Protein AF-A0AAD6J940-F1 (afdb_monomer)

InterPro domains:
  IPR010721 Probable O-methyltransferase UstE-like [PF06966] (68-307)
  IPR010721 Probable O-methyltransferase UstE-like [PTHR32251] (18-321)

Radius of gyration: 28.94 Å; Cα contacts (8 Å, |Δi|>4): 333; chains: 1; bounding box: 67×68×103 Å

Solvent-accessible surface area (backbone atoms only — not comparable to full-atom values): 23285 Å² total; per-residue (Å²): 130,67,65,70,56,31,52,51,44,46,50,50,69,64,53,61,54,41,66,52,51,52,49,49,53,50,50,52,50,50,53,52,50,32,62,74,70,69,50,83,69,53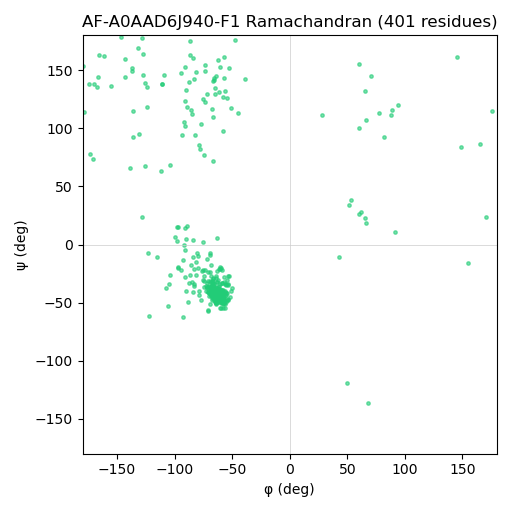,74,69,56,43,50,54,64,77,31,60,72,58,45,54,50,51,42,45,41,49,38,49,41,45,50,47,42,55,51,19,64,76,66,74,45,66,28,64,57,70,60,42,67,36,45,50,63,55,55,48,41,50,51,30,62,70,34,93,81,44,35,47,34,66,66,62,48,52,52,52,52,53,53,48,47,56,48,25,53,50,48,46,50,53,51,32,63,73,48,72,74,48,52,68,80,64,58,64,63,68,59,56,53,48,38,65,74,46,50,93,51,28,76,66,48,42,43,49,71,61,29,52,47,46,50,59,48,56,55,45,55,46,43,32,42,46,45,50,20,60,45,69,56,82,90,52,73,58,51,54,53,18,49,51,38,23,51,53,8,47,52,43,21,53,55,33,50,49,56,49,49,55,51,51,54,50,33,54,54,27,52,76,70,73,40,86,60,76,65,71,80,62,57,74,59,37,35,19,3,73,34,31,34,59,38,10,54,47,31,33,51,49,15,43,30,45,41,18,34,75,74,72,41,61,71,46,50,57,23,45,48,54,50,50,53,52,50,53,53,50,48,52,54,52,54,53,56,51,52,71,36,76,91,23,23,66,64,48,52,54,46,62,73,25,29,34,62,37,70,72,36,82,62,52,83,75,78,68,95,81,74,90,76,82,91,78,93,76,88,72,68,74,59,58,64,51,50,69,60,53,78,67,62,75,74,67,74,46,50,77,56,45,58,54,54,59,56,68,70,65,62,79,93,74,88,87,77,96,81,81,81,88,82,86,85,87,83,92,83,88,84,86,83,88,82,89,84,87,87,81,90,87,89,79,91,84,90,87,83,89,132

Nearest PDB structures (foldseek):
  7c83-assembly1_A  TM=5.369E-01  e=2.295E-01  Pseudomonadota bacterium

pLDDT: mean 79.87, std 26.03, range [22.17, 98.56]

Foldseek 3Di:
DAPVVQVVLVVLLVPLLVVLVVVLVVLLVVVVVCVVVVHDDDPVSVCCQVCLLVSLLVSLCCRQLPRLLVVCVVVVANQSLQLCLLPVLLVLLVSLQSRPQWDADPVLSVLLNVLSVLLSVLSNVLVCLVVVNGHRPDGPVVLVVVCVVCPPCSSVVCSVPPGVVVSVQVSLLSVLSNLNRHFYDDDDPLSVVLSVLQVQLSVQLNVQSVLVSVLVVVQVVCVVVVHQRDQDDCDDQVVFAVCSNVLSVLSNSVSSCSSSVVSVNNVSVVSSVVVVLVVVVVLVVVLVVSCVDPSRNVVSVVSVQFHHHYPGHHTDDDDPPPPPDDDDDDCPPPVVVVVVVCVPDDPCSCCVVVVVVVVVVPDDPPDDDPPDDDDDDDDDDDDDDDDDDDDDDDDDDDDDDDD

Secondary structure (DSSP, 8-state):
-HHHHHHHHHHHHHHTTHHHHHHHHHHHHHHHHHHHHTPPPPHHHHHHHH-HHHHHHHHHIIIIIIIIHHHHHHHT--THHHHHTTTHHHHHHHHHHT-TT----HHHHHHHHHHHHHHHHHHHHHHHHHTTT-SS-S--HHHHHHHHHHGGGHHHHHIIIIIIHHHHHHHHHTHHHHHHTT------HHHHHHHHHHHHHHHHHHHHHHHHHHHHHHHHHHHHTTPPPP----SGGGGTBSSHHHHHHHHHHHHHHHHHHHTT-GGGHHHHHHHHHHHHHHHHHHHHHHHT-HHHHHHHHHHHHHSBSSS-----PPPPTT-----------THHHHHHHHTT-SSSTTHHHHHHHHHHTTS---SS-----------------------------------

Sequence (403 aa):
MGTASNLKRAAVSLLVPLPSILFYLYFINHYKTSTVDGTTLSPFWSWCVDHPLLLVNALFFFNVNVLFWIISQIQKSHWMIDLYWTVIPMMFVYYYATYPLARYNLWRSRIVIASAWVWSLRLTHNYFRREKWQWGVREDWRFTDMRGQYGKHWWWISFFSVYASQQMFLVGICLPFYIVHSVDKPLDVWDFVAVAVCLCGIVIAYFADTQLHEFVTRNEKLKELGKPMVPNLDRGLWGYSRHPNYFGEQLWWWGLVIIAWNLGHGWAFAGAFVNSMCLAYVTVLVEQRMLKQEYRAEAYRLYQKTTSVWIPWFRICFPPEGCAGADHHVTVTSELSKYVNNVSSVYCLNLCWMFFQRHCEALPLGVLGSFAKSRNTLPVRGAACSSTYPNDATSSIPATRNT

Structure (mmCIF, N/CA/C/O backbone):
data_AF-A0AAD6J940-F1
#
_entry.id   AF-A0AAD6J940-F1
#
loop_
_atom_site.group_PDB
_atom_site.id
_atom_site.type_symbol
_atom_site.label_atom_id
_atom_site.label_alt_id
_atom_site.label_comp_id
_atom_site.label_asym_id
_atom_site.label_entity_id
_atom_site.label_seq_id
_atom_site.pdbx_PDB_ins_code
_atom_site.Cartn_x
_atom_site.Cartn_y
_atom_site.Cartn_z
_atom_site.occupancy
_atom_site.B_iso_or_equiv
_atom_site.auth_seq_id
_atom_site.auth_comp_id
_atom_site.auth_asym_id
_atom_site.auth_atom_id
_atom_site.pdbx_PDB_model_num
ATOM 1 N N . MET A 1 1 ? -17.943 24.628 12.708 1.00 48.53 1 MET A N 1
ATOM 2 C CA . MET A 1 1 ? -16.474 24.413 12.777 1.00 48.53 1 MET A CA 1
ATOM 3 C C . MET A 1 1 ? -15.932 23.274 11.881 1.00 48.53 1 MET A C 1
ATOM 5 O O . MET A 1 1 ? -14.718 23.161 11.776 1.00 48.53 1 MET A O 1
ATOM 9 N N . GLY A 1 2 ? -16.756 22.455 11.199 1.00 61.19 2 GLY A N 1
ATOM 10 C CA . GLY A 1 2 ? -16.294 21.201 10.559 1.00 61.19 2 GLY A CA 1
ATOM 11 C C . GLY A 1 2 ? -15.750 21.261 9.117 1.00 61.19 2 GLY A C 1
ATOM 12 O O . GLY A 1 2 ? -14.828 20.520 8.793 1.00 61.19 2 GLY A O 1
ATOM 13 N N . THR A 1 3 ? -16.254 22.135 8.241 1.00 65.56 3 THR A N 1
ATOM 14 C CA . THR A 1 3 ? -15.921 22.104 6.796 1.00 65.56 3 THR A CA 1
ATOM 15 C C . THR A 1 3 ? -14.555 22.710 6.466 1.00 65.56 3 THR A C 1
ATOM 17 O O . THR A 1 3 ? -13.782 22.109 5.724 1.00 65.56 3 THR A O 1
ATOM 20 N N . ALA A 1 4 ? -14.209 23.852 7.069 1.00 68.56 4 ALA A N 1
ATOM 21 C CA . ALA A 1 4 ? -12.919 24.515 6.851 1.00 68.56 4 ALA A CA 1
ATOM 22 C C . ALA A 1 4 ? -11.724 23.674 7.349 1.00 68.56 4 ALA A C 1
ATOM 24 O O . ALA A 1 4 ? -10.684 23.612 6.695 1.00 68.56 4 ALA A O 1
ATOM 25 N N . SER A 1 5 ? -11.886 22.973 8.479 1.00 80.56 5 SER A N 1
ATOM 26 C CA . SER A 1 5 ? -10.869 22.054 9.013 1.00 80.56 5 SER A CA 1
ATOM 27 C C . SER A 1 5 ? -10.671 20.836 8.101 1.00 80.56 5 SER A C 1
ATOM 29 O O . SER A 1 5 ? -9.537 20.447 7.821 1.00 80.56 5 SER A O 1
ATOM 31 N N . ASN A 1 6 ? -11.768 20.285 7.568 1.00 86.25 6 ASN A N 1
ATOM 32 C CA . ASN A 1 6 ? -11.737 19.175 6.618 1.00 86.25 6 ASN A CA 1
ATOM 33 C C . ASN A 1 6 ? -11.023 19.555 5.310 1.00 86.25 6 ASN A C 1
ATOM 35 O O . ASN A 1 6 ? -10.127 18.841 4.865 1.00 86.25 6 ASN A O 1
ATOM 39 N N . LEU A 1 7 ? -11.358 20.720 4.741 1.00 87.94 7 LEU A N 1
ATOM 40 C CA . LEU A 1 7 ? -10.728 21.226 3.520 1.00 87.94 7 LEU A CA 1
ATOM 41 C C . LEU A 1 7 ? -9.227 21.473 3.714 1.00 87.94 7 LEU A C 1
ATOM 43 O O . LEU A 1 7 ? -8.431 21.100 2.858 1.00 87.94 7 LEU A O 1
ATOM 47 N N . LYS A 1 8 ? -8.822 22.036 4.861 1.00 88.38 8 LYS A N 1
ATOM 48 C CA . LYS A 1 8 ? -7.404 22.225 5.194 1.00 88.38 8 LYS A CA 1
ATOM 49 C C . LYS A 1 8 ? -6.652 20.892 5.236 1.00 88.38 8 LYS A C 1
ATOM 51 O O . LYS A 1 8 ? -5.556 20.799 4.694 1.00 88.38 8 LYS A O 1
ATOM 56 N N . ARG A 1 9 ? -7.225 19.860 5.863 1.00 88.81 9 ARG A N 1
ATOM 57 C CA . ARG A 1 9 ? -6.611 18.521 5.934 1.00 88.81 9 ARG A CA 1
ATOM 58 C C . ARG A 1 9 ? -6.518 17.862 4.563 1.00 88.81 9 ARG A C 1
ATOM 60 O O . ARG A 1 9 ? -5.468 17.313 4.247 1.00 88.81 9 ARG A O 1
ATOM 67 N N . ALA A 1 10 ? -7.563 17.981 3.745 1.00 88.50 10 ALA A N 1
ATOM 68 C CA . ALA A 1 10 ? -7.550 17.519 2.362 1.00 88.50 10 ALA A CA 1
ATOM 69 C C . ALA A 1 10 ? -6.450 18.228 1.552 1.00 88.50 10 ALA A C 1
ATOM 71 O O . ALA A 1 10 ? -5.614 17.564 0.944 1.00 88.50 10 ALA A O 1
ATOM 72 N N . ALA A 1 11 ? -6.370 19.560 1.626 1.00 91.38 11 ALA A N 1
ATOM 73 C CA . ALA A 1 11 ? -5.338 20.342 0.948 1.00 91.38 11 ALA A CA 1
ATOM 74 C C . ALA A 1 11 ? -3.927 19.916 1.375 1.00 91.38 11 ALA A C 1
ATOM 76 O O . ALA A 1 11 ? -3.095 19.628 0.521 1.00 91.38 11 ALA A O 1
ATOM 77 N N . VAL A 1 12 ? -3.669 19.783 2.682 1.00 90.38 12 VAL A N 1
ATOM 78 C CA . VAL A 1 12 ? -2.385 19.262 3.178 1.00 90.38 12 VAL A CA 1
ATOM 79 C C . VAL A 1 12 ? -2.118 17.878 2.592 1.00 90.38 12 VAL A C 1
ATOM 81 O O . VAL A 1 12 ? -1.064 17.659 2.008 1.00 90.38 12 VAL A O 1
ATOM 84 N N . SER A 1 13 ? -3.078 16.957 2.656 1.00 88.12 13 SER A N 1
ATOM 85 C CA . SER A 1 13 ? -2.870 15.620 2.104 1.00 88.12 13 SER A CA 1
ATOM 86 C C . SER A 1 13 ? -2.635 15.601 0.599 1.00 88.12 13 SER A C 1
ATOM 88 O O . SER A 1 13 ? -2.018 14.661 0.143 1.00 88.12 13 SER A O 1
ATOM 90 N N . LEU A 1 14 ? -3.058 16.596 -0.179 1.00 91.00 14 LEU A N 1
ATOM 91 C CA . LEU A 1 14 ? -2.810 16.639 -1.626 1.00 91.00 14 LEU A CA 1
ATOM 92 C C . LEU A 1 14 ? -1.515 17.371 -1.994 1.00 91.00 14 LEU A C 1
ATOM 94 O O . LEU A 1 14 ? -0.918 17.065 -3.021 1.00 91.00 14 LEU A O 1
ATOM 98 N N . LEU A 1 15 ? -1.078 18.327 -1.170 1.00 92.06 15 LEU A N 1
ATOM 99 C CA . LEU A 1 15 ? 0.097 19.161 -1.439 1.00 92.06 15 LEU A CA 1
ATOM 100 C C . LEU A 1 15 ? 1.413 18.493 -1.038 1.00 92.06 15 LEU A C 1
ATOM 102 O O . LEU A 1 15 ? 2.430 18.668 -1.702 1.00 92.06 15 LEU A O 1
ATOM 106 N N . VAL A 1 16 ? 1.407 17.704 0.033 1.00 90.25 16 VAL A N 1
ATOM 107 C CA . VAL A 1 16 ? 2.630 17.113 0.595 1.00 90.25 16 VAL A CA 1
ATOM 108 C C . VAL A 1 16 ? 3.377 16.138 -0.327 1.00 90.25 16 VAL A C 1
ATOM 110 O O . VAL A 1 16 ? 4.603 16.120 -0.251 1.00 90.25 16 VAL A O 1
ATOM 113 N N . PRO A 1 17 ? 2.742 15.349 -1.218 1.00 91.12 17 PRO A N 1
ATOM 114 C CA . PRO A 1 17 ? 3.476 14.461 -2.107 1.00 91.12 17 PRO A CA 1
ATOM 115 C C . PRO A 1 17 ? 4.034 15.200 -3.335 1.00 91.12 17 PRO A C 1
ATOM 117 O O . PRO A 1 17 ? 4.909 14.652 -4.014 1.00 91.12 17 PRO A O 1
ATOM 120 N N . LEU A 1 18 ? 3.556 16.425 -3.620 1.00 93.25 18 LEU A N 1
ATOM 121 C CA . LEU A 1 18 ? 3.889 17.180 -4.830 1.00 93.25 18 LEU A CA 1
ATOM 122 C C . LEU A 1 18 ? 5.390 17.371 -5.051 1.00 93.25 18 LEU A C 1
ATOM 124 O O . LEU A 1 18 ? 5.795 17.193 -6.194 1.00 93.25 18 LEU A O 1
ATOM 128 N N . PRO A 1 19 ? 6.235 17.668 -4.044 1.00 94.38 19 PRO A N 1
ATOM 129 C CA . PRO A 1 19 ? 7.667 17.835 -4.274 1.00 94.38 19 PRO A CA 1
ATOM 130 C C . PRO A 1 19 ? 8.309 16.642 -4.995 1.00 94.38 19 PRO A C 1
ATOM 132 O O . PRO A 1 19 ? 8.980 16.836 -6.005 1.00 94.38 19 PRO A O 1
ATOM 135 N N . SER A 1 20 ? 8.043 15.405 -4.556 1.00 94.12 20 SER A N 1
ATOM 136 C CA . SER A 1 20 ? 8.596 14.226 -5.246 1.00 94.12 20 SER A CA 1
ATOM 137 C C . SER A 1 20 ? 7.905 13.922 -6.573 1.00 94.12 20 SER A C 1
ATOM 139 O O . SER A 1 20 ? 8.558 13.424 -7.485 1.00 94.12 20 SER A O 1
ATOM 141 N N . ILE A 1 21 ? 6.607 14.223 -6.711 1.00 94.19 21 ILE A N 1
ATOM 142 C CA . ILE A 1 21 ? 5.894 14.062 -7.991 1.00 94.19 21 ILE A CA 1
ATOM 143 C C . ILE A 1 21 ? 6.486 15.014 -9.035 1.00 94.19 21 ILE A C 1
ATOM 145 O O . ILE A 1 21 ? 6.849 14.585 -10.124 1.00 94.19 21 ILE A O 1
ATOM 149 N N . LEU A 1 22 ? 6.628 16.294 -8.691 1.00 96.38 22 LEU A N 1
ATOM 150 C CA . LEU A 1 22 ? 7.201 17.321 -9.557 1.00 96.38 22 LEU A CA 1
ATOM 151 C C . LEU A 1 22 ? 8.662 17.015 -9.884 1.00 96.38 22 LEU A C 1
ATOM 153 O O . LEU A 1 22 ? 9.043 17.106 -11.048 1.00 96.38 22 LEU A O 1
ATOM 157 N N . PHE A 1 23 ? 9.452 16.587 -8.894 1.00 97.06 23 PHE A N 1
ATOM 158 C CA . PHE A 1 23 ? 10.820 16.126 -9.125 1.00 97.06 23 PHE A CA 1
ATOM 159 C C . PHE A 1 23 ? 10.857 14.978 -10.140 1.00 97.06 23 PHE A C 1
ATOM 161 O O . PHE A 1 23 ? 11.632 15.026 -11.090 1.00 97.06 23 PHE A O 1
ATOM 168 N N . TYR A 1 24 ? 10.005 13.963 -9.978 1.00 96.88 24 TYR A N 1
ATOM 169 C CA . TYR A 1 24 ? 9.983 12.806 -10.871 1.00 96.88 24 TYR A CA 1
ATOM 170 C C . TYR A 1 24 ? 9.517 13.158 -12.293 1.00 96.88 24 TYR A C 1
ATOM 172 O O . TYR A 1 24 ? 10.094 12.684 -13.271 1.00 96.88 24 TYR A O 1
ATOM 180 N N . LEU A 1 25 ? 8.513 14.028 -12.429 1.00 96.69 25 LEU A N 1
ATOM 181 C CA . LEU A 1 25 ? 8.061 14.522 -13.733 1.00 96.69 25 LEU A CA 1
ATOM 182 C C . LEU A 1 25 ? 9.154 15.332 -14.435 1.00 96.69 25 LEU A C 1
ATOM 184 O O . LEU A 1 25 ? 9.400 15.130 -15.625 1.00 96.69 25 LEU A O 1
ATOM 188 N N . TYR A 1 26 ? 9.838 16.208 -13.693 1.00 96.94 26 TYR A N 1
ATOM 189 C CA . TYR A 1 26 ? 10.986 16.948 -14.203 1.00 96.94 26 TYR A CA 1
ATOM 190 C C . TYR A 1 26 ? 12.108 15.998 -14.630 1.00 96.94 26 TYR A C 1
ATOM 192 O O . TYR A 1 26 ? 12.634 16.144 -15.728 1.00 96.94 26 TYR A O 1
ATOM 200 N N . PHE A 1 27 ? 12.419 14.989 -13.813 1.00 96.81 27 PHE A N 1
ATOM 201 C CA . PHE A 1 27 ? 13.411 13.959 -14.118 1.00 96.81 27 PHE A CA 1
ATOM 202 C C . PHE A 1 27 ? 13.110 13.237 -15.437 1.00 96.81 27 PHE A C 1
ATOM 204 O O . PHE A 1 27 ? 13.980 13.172 -16.304 1.00 96.81 27 PHE A O 1
ATOM 211 N N . ILE A 1 28 ? 11.880 12.744 -15.632 1.00 95.94 28 ILE A N 1
ATOM 212 C CA . ILE A 1 28 ? 11.495 12.076 -16.885 1.00 95.94 28 ILE A CA 1
ATOM 213 C C . ILE A 1 28 ? 11.620 13.033 -18.071 1.00 95.94 28 ILE A C 1
ATOM 215 O O . ILE A 1 28 ? 12.112 12.640 -19.129 1.00 95.94 28 ILE A O 1
ATOM 219 N N . ASN A 1 29 ? 11.144 14.271 -17.923 1.00 95.56 29 ASN A N 1
ATOM 220 C CA . ASN A 1 29 ? 11.199 15.248 -19.002 1.00 95.56 29 ASN A CA 1
ATOM 221 C C . ASN A 1 29 ? 12.648 15.576 -19.378 1.00 95.56 29 ASN A C 1
ATOM 223 O O . ASN A 1 29 ? 12.998 15.533 -20.552 1.00 95.56 29 ASN A O 1
ATOM 227 N N . HIS A 1 30 ? 13.495 15.818 -18.377 1.00 93.88 30 HIS A N 1
ATOM 228 C CA . HIS A 1 30 ? 14.915 16.081 -18.566 1.00 93.88 30 HIS A CA 1
ATOM 229 C C . HIS A 1 30 ? 15.617 14.909 -19.259 1.00 93.88 30 HIS A C 1
ATOM 231 O O . HIS A 1 30 ? 16.309 15.120 -20.248 1.00 93.88 30 HIS A O 1
ATOM 237 N N . TYR A 1 31 ? 15.361 13.670 -18.823 1.00 93.88 31 TYR A N 1
ATOM 238 C CA . TYR A 1 31 ? 15.902 12.473 -19.469 1.00 93.88 31 TYR A CA 1
ATOM 239 C C . TYR A 1 31 ? 15.503 12.376 -20.949 1.00 93.88 31 TYR A C 1
ATOM 241 O O . TYR A 1 31 ? 16.347 12.114 -21.808 1.00 93.88 31 TYR A O 1
ATOM 249 N N . LYS A 1 32 ? 14.223 12.618 -21.266 1.00 93.12 32 LYS A N 1
ATOM 250 C CA . LYS A 1 32 ? 13.720 12.589 -22.647 1.00 93.12 32 LYS A CA 1
ATOM 251 C C . LYS A 1 32 ? 14.385 13.656 -23.512 1.00 93.12 32 LYS A C 1
ATOM 253 O O . LYS A 1 32 ? 14.865 13.323 -24.589 1.00 93.12 32 LYS A O 1
ATOM 258 N N . THR A 1 33 ? 14.447 14.899 -23.037 1.00 92.75 33 THR A N 1
ATOM 259 C CA . THR A 1 33 ? 15.100 16.003 -23.756 1.00 92.75 33 THR A CA 1
ATOM 260 C C . THR A 1 33 ? 16.579 15.707 -23.989 1.00 92.75 33 THR A C 1
ATOM 262 O O . THR A 1 33 ? 17.031 15.760 -25.126 1.00 92.75 33 THR A O 1
ATOM 265 N N . SER A 1 34 ? 17.313 15.272 -22.961 1.00 91.38 34 SER A N 1
ATOM 266 C CA . SER A 1 34 ? 18.733 14.941 -23.109 1.00 91.38 34 SER A CA 1
ATOM 267 C C . SER A 1 34 ? 18.990 13.799 -24.091 1.00 91.38 34 SER A C 1
ATOM 269 O O . SER A 1 34 ? 19.968 13.845 -24.832 1.00 91.38 34 SER A O 1
ATOM 271 N N . THR A 1 35 ? 18.095 12.808 -24.143 1.00 89.75 35 THR A N 1
ATOM 272 C CA . THR A 1 35 ? 18.181 11.699 -25.106 1.00 89.75 35 THR A CA 1
ATOM 273 C C . THR A 1 35 ? 17.939 12.171 -26.542 1.00 89.75 35 THR A C 1
ATOM 275 O O . THR A 1 35 ? 18.634 11.724 -27.449 1.00 89.75 35 THR A O 1
ATOM 278 N N . VAL A 1 36 ? 16.975 13.074 -26.757 1.00 91.25 36 VAL A N 1
ATOM 279 C CA . VAL A 1 36 ? 16.673 13.646 -28.083 1.00 91.25 36 VAL A CA 1
ATOM 280 C C . VAL A 1 36 ? 17.811 14.541 -28.573 1.00 91.25 36 VAL A C 1
ATOM 282 O O . VAL A 1 36 ? 18.208 14.441 -29.730 1.00 91.25 36 VAL A O 1
ATOM 285 N N . ASP A 1 37 ? 18.369 15.362 -27.686 1.00 90.88 37 ASP A N 1
ATOM 286 C CA . ASP A 1 37 ? 19.438 16.308 -28.020 1.00 90.88 37 ASP A CA 1
ATOM 287 C C . ASP A 1 37 ? 20.829 15.647 -28.079 1.00 90.88 37 ASP A C 1
ATOM 289 O O . ASP A 1 37 ? 21.811 16.291 -28.445 1.00 90.88 37 ASP A O 1
ATOM 293 N N . GLY A 1 38 ? 20.943 14.372 -27.684 1.00 87.19 38 GLY A N 1
ATOM 294 C CA . GLY A 1 38 ? 22.218 13.652 -27.602 1.00 87.19 38 GLY A CA 1
ATOM 295 C C . GLY A 1 38 ? 23.181 14.216 -26.549 1.00 87.19 38 GLY A C 1
ATOM 296 O O . GLY A 1 38 ? 24.393 14.031 -26.660 1.00 87.19 38 GLY A O 1
ATOM 297 N N . THR A 1 39 ? 22.667 14.925 -25.539 1.00 89.25 39 THR A N 1
ATOM 298 C CA . THR A 1 39 ? 23.486 15.552 -24.490 1.00 89.25 39 THR A CA 1
ATOM 299 C C . THR A 1 39 ? 23.834 14.557 -23.388 1.00 89.25 39 THR A C 1
ATOM 301 O O . THR A 1 39 ? 23.024 13.716 -22.993 1.00 89.25 39 THR A O 1
ATOM 304 N N . THR A 1 40 ? 25.056 14.648 -22.859 1.00 88.69 40 THR A N 1
ATOM 305 C CA . THR A 1 40 ? 25.482 13.812 -21.735 1.00 88.69 40 THR A CA 1
ATOM 306 C C . THR A 1 40 ? 24.785 14.252 -20.450 1.00 88.69 40 THR A C 1
ATOM 308 O O . THR A 1 40 ? 24.775 15.430 -20.087 1.00 88.69 40 THR A O 1
ATOM 311 N N . LEU A 1 41 ? 24.194 13.291 -19.739 1.00 91.44 41 LEU A N 1
ATOM 312 C CA . LEU A 1 41 ? 23.582 13.541 -18.438 1.00 91.44 41 LEU A CA 1
ATOM 313 C C . LEU A 1 41 ? 24.661 13.905 -17.413 1.00 91.44 41 LEU A C 1
ATOM 315 O O . LEU A 1 41 ? 25.738 13.308 -17.380 1.00 91.44 41 LEU A O 1
ATOM 319 N N . SER A 1 42 ? 24.356 14.863 -16.535 1.00 93.62 42 SER A N 1
ATOM 320 C CA . SER A 1 42 ? 25.226 15.153 -15.393 1.00 93.62 42 SER A CA 1
ATOM 321 C C . SER A 1 42 ? 25.330 13.927 -14.466 1.00 93.62 42 SER A C 1
ATOM 323 O O . SER A 1 42 ? 24.421 13.087 -14.459 1.00 93.62 42 SER A O 1
ATOM 325 N N . PRO A 1 43 ? 26.380 13.823 -13.625 1.00 95.44 43 PRO A N 1
ATOM 326 C CA . PRO A 1 43 ? 26.555 12.677 -12.727 1.00 95.44 43 PRO A CA 1
ATOM 327 C C . PRO A 1 43 ? 25.337 12.395 -11.837 1.00 95.44 43 PRO A C 1
ATOM 329 O O . PRO A 1 43 ? 24.998 11.242 -11.585 1.00 95.44 43 PRO A O 1
ATOM 332 N N . PHE A 1 44 ? 24.638 13.449 -11.404 1.00 95.44 44 PHE A N 1
ATOM 333 C CA . PHE A 1 44 ? 23.419 13.329 -10.607 1.00 95.44 44 PHE A CA 1
ATOM 334 C C . PHE A 1 44 ? 22.275 12.659 -11.380 1.00 95.44 44 PHE A C 1
ATOM 336 O O . PHE A 1 44 ? 21.617 11.758 -10.859 1.00 95.44 44 PHE A O 1
ATOM 343 N N . TRP A 1 45 ? 22.042 13.073 -12.629 1.00 95.12 45 TRP A N 1
ATOM 344 C CA . TRP A 1 45 ? 20.973 12.506 -13.450 1.00 95.12 45 TRP A CA 1
ATOM 345 C C . TRP A 1 45 ? 21.297 11.094 -13.921 1.00 95.12 45 TRP A C 1
ATOM 347 O O . TRP A 1 45 ? 20.396 10.261 -13.931 1.00 95.12 45 TRP A O 1
ATOM 357 N N . SER A 1 46 ? 22.567 10.799 -14.222 1.00 93.94 46 SER A N 1
ATOM 358 C CA . SER A 1 46 ? 23.010 9.422 -14.479 1.00 93.94 46 SER A CA 1
ATOM 359 C C . SER A 1 46 ? 22.721 8.537 -13.272 1.00 93.94 46 SER A C 1
ATOM 361 O O . SER A 1 46 ? 22.028 7.536 -13.403 1.00 93.94 46 SER A O 1
ATOM 363 N N . TRP A 1 47 ? 23.115 8.964 -12.065 1.00 96.50 47 TRP A N 1
ATOM 364 C CA . TRP A 1 47 ? 22.816 8.215 -10.843 1.00 96.50 47 TRP A CA 1
ATOM 365 C C . TRP A 1 47 ? 21.312 7.957 -10.671 1.00 96.50 47 TRP A C 1
ATOM 367 O O . TRP A 1 47 ? 20.917 6.839 -10.331 1.00 96.50 47 TRP A O 1
ATOM 377 N N . CYS A 1 48 ? 20.476 8.963 -10.960 1.00 96.44 48 CYS A N 1
ATOM 378 C CA . CYS A 1 48 ? 19.019 8.845 -10.908 1.00 96.44 48 CYS A CA 1
ATOM 379 C C . CYS A 1 48 ? 18.445 7.849 -11.918 1.00 96.44 48 CYS A C 1
ATOM 381 O O . CYS A 1 48 ? 17.361 7.343 -11.648 1.00 96.44 48 CYS A O 1
ATOM 383 N N . VAL A 1 49 ? 19.111 7.604 -13.052 1.00 95.25 49 VAL A N 1
ATOM 384 C CA . VAL A 1 49 ? 18.736 6.612 -14.079 1.00 95.25 49 VAL A CA 1
ATOM 385 C C . VAL A 1 49 ? 19.248 5.220 -13.713 1.00 95.25 49 VAL A C 1
ATOM 387 O O . VAL A 1 49 ? 18.530 4.238 -13.878 1.00 95.25 49 VAL A O 1
ATOM 390 N N . ASP A 1 50 ? 20.467 5.135 -13.189 1.00 94.88 50 ASP A N 1
ATOM 391 C CA . ASP A 1 50 ? 21.139 3.864 -12.912 1.00 94.88 50 ASP A CA 1
ATOM 392 C C . ASP A 1 50 ? 20.579 3.162 -11.659 1.00 94.88 50 ASP A C 1
ATOM 394 O O . ASP A 1 50 ? 20.696 1.945 -11.516 1.00 94.88 50 ASP A O 1
ATOM 398 N N . HIS A 1 51 ? 19.930 3.907 -10.751 1.00 95.94 51 HIS A N 1
ATOM 399 C CA . HIS A 1 51 ? 19.486 3.392 -9.450 1.00 95.94 51 HIS A CA 1
ATOM 400 C C . HIS A 1 51 ? 17.983 3.611 -9.170 1.00 95.94 51 HIS A C 1
ATOM 402 O O . HIS A 1 51 ? 17.634 4.321 -8.218 1.00 95.94 51 HIS A O 1
ATOM 408 N N . PRO A 1 52 ? 17.059 2.950 -9.900 1.00 95.19 52 PRO A N 1
ATOM 409 C CA . PRO A 1 52 ? 15.610 3.100 -9.699 1.00 95.19 52 PRO A CA 1
ATOM 410 C C . PRO A 1 52 ? 15.164 2.813 -8.263 1.00 95.19 52 PRO A C 1
ATOM 412 O O . PRO A 1 52 ? 14.367 3.544 -7.677 1.00 95.19 52 PRO A O 1
ATOM 415 N N . LEU A 1 53 ? 15.698 1.748 -7.660 1.00 95.38 53 LEU A N 1
ATOM 416 C CA . LEU A 1 53 ? 15.328 1.355 -6.302 1.00 95.38 53 LEU A CA 1
ATOM 417 C C . LEU A 1 53 ? 15.847 2.344 -5.249 1.00 95.38 53 LEU A C 1
ATOM 419 O O . LEU A 1 53 ? 15.151 2.601 -4.269 1.00 95.38 53 LEU A O 1
ATOM 423 N N . LEU A 1 54 ? 17.033 2.930 -5.434 1.00 96.50 54 LEU A N 1
ATOM 424 C CA . LEU A 1 54 ? 17.542 3.938 -4.497 1.00 96.50 54 LEU A CA 1
ATOM 425 C C . LEU A 1 54 ? 16.784 5.254 -4.647 1.00 96.50 54 LEU A C 1
ATOM 427 O O . LEU A 1 54 ? 16.430 5.866 -3.641 1.00 96.50 54 LEU A O 1
ATOM 431 N N . LEU A 1 55 ? 16.473 5.656 -5.881 1.00 96.81 55 LEU A N 1
ATOM 432 C CA . LEU A 1 55 ? 15.733 6.881 -6.138 1.00 96.81 55 LEU A CA 1
ATOM 433 C C . LEU A 1 55 ? 14.325 6.827 -5.532 1.00 96.81 55 LEU A C 1
ATOM 435 O O . LEU A 1 55 ? 13.946 7.744 -4.807 1.00 96.81 55 LEU A O 1
ATOM 439 N N . VAL A 1 56 ? 13.558 5.751 -5.746 1.00 95.62 56 VAL A N 1
ATOM 440 C CA . VAL A 1 56 ? 12.220 5.633 -5.136 1.00 95.62 56 VAL A CA 1
ATOM 441 C C . VAL A 1 56 ? 12.280 5.619 -3.605 1.00 95.62 56 VAL A C 1
ATOM 443 O O . VAL A 1 56 ? 11.433 6.232 -2.956 1.00 95.62 56 VAL A O 1
ATOM 446 N N . ASN A 1 57 ? 13.311 4.998 -3.016 1.00 96.06 57 ASN A N 1
ATOM 447 C CA . ASN A 1 57 ? 13.540 5.037 -1.572 1.00 96.06 57 ASN A CA 1
ATOM 448 C C . ASN A 1 57 ? 13.865 6.450 -1.082 1.00 96.06 57 ASN A C 1
ATOM 450 O O . ASN A 1 57 ? 13.348 6.852 -0.046 1.00 96.06 57 ASN A O 1
ATOM 454 N N . ALA A 1 58 ? 14.677 7.215 -1.814 1.00 96.56 58 ALA A N 1
ATOM 455 C CA . ALA A 1 58 ? 14.999 8.597 -1.470 1.00 96.56 58 ALA A CA 1
ATOM 456 C C . ALA A 1 58 ? 13.759 9.504 -1.544 1.00 96.56 58 ALA A C 1
ATOM 458 O O . ALA A 1 58 ? 13.510 10.284 -0.625 1.00 96.56 58 ALA A O 1
ATOM 459 N N . LEU A 1 59 ? 12.936 9.353 -2.589 1.00 96.06 59 LEU A N 1
ATOM 460 C CA . LEU A 1 59 ? 11.680 10.093 -2.741 1.00 96.06 59 LEU A CA 1
ATOM 461 C C . LEU A 1 59 ? 10.675 9.735 -1.638 1.00 96.06 59 LEU A C 1
ATOM 463 O O . LEU A 1 59 ? 10.072 10.625 -1.036 1.00 96.06 59 LEU A O 1
ATOM 467 N N . PHE A 1 60 ? 10.523 8.445 -1.321 1.00 95.25 60 PHE A N 1
ATOM 468 C CA . PHE A 1 60 ? 9.688 8.001 -0.203 1.00 95.25 60 PHE A CA 1
ATOM 469 C C . PHE A 1 60 ? 10.225 8.532 1.130 1.00 95.25 60 PHE A C 1
ATOM 471 O O . PHE A 1 60 ? 9.453 9.019 1.956 1.00 95.25 60 PHE A O 1
ATOM 478 N N . PHE A 1 61 ? 11.538 8.466 1.352 1.00 95.94 61 PHE A N 1
ATOM 479 C CA . PHE A 1 61 ? 12.171 8.969 2.565 1.00 95.94 61 PHE A CA 1
ATOM 480 C C . PHE A 1 61 ? 11.874 10.455 2.757 1.00 95.94 61 PHE A C 1
ATOM 482 O O . PHE A 1 61 ? 11.341 10.855 3.789 1.00 95.94 61 PHE A O 1
ATOM 489 N N . PHE A 1 62 ? 12.116 11.264 1.731 1.00 95.56 62 PHE A N 1
ATOM 490 C CA . PHE A 1 62 ? 11.837 12.690 1.786 1.00 95.56 62 PHE A CA 1
ATOM 491 C C . PHE A 1 62 ? 10.346 12.979 2.027 1.00 95.56 62 PHE A C 1
ATOM 493 O O . PHE A 1 62 ? 9.992 13.639 3.003 1.00 95.56 62 PHE A O 1
ATOM 500 N N . ASN A 1 63 ? 9.447 12.441 1.201 1.00 93.38 63 ASN A N 1
ATOM 501 C CA . ASN A 1 63 ? 8.021 12.753 1.316 1.00 93.38 63 ASN A CA 1
ATOM 502 C C . ASN A 1 63 ? 7.375 12.171 2.579 1.00 93.38 63 ASN A C 1
ATOM 504 O O . ASN A 1 63 ? 6.683 12.874 3.309 1.00 93.38 63 ASN A O 1
ATOM 508 N N . VAL A 1 64 ? 7.549 10.876 2.829 1.00 92.19 64 VAL A N 1
ATOM 509 C CA . VAL A 1 64 ? 6.824 10.179 3.896 1.00 92.19 64 VAL A CA 1
ATOM 510 C C . VAL A 1 64 ? 7.587 10.287 5.208 1.00 92.19 64 VAL A C 1
ATOM 512 O O . VAL A 1 64 ? 7.014 10.694 6.211 1.00 92.19 64 VAL A O 1
ATOM 515 N N . ASN A 1 65 ? 8.883 9.984 5.229 1.00 93.50 65 ASN A N 1
ATOM 516 C CA . ASN A 1 65 ? 9.609 9.967 6.501 1.00 93.50 65 ASN A CA 1
ATOM 517 C C . ASN A 1 65 ? 9.897 11.361 7.024 1.00 93.50 65 ASN A C 1
ATOM 519 O O . ASN A 1 65 ? 9.818 11.565 8.227 1.00 93.50 65 ASN A O 1
ATOM 523 N N . VAL A 1 66 ? 10.197 12.324 6.153 1.00 95.00 66 VAL A N 1
ATOM 524 C CA . VAL A 1 66 ? 10.496 13.689 6.591 1.00 95.00 66 VAL A CA 1
ATOM 525 C C . VAL A 1 66 ? 9.236 14.550 6.578 1.00 95.00 66 VAL A C 1
ATOM 527 O O . VAL A 1 66 ? 8.808 15.003 7.641 1.00 95.00 66 VAL A O 1
ATOM 530 N N . LEU A 1 67 ? 8.598 14.765 5.420 1.00 94.94 67 LEU A N 1
ATOM 531 C CA . LEU A 1 67 ? 7.494 15.733 5.343 1.00 94.94 67 LEU A CA 1
ATOM 532 C C . LEU A 1 67 ? 6.261 15.286 6.138 1.00 94.94 67 LEU A C 1
ATOM 534 O O . LEU A 1 67 ? 5.734 16.080 6.921 1.00 94.94 67 LEU A O 1
ATOM 538 N N . PHE A 1 68 ? 5.801 14.035 6.001 1.00 93.44 68 PHE A N 1
ATOM 539 C CA . PHE A 1 68 ? 4.622 13.598 6.765 1.00 93.44 68 PHE A CA 1
ATOM 540 C C . PHE A 1 68 ? 4.916 13.546 8.258 1.00 93.44 68 PHE A C 1
ATOM 542 O O . PHE A 1 68 ? 4.033 13.863 9.053 1.00 93.44 68 PHE A O 1
ATOM 549 N N . TRP A 1 69 ? 6.131 13.162 8.653 1.00 95.06 69 TRP A N 1
ATOM 550 C CA . TRP A 1 69 ? 6.515 13.171 10.058 1.00 95.06 69 TRP A CA 1
ATOM 551 C C . TRP A 1 69 ? 6.487 14.588 10.627 1.00 95.06 69 TRP A C 1
ATOM 553 O O . TRP A 1 69 ? 5.805 14.802 11.627 1.00 95.06 69 TRP A O 1
ATOM 563 N N . ILE A 1 70 ? 7.106 15.573 9.967 1.00 94.94 70 ILE A N 1
ATOM 564 C CA . ILE A 1 70 ? 7.059 16.984 10.392 1.00 94.94 70 ILE A CA 1
ATOM 565 C C . ILE A 1 70 ? 5.607 17.449 10.541 1.00 94.94 70 ILE A C 1
ATOM 567 O O . ILE A 1 70 ? 5.224 18.010 11.569 1.00 94.94 70 ILE A O 1
ATOM 571 N N . ILE A 1 71 ? 4.766 17.159 9.548 1.00 93.38 71 ILE A N 1
ATOM 572 C CA . ILE A 1 71 ? 3.348 17.532 9.577 1.00 93.38 71 ILE A CA 1
ATOM 573 C C . ILE A 1 71 ? 2.615 16.833 10.716 1.00 93.38 71 ILE A C 1
ATOM 575 O O . ILE A 1 71 ? 1.800 17.464 11.386 1.00 93.38 71 ILE A O 1
ATOM 579 N N . SER A 1 72 ? 2.930 15.570 10.990 1.00 92.31 72 SER A N 1
ATOM 580 C CA . SER A 1 72 ? 2.338 14.840 12.108 1.00 92.31 72 SER A CA 1
ATOM 581 C C . SER A 1 72 ? 2.731 15.412 13.464 1.00 92.31 72 SER A C 1
ATOM 583 O O . SER A 1 72 ? 1.889 15.446 14.360 1.00 92.31 72 SER A O 1
ATOM 585 N N . GLN A 1 73 ? 3.956 15.936 13.610 1.00 93.81 73 GLN A N 1
ATOM 586 C CA . GLN A 1 73 ? 4.377 16.627 14.830 1.00 93.81 73 GLN A CA 1
ATOM 587 C C . GLN A 1 73 ? 3.596 17.934 15.007 1.00 93.81 73 GLN A C 1
ATOM 589 O O . GLN A 1 73 ? 3.108 18.220 16.100 1.00 93.81 73 GLN A O 1
ATOM 594 N N . ILE A 1 74 ? 3.395 18.692 13.921 1.00 92.31 74 ILE A N 1
ATOM 595 C CA . ILE A 1 74 ? 2.609 19.936 13.932 1.00 92.31 74 ILE A CA 1
ATOM 596 C C . ILE A 1 74 ? 1.134 19.651 14.257 1.00 92.31 74 ILE A C 1
ATOM 598 O O . ILE A 1 74 ? 0.513 20.364 15.044 1.00 92.31 74 ILE A O 1
ATOM 602 N N . GLN A 1 75 ? 0.562 18.605 13.660 1.00 90.31 75 GLN A N 1
ATOM 603 C CA . GLN A 1 75 ? -0.848 18.240 13.820 1.00 90.31 75 GLN A CA 1
ATOM 604 C C . GLN A 1 75 ? -1.126 17.396 15.071 1.00 90.31 75 GLN A C 1
ATOM 606 O O . GLN A 1 75 ? -2.291 17.187 15.408 1.00 90.31 75 GLN A O 1
ATOM 611 N N . LYS A 1 76 ? -0.080 16.904 15.749 1.00 89.56 76 LYS A N 1
ATOM 612 C CA . LYS A 1 76 ? -0.152 15.929 16.853 1.00 89.56 76 LYS A CA 1
ATOM 613 C C . LYS A 1 76 ? -0.977 14.685 16.491 1.00 89.56 76 LYS A C 1
ATOM 615 O O . LYS A 1 76 ? -1.679 14.122 17.333 1.00 89.56 76 LYS A O 1
ATOM 620 N N . SER A 1 77 ? -0.920 14.284 15.222 1.00 90.06 77 SER A N 1
ATOM 621 C CA . SER A 1 77 ? -1.685 13.164 14.681 1.00 90.06 77 SER A CA 1
ATOM 622 C C . SER A 1 77 ? -1.000 12.562 13.455 1.00 90.06 77 SER A C 1
ATOM 624 O O . SER A 1 77 ? -0.569 13.286 12.561 1.00 90.06 77 SER A O 1
ATOM 626 N N . HIS A 1 78 ? -0.949 11.233 13.392 1.00 90.50 78 HIS A N 1
ATOM 627 C CA . HIS A 1 78 ? -0.335 10.449 12.320 1.00 90.50 78 HIS A CA 1
ATOM 628 C C . HIS A 1 78 ? -1.348 9.938 11.283 1.00 90.50 78 HIS A C 1
ATOM 630 O O . HIS A 1 78 ? -1.014 9.074 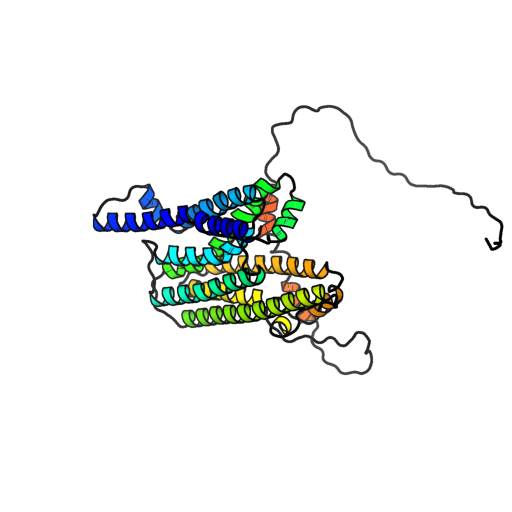10.482 1.00 90.50 78 HIS A O 1
ATOM 636 N N . TRP A 1 79 ? -2.575 10.472 11.251 1.00 90.12 79 TRP A N 1
ATOM 637 C CA . TRP A 1 79 ? -3.676 9.995 10.393 1.00 90.12 79 TRP A CA 1
ATOM 638 C C . TRP A 1 79 ? -3.340 9.874 8.894 1.00 90.12 79 TRP A C 1
ATOM 640 O O . TRP A 1 79 ? -3.959 9.077 8.190 1.00 90.12 79 TRP A O 1
ATOM 650 N N . MET A 1 80 ? -2.383 10.665 8.390 1.00 90.25 80 MET A N 1
ATOM 651 C CA . MET A 1 80 ? -2.004 10.671 6.973 1.00 90.25 80 MET A CA 1
ATOM 652 C C . MET A 1 80 ? -1.456 9.320 6.507 1.00 90.25 80 MET A C 1
ATOM 654 O O . MET A 1 80 ? -1.639 8.974 5.343 1.00 90.25 80 MET A O 1
ATOM 658 N N . ILE A 1 81 ? -0.804 8.556 7.391 1.00 89.50 81 ILE A N 1
ATOM 659 C CA . ILE A 1 81 ? -0.177 7.288 7.006 1.00 89.50 81 ILE A CA 1
ATOM 660 C C . ILE A 1 81 ? -1.215 6.278 6.502 1.00 89.50 81 ILE A C 1
ATOM 662 O O . ILE A 1 81 ? -1.013 5.672 5.453 1.00 89.50 81 ILE A O 1
ATOM 666 N N . ASP A 1 82 ? -2.364 6.182 7.176 1.00 86.38 82 ASP A N 1
ATOM 667 C CA . ASP A 1 82 ? -3.438 5.244 6.833 1.00 86.38 82 ASP A CA 1
ATOM 668 C C . ASP A 1 82 ? -4.043 5.541 5.459 1.00 86.38 82 ASP A C 1
ATOM 670 O O . ASP A 1 82 ? -4.340 4.632 4.687 1.00 86.38 82 ASP A O 1
ATOM 674 N N . LEU A 1 83 ? -4.218 6.826 5.140 1.00 88.94 83 LEU A N 1
ATOM 675 C CA . LEU A 1 83 ? -4.736 7.250 3.843 1.00 88.94 83 LEU A CA 1
ATOM 676 C C . LEU A 1 83 ? -3.736 6.919 2.728 1.00 88.94 83 LEU A C 1
ATOM 678 O O . LEU A 1 83 ? -4.103 6.384 1.681 1.00 88.94 83 LEU A O 1
ATOM 682 N N . TYR A 1 84 ? -2.462 7.231 2.954 1.00 90.44 84 TYR A N 1
ATOM 683 C CA . TYR A 1 84 ? -1.424 7.097 1.938 1.00 90.44 84 TYR A CA 1
ATOM 684 C C . TYR A 1 84 ? -1.014 5.666 1.643 1.00 90.44 84 TYR A C 1
ATOM 686 O O . TYR A 1 84 ? -0.575 5.381 0.531 1.00 90.44 84 TYR A O 1
ATOM 694 N N . TRP A 1 85 ? -1.253 4.752 2.573 1.00 88.00 85 TRP A N 1
ATOM 695 C CA . TRP A 1 85 ? -1.179 3.320 2.316 1.00 88.00 85 TRP A CA 1
ATOM 696 C C . TRP A 1 85 ? -2.033 2.862 1.128 1.00 88.00 85 TRP A C 1
ATOM 698 O O . TRP A 1 85 ? -1.689 1.888 0.463 1.00 88.00 85 TRP A O 1
ATOM 708 N N . THR A 1 86 ? -3.109 3.591 0.818 1.00 89.69 86 THR A N 1
ATOM 709 C CA . THR A 1 86 ? -3.973 3.304 -0.337 1.00 89.69 86 THR A CA 1
ATOM 710 C C . THR A 1 86 ? -3.438 3.879 -1.653 1.00 89.69 86 THR A C 1
ATOM 712 O O . THR A 1 86 ? -3.784 3.380 -2.721 1.00 89.69 86 THR A O 1
ATOM 715 N N . VAL A 1 87 ? -2.563 4.891 -1.595 1.00 92.31 87 VAL A N 1
ATOM 716 C CA . VAL A 1 87 ? -2.113 5.688 -2.753 1.00 92.31 87 VAL A CA 1
ATOM 717 C C . VAL A 1 87 ? -0.674 5.366 -3.161 1.00 92.31 87 VAL A C 1
ATOM 719 O O . VAL A 1 87 ? -0.364 5.312 -4.349 1.00 92.31 87 VAL A O 1
ATOM 722 N N . ILE A 1 88 ? 0.221 5.121 -2.203 1.00 94.12 88 ILE A N 1
ATOM 723 C CA . ILE A 1 88 ? 1.649 4.888 -2.465 1.00 94.12 88 ILE A CA 1
ATOM 724 C C . ILE A 1 88 ? 1.893 3.697 -3.405 1.00 94.12 88 ILE A C 1
ATOM 726 O O . ILE A 1 88 ? 2.682 3.864 -4.335 1.00 94.12 88 ILE A O 1
ATOM 730 N N . PRO A 1 89 ? 1.225 2.533 -3.256 1.00 95.19 89 PRO A N 1
ATOM 731 C CA . PRO A 1 89 ? 1.389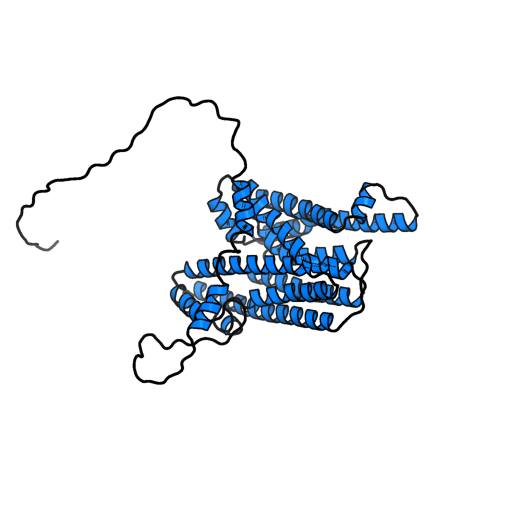 1.432 -4.207 1.00 95.19 89 PRO A CA 1
ATOM 732 C C . PRO A 1 89 ? 1.071 1.839 -5.653 1.00 95.19 89 PRO A C 1
ATOM 734 O O . PRO A 1 89 ? 1.760 1.410 -6.578 1.00 95.19 89 PRO A O 1
ATOM 737 N N . MET A 1 90 ? 0.097 2.739 -5.852 1.00 96.31 90 MET A N 1
ATOM 738 C CA . MET A 1 90 ? -0.192 3.310 -7.170 1.00 96.31 90 MET A CA 1
ATOM 739 C C . MET A 1 90 ? 0.934 4.224 -7.651 1.00 96.31 90 MET A C 1
ATOM 741 O O . MET A 1 90 ? 1.354 4.141 -8.801 1.00 96.31 90 MET A O 1
ATOM 745 N N . MET A 1 91 ? 1.481 5.067 -6.776 1.00 95.62 91 MET A N 1
ATOM 746 C CA . MET A 1 91 ? 2.638 5.890 -7.135 1.00 95.62 91 MET A CA 1
ATOM 747 C C . MET A 1 91 ? 3.836 5.025 -7.544 1.00 95.62 91 MET A C 1
ATOM 749 O O . MET A 1 91 ? 4.506 5.344 -8.521 1.00 95.62 91 MET A O 1
ATOM 753 N N . PHE A 1 92 ? 4.074 3.912 -6.849 1.00 96.88 92 PHE A N 1
ATOM 754 C CA . PHE A 1 92 ? 5.150 2.976 -7.169 1.00 96.88 92 PHE A CA 1
ATOM 755 C C . PHE A 1 92 ? 4.928 2.249 -8.492 1.00 96.88 92 PHE A C 1
ATOM 757 O O . PHE A 1 92 ? 5.851 2.200 -9.302 1.00 96.88 92 PHE A O 1
ATOM 764 N N . VAL A 1 93 ? 3.727 1.722 -8.758 1.00 97.38 93 VAL A N 1
ATOM 765 C CA . VAL A 1 93 ? 3.479 1.022 -10.028 1.00 97.38 93 VAL A CA 1
ATOM 766 C C . VAL A 1 93 ? 3.658 1.960 -11.225 1.00 97.38 93 VAL A C 1
ATOM 768 O O . VAL A 1 93 ? 4.295 1.570 -12.199 1.00 97.38 93 VAL A O 1
ATOM 771 N N . TYR A 1 94 ? 3.198 3.215 -11.130 1.00 97.25 94 TYR A N 1
ATOM 772 C CA . TYR A 1 94 ? 3.427 4.215 -12.176 1.00 97.25 94 TYR A CA 1
ATOM 773 C C . TYR A 1 94 ? 4.895 4.614 -12.282 1.00 97.25 94 TYR A C 1
ATOM 775 O O . TYR A 1 94 ? 5.425 4.642 -13.388 1.00 97.25 94 TYR A O 1
ATOM 783 N N . TYR A 1 95 ? 5.563 4.855 -11.150 1.00 97.62 95 TYR A N 1
ATOM 784 C CA . TYR A 1 95 ? 6.992 5.157 -11.117 1.00 97.62 95 TYR A CA 1
ATOM 785 C C . TYR A 1 95 ? 7.810 4.088 -11.849 1.00 97.62 95 TYR A C 1
ATOM 787 O O . TYR A 1 95 ? 8.648 4.432 -12.677 1.00 97.62 95 TYR A O 1
ATOM 795 N N . TYR A 1 96 ? 7.558 2.802 -11.590 1.00 97.75 96 TYR A N 1
ATOM 796 C CA . TYR A 1 96 ? 8.277 1.720 -12.260 1.00 97.75 96 TYR A CA 1
ATOM 797 C C . TYR A 1 96 ? 7.869 1.569 -13.731 1.00 97.75 96 TYR A C 1
ATOM 799 O O . TYR A 1 96 ? 8.730 1.318 -14.567 1.00 97.75 96 TYR A O 1
ATOM 807 N N . ALA A 1 97 ? 6.593 1.777 -14.071 1.00 97.38 97 ALA A N 1
ATOM 808 C CA . ALA A 1 97 ? 6.105 1.672 -15.446 1.00 97.38 97 ALA A CA 1
ATOM 809 C C . ALA A 1 97 ? 6.643 2.762 -16.382 1.00 97.38 97 ALA A C 1
ATOM 811 O O . ALA A 1 97 ? 6.866 2.496 -17.564 1.00 97.38 97 ALA A O 1
ATOM 812 N N . THR A 1 98 ? 6.828 3.985 -15.876 1.00 96.94 98 THR A N 1
ATOM 813 C CA . THR A 1 98 ? 7.311 5.135 -16.660 1.00 96.94 98 THR A CA 1
ATOM 814 C C . THR A 1 98 ? 8.804 5.396 -16.500 1.00 96.94 98 THR A C 1
ATOM 816 O O . THR A 1 98 ? 9.312 6.382 -17.038 1.00 96.94 98 THR A O 1
ATOM 819 N N . TYR A 1 99 ? 9.511 4.548 -15.751 1.00 97.38 99 TYR A N 1
ATOM 820 C CA . TYR A 1 99 ? 10.934 4.720 -15.507 1.00 97.38 99 TYR A CA 1
ATOM 821 C C . TYR A 1 99 ? 11.752 4.564 -16.804 1.00 97.38 99 TYR A C 1
ATOM 823 O O . TYR A 1 99 ? 11.450 3.668 -17.592 1.00 97.38 99 TYR A O 1
ATOM 831 N N . PRO A 1 100 ? 12.812 5.367 -17.029 1.00 94.75 100 PRO A N 1
ATOM 832 C CA . PRO A 1 100 ? 13.601 5.336 -18.265 1.00 94.75 100 PRO A CA 1
ATOM 833 C C . PRO A 1 100 ? 14.113 3.960 -18.708 1.00 94.75 100 PRO A C 1
ATOM 835 O O . PRO A 1 100 ? 14.088 3.641 -19.893 1.00 94.75 100 PRO A O 1
ATOM 838 N N . LEU A 1 101 ? 14.565 3.139 -17.757 1.00 93.69 101 LEU A N 1
ATOM 839 C CA . LEU A 1 101 ? 15.123 1.810 -18.029 1.00 93.69 101 LEU A CA 1
ATOM 840 C C . LEU A 1 101 ? 14.076 0.686 -18.017 1.00 93.69 101 LEU A C 1
ATOM 842 O O . LEU A 1 101 ? 14.444 -0.484 -18.118 1.00 93.69 101 LEU A O 1
ATOM 846 N N . ALA A 1 102 ? 12.789 1.008 -17.862 1.00 96.31 102 ALA A N 1
ATOM 847 C CA . ALA A 1 102 ? 11.740 0.005 -17.766 1.00 96.31 102 ALA A CA 1
ATOM 848 C C . ALA A 1 102 ? 11.613 -0.786 -19.078 1.00 96.31 102 ALA A C 1
ATOM 850 O O . ALA A 1 102 ? 11.507 -0.218 -20.167 1.00 96.31 102 ALA A O 1
ATOM 851 N N . ARG A 1 103 ? 11.609 -2.116 -18.970 1.00 95.75 103 ARG A N 1
ATOM 852 C CA . ARG A 1 103 ? 11.458 -3.048 -20.095 1.00 95.75 103 ARG A CA 1
ATOM 853 C C . ARG A 1 103 ? 10.488 -4.137 -19.692 1.00 95.75 103 ARG A C 1
ATOM 855 O O . ARG A 1 103 ? 10.759 -4.884 -18.757 1.00 95.75 103 ARG A O 1
ATOM 862 N N . TYR A 1 104 ? 9.343 -4.198 -20.358 1.00 97.31 104 TYR A N 1
ATOM 863 C CA . TYR A 1 104 ? 8.258 -5.071 -19.938 1.00 97.31 104 TYR A CA 1
ATOM 864 C C . TYR A 1 104 ? 7.245 -5.333 -21.041 1.00 97.31 104 TYR A C 1
ATOM 866 O O . TYR A 1 104 ? 7.088 -4.560 -21.986 1.00 97.31 104 TYR A O 1
ATOM 874 N N . ASN A 1 105 ? 6.460 -6.385 -20.831 1.00 97.44 105 ASN A N 1
ATOM 875 C CA . ASN A 1 105 ? 5.305 -6.670 -21.660 1.00 97.44 105 ASN A CA 1
ATOM 876 C C . ASN A 1 105 ? 4.154 -5.693 -21.364 1.00 97.44 105 ASN A C 1
ATOM 878 O O . ASN A 1 105 ? 3.649 -5.619 -20.238 1.00 97.44 105 ASN A O 1
ATOM 882 N N . LEU A 1 106 ? 3.698 -4.982 -22.397 1.00 96.75 106 LEU A N 1
ATOM 883 C CA . LEU A 1 106 ? 2.669 -3.945 -22.280 1.00 96.75 106 LEU A CA 1
ATOM 884 C C . LEU A 1 106 ? 1.344 -4.461 -21.693 1.00 96.75 106 LEU A C 1
ATOM 886 O O . LEU A 1 106 ? 0.709 -3.764 -20.901 1.00 96.75 106 LEU A O 1
ATOM 890 N N . TRP A 1 107 ? 0.917 -5.671 -22.062 1.00 97.06 107 TRP A N 1
ATOM 891 C CA . TRP A 1 107 ? -0.340 -6.242 -21.574 1.00 97.06 107 TRP A CA 1
ATOM 892 C C . TRP A 1 107 ? -0.254 -6.616 -20.098 1.00 97.06 107 TRP A C 1
ATOM 894 O O . TRP A 1 107 ? -1.150 -6.248 -19.339 1.00 97.06 107 TRP A O 1
ATOM 904 N N . ARG A 1 108 ? 0.847 -7.252 -19.669 1.00 97.38 108 ARG A N 1
ATOM 905 C CA . ARG A 1 108 ? 1.095 -7.548 -18.248 1.00 97.38 108 ARG A CA 1
ATOM 906 C C . ARG A 1 108 ? 1.043 -6.272 -17.407 1.00 97.38 108 ARG A C 1
ATOM 908 O O . ARG A 1 108 ? 0.320 -6.226 -16.416 1.00 97.38 108 ARG A O 1
ATOM 915 N N . SER A 1 109 ? 1.754 -5.225 -17.833 1.00 97.62 109 SER A N 1
ATOM 916 C CA . SER A 1 109 ? 1.765 -3.931 -17.139 1.00 97.62 109 SER A CA 1
ATOM 917 C C . SER A 1 109 ? 0.358 -3.334 -17.017 1.00 97.62 109 SER A C 1
ATOM 919 O O . SER A 1 109 ? -0.076 -3.004 -15.914 1.00 97.62 109 SER A O 1
ATOM 921 N N . ARG A 1 110 ? -0.412 -3.280 -18.115 1.00 97.62 110 ARG A N 1
ATOM 922 C CA . ARG A 1 110 ? -1.791 -2.761 -18.104 1.00 97.62 110 ARG A CA 1
ATOM 923 C C . ARG A 1 110 ? -2.709 -3.539 -17.166 1.00 97.62 110 ARG A C 1
ATOM 925 O O . ARG A 1 110 ? -3.473 -2.921 -16.430 1.00 97.62 110 ARG A O 1
ATOM 932 N N . ILE A 1 111 ? -2.628 -4.870 -17.174 1.00 97.38 111 ILE A N 1
ATOM 933 C CA . ILE A 1 111 ? -3.440 -5.729 -16.302 1.00 97.38 111 ILE A CA 1
ATOM 934 C C . ILE A 1 111 ? -3.090 -5.488 -14.830 1.00 97.38 111 ILE A C 1
ATOM 936 O O . ILE A 1 111 ? -3.992 -5.329 -14.004 1.00 97.38 111 ILE A O 1
ATOM 940 N N . VAL A 1 112 ? -1.799 -5.413 -14.496 1.00 97.56 112 VAL A N 1
ATOM 941 C CA . VAL A 1 112 ? -1.336 -5.157 -13.125 1.00 97.56 112 VAL A CA 1
ATOM 942 C C . VAL A 1 112 ? -1.748 -3.761 -12.657 1.00 97.56 112 VAL A C 1
ATOM 944 O O . VAL A 1 112 ? -2.295 -3.636 -11.566 1.00 97.56 112 VAL A O 1
ATOM 947 N N . ILE A 1 113 ? -1.570 -2.726 -13.484 1.00 98.19 113 ILE A N 1
ATOM 948 C CA . ILE A 1 113 ? -1.988 -1.350 -13.168 1.00 98.19 113 ILE A CA 1
ATOM 949 C C . ILE A 1 113 ? -3.507 -1.271 -12.979 1.00 98.19 113 ILE A C 1
ATOM 951 O O . ILE A 1 113 ? -3.970 -0.672 -12.010 1.00 98.19 113 ILE A O 1
ATOM 955 N N . ALA A 1 114 ? -4.295 -1.891 -13.862 1.00 97.88 114 ALA A N 1
ATOM 956 C CA . ALA A 1 114 ? -5.751 -1.915 -13.739 1.00 97.88 114 ALA A CA 1
ATOM 957 C C . ALA A 1 114 ? -6.196 -2.633 -12.456 1.00 97.88 114 ALA A C 1
ATOM 959 O O . ALA A 1 114 ? -7.020 -2.111 -11.707 1.00 97.88 114 ALA A O 1
ATOM 960 N N . SER A 1 115 ? -5.606 -3.792 -12.156 1.00 97.12 115 SER A N 1
ATOM 961 C CA . SER A 1 115 ? -5.902 -4.543 -10.931 1.00 97.12 115 SER A CA 1
ATOM 962 C C . SER A 1 115 ? -5.508 -3.750 -9.678 1.00 97.12 115 SER A C 1
ATOM 964 O O . SER A 1 115 ? -6.257 -3.729 -8.701 1.00 97.12 115 SER A O 1
ATOM 966 N N . ALA A 1 116 ? -4.378 -3.036 -9.725 1.00 97.44 116 ALA A N 1
ATOM 967 C CA . ALA A 1 116 ? -3.911 -2.175 -8.640 1.00 97.44 116 ALA A CA 1
ATOM 968 C C . ALA A 1 116 ? -4.848 -0.985 -8.413 1.00 97.44 116 ALA A C 1
ATOM 970 O O . ALA A 1 116 ? -5.137 -0.661 -7.262 1.00 97.44 116 ALA A O 1
ATOM 971 N N . TRP A 1 117 ? -5.403 -0.393 -9.476 1.00 97.44 117 TRP A N 1
ATOM 972 C CA . TRP A 1 117 ? -6.446 0.627 -9.357 1.00 97.44 117 TRP A CA 1
ATOM 973 C C . TRP A 1 117 ? -7.691 0.094 -8.661 1.00 97.44 117 TRP A C 1
ATOM 975 O O . TRP A 1 117 ? -8.192 0.743 -7.748 1.00 97.44 117 TRP A O 1
ATOM 985 N N . VAL A 1 118 ? -8.180 -1.087 -9.045 1.00 97.50 118 VAL A N 1
ATOM 986 C CA . VAL A 1 118 ? -9.351 -1.692 -8.391 1.00 97.50 118 VAL A CA 1
ATOM 987 C C . VAL A 1 118 ? -9.068 -1.939 -6.904 1.00 97.50 118 VAL A C 1
ATOM 989 O O . VAL A 1 118 ? -9.893 -1.594 -6.055 1.00 97.50 118 VAL A O 1
ATOM 992 N N . TRP A 1 119 ? -7.889 -2.476 -6.570 1.00 97.75 119 TRP A N 1
ATOM 993 C CA . TRP A 1 119 ? -7.471 -2.685 -5.182 1.00 97.75 119 TRP A CA 1
ATOM 994 C C . TRP A 1 119 ? -7.370 -1.367 -4.393 1.00 97.75 119 TRP A C 1
ATOM 996 O O . TRP A 1 119 ? -7.924 -1.270 -3.295 1.00 97.75 119 TRP A O 1
ATOM 1006 N N . SER A 1 120 ? -6.719 -0.351 -4.965 1.00 96.62 120 SER A N 1
ATOM 1007 C CA . SER A 1 120 ? -6.507 0.966 -4.355 1.00 96.62 120 SER A CA 1
ATOM 1008 C C . SER A 1 120 ? -7.833 1.690 -4.132 1.00 96.62 120 SER A C 1
ATOM 1010 O O . SER A 1 120 ? -8.138 2.067 -3.002 1.00 96.62 120 SER A O 1
ATOM 1012 N N . LEU A 1 121 ? -8.685 1.780 -5.160 1.00 96.56 121 LEU A N 1
ATOM 1013 C CA . LEU A 1 121 ? -10.006 2.406 -5.073 1.00 96.56 121 LEU A CA 1
ATOM 1014 C C . LEU A 1 121 ? -10.884 1.735 -4.019 1.00 96.56 121 LEU A C 1
ATOM 1016 O O . LEU A 1 121 ? -11.549 2.429 -3.251 1.00 96.56 121 LEU A O 1
ATOM 1020 N N . ARG A 1 122 ? -10.866 0.397 -3.931 1.00 95.88 122 ARG A N 1
ATOM 1021 C CA . ARG A 1 122 ? -11.573 -0.338 -2.872 1.00 95.88 122 ARG A CA 1
ATOM 1022 C C . ARG A 1 122 ? -11.073 0.084 -1.489 1.00 95.88 122 ARG A C 1
ATOM 1024 O O . ARG A 1 122 ? -11.894 0.367 -0.616 1.00 95.88 122 ARG A O 1
ATOM 1031 N N . LEU A 1 123 ? -9.758 0.123 -1.278 1.00 94.06 123 LEU A N 1
ATOM 1032 C CA . LEU A 1 123 ? -9.176 0.448 0.023 1.00 94.06 123 LEU A CA 1
ATOM 1033 C C . LEU A 1 123 ? -9.444 1.913 0.409 1.00 94.06 123 LEU A C 1
ATOM 1035 O O . LEU A 1 123 ? -9.861 2.187 1.535 1.00 94.06 123 LEU A O 1
ATOM 1039 N N . THR A 1 124 ? -9.310 2.840 -0.542 1.00 94.44 124 THR A N 1
ATOM 1040 C CA . THR A 1 124 ? -9.660 4.258 -0.381 1.00 94.44 124 THR A CA 1
ATOM 1041 C C . THR A 1 124 ? -11.151 4.436 -0.071 1.00 94.44 124 THR A C 1
ATOM 1043 O O . THR A 1 124 ? -11.508 5.156 0.860 1.00 94.44 124 THR A O 1
ATOM 1046 N N . HIS A 1 125 ? -12.039 3.735 -0.782 1.00 94.81 125 HIS A N 1
ATOM 1047 C CA . HIS A 1 125 ? -13.482 3.741 -0.514 1.00 94.81 125 HIS A CA 1
ATOM 1048 C C . HIS A 1 125 ? -13.811 3.197 0.879 1.00 94.81 125 HIS A C 1
ATOM 1050 O O . HIS A 1 125 ? -14.633 3.764 1.599 1.00 94.81 125 HIS A O 1
ATOM 1056 N N . ASN A 1 126 ? -13.154 2.113 1.300 1.00 93.38 126 ASN A N 1
ATOM 1057 C CA . ASN A 1 126 ? -13.319 1.569 2.645 1.00 93.38 126 ASN A CA 1
ATOM 1058 C C . ASN A 1 126 ? -12.862 2.566 3.721 1.00 93.38 126 ASN A C 1
ATOM 1060 O O . ASN A 1 126 ? -13.585 2.794 4.691 1.00 93.38 126 ASN A O 1
ATOM 1064 N N . TYR A 1 127 ? -11.714 3.221 3.515 1.00 92.00 127 TYR A N 1
ATOM 1065 C CA . TYR A 1 127 ? -11.215 4.275 4.397 1.00 92.00 127 TYR A CA 1
ATOM 1066 C C . TYR A 1 127 ? -12.222 5.428 4.527 1.00 92.00 127 TYR A C 1
ATOM 1068 O O . TYR A 1 127 ? -12.649 5.746 5.635 1.00 92.00 127 TYR A O 1
ATOM 1076 N N . PHE A 1 128 ? -12.675 6.021 3.418 1.00 93.50 128 PHE A N 1
ATOM 1077 C CA . PHE A 1 128 ? -13.564 7.185 3.485 1.00 93.50 128 PHE A CA 1
ATOM 1078 C C . PHE A 1 128 ? -14.953 6.864 4.033 1.00 93.50 128 PHE A C 1
ATOM 1080 O O . PHE A 1 128 ? -15.473 7.646 4.829 1.00 93.50 128 PHE A O 1
ATOM 1087 N N . ARG A 1 129 ? -15.545 5.711 3.692 1.00 93.50 129 ARG A N 1
ATOM 1088 C CA . ARG A 1 129 ? -16.816 5.276 4.302 1.00 93.50 129 ARG A CA 1
ATOM 1089 C C . ARG A 1 129 ? -16.695 5.161 5.818 1.00 93.50 129 ARG A C 1
ATOM 1091 O O . ARG A 1 129 ? -17.568 5.618 6.553 1.00 93.50 129 ARG A O 1
ATOM 1098 N N . ARG A 1 130 ? -15.592 4.576 6.285 1.00 90.25 130 ARG A N 1
ATOM 1099 C CA . ARG A 1 130 ? -15.284 4.398 7.704 1.00 90.25 130 ARG A CA 1
ATOM 1100 C C . ARG A 1 130 ? -15.112 5.736 8.433 1.00 90.25 130 ARG A C 1
ATOM 1102 O O . ARG A 1 130 ? -15.537 5.853 9.577 1.00 90.25 130 ARG A O 1
ATOM 1109 N N . GLU A 1 131 ? -14.530 6.735 7.774 1.00 90.06 131 GLU A N 1
ATOM 1110 C CA . GLU A 1 131 ? -14.340 8.090 8.316 1.00 90.06 131 GLU A CA 1
ATOM 1111 C C . GLU A 1 131 ? -15.507 9.051 7.996 1.00 90.06 131 GLU A C 1
ATOM 1113 O O . GLU A 1 131 ? -15.371 10.265 8.141 1.00 90.06 131 GLU A O 1
ATOM 1118 N N . LYS A 1 132 ? -16.666 8.537 7.548 1.00 90.94 132 LYS A N 1
ATOM 1119 C CA . LYS A 1 132 ? -17.863 9.331 7.195 1.00 90.94 132 LYS A CA 1
ATOM 1120 C C . LYS A 1 132 ? -17.560 10.455 6.184 1.00 90.94 132 LYS A C 1
ATOM 1122 O O . LYS A 1 132 ? -18.108 11.551 6.283 1.00 90.94 132 LYS A O 1
ATOM 1127 N N . TRP A 1 133 ? -16.684 10.174 5.216 1.00 90.19 133 TRP A N 1
ATOM 1128 C CA . TRP A 1 133 ? -16.209 11.096 4.170 1.00 90.19 133 TRP A CA 1
ATOM 1129 C C . TRP A 1 133 ? -15.487 12.344 4.701 1.00 90.19 133 TRP A C 1
ATOM 1131 O O . TRP A 1 133 ? -15.434 13.384 4.041 1.00 90.19 133 TRP A O 1
ATOM 1141 N N . GLN A 1 134 ? -14.900 12.239 5.895 1.00 89.62 134 GLN A N 1
ATOM 1142 C CA . GLN A 1 134 ? -14.080 13.281 6.502 1.00 89.62 134 GLN A CA 1
ATOM 1143 C C . GLN A 1 134 ? -12.601 12.876 6.517 1.00 89.62 134 GLN A C 1
ATOM 1145 O O . GLN A 1 134 ? -12.245 11.711 6.673 1.00 89.62 134 GLN A O 1
ATOM 1150 N N . TRP A 1 135 ? -11.722 13.859 6.360 1.00 88.06 135 TRP A N 1
ATOM 1151 C CA . TRP A 1 135 ? -10.282 13.676 6.254 1.00 88.06 135 TRP A CA 1
ATOM 1152 C C . TRP A 1 135 ? -9.632 13.758 7.636 1.00 88.06 135 TRP A C 1
ATOM 1154 O O . TRP A 1 135 ? -9.761 14.758 8.355 1.00 88.06 135 TRP A O 1
ATOM 1164 N N . GLY A 1 136 ? -8.906 12.703 8.008 1.00 82.50 136 GLY A N 1
ATOM 1165 C CA . GLY A 1 136 ? -8.024 12.708 9.176 1.00 82.50 136 GLY A CA 1
ATOM 1166 C C . GLY A 1 136 ? -8.714 12.947 10.514 1.00 82.50 136 GLY A C 1
ATOM 1167 O O . GLY A 1 136 ? -8.127 13.551 11.409 1.00 82.50 136 GLY A O 1
ATOM 1168 N N . VAL A 1 137 ? -9.991 12.581 10.643 1.00 83.69 137 VAL A N 1
ATOM 1169 C CA . VAL A 1 137 ? -10.750 12.774 11.890 1.00 83.69 137 VAL A CA 1
ATOM 1170 C C . VAL A 1 137 ? -10.271 11.822 12.969 1.00 83.69 137 VAL A C 1
ATOM 1172 O O . VAL A 1 137 ? -10.114 12.233 14.117 1.00 83.69 137 VAL A O 1
ATOM 1175 N N . ARG A 1 138 ? -9.995 10.576 12.588 1.00 84.12 138 ARG A N 1
ATOM 1176 C CA . ARG A 1 138 ? -9.497 9.546 13.485 1.00 84.12 138 ARG A CA 1
ATOM 1177 C C . ARG A 1 138 ? -8.051 9.192 13.159 1.00 84.12 138 ARG A C 1
ATOM 1179 O O . ARG A 1 138 ? -7.675 9.059 11.998 1.00 84.12 138 ARG A O 1
ATOM 1186 N N . GLU A 1 139 ? -7.264 9.022 14.212 1.00 86.81 139 GLU A N 1
ATOM 1187 C CA . GLU A 1 139 ? -5.932 8.420 14.169 1.00 86.81 139 GLU A CA 1
ATOM 1188 C C . GLU A 1 139 ? -6.041 6.921 14.479 1.00 86.81 139 GLU A C 1
ATOM 1190 O O . GLU A 1 139 ? -6.904 6.509 15.264 1.00 86.81 139 GLU A O 1
ATOM 1195 N N . ASP A 1 140 ? -5.170 6.101 13.886 1.00 86.50 140 ASP A N 1
ATOM 1196 C CA . ASP A 1 140 ? -5.042 4.708 14.297 1.00 86.50 140 ASP A CA 1
ATOM 1197 C C . ASP A 1 140 ? -4.683 4.619 15.787 1.00 86.50 140 ASP A C 1
ATOM 1199 O O . ASP A 1 140 ? -3.708 5.196 16.274 1.00 86.50 140 ASP A O 1
ATOM 1203 N N . TRP A 1 141 ? -5.483 3.844 16.509 1.00 87.69 141 TRP A N 1
ATOM 1204 C CA . TRP A 1 141 ? -5.360 3.645 17.945 1.00 87.69 141 TRP A CA 1
ATOM 1205 C C . TRP A 1 141 ? -3.985 3.118 18.373 1.00 87.69 141 TRP A C 1
ATOM 1207 O O . TRP A 1 141 ? -3.552 3.417 19.480 1.00 87.69 141 TRP A O 1
ATOM 1217 N N . ARG A 1 142 ? -3.275 2.380 17.508 1.00 89.06 142 ARG A N 1
ATOM 1218 C CA . ARG A 1 142 ? -1.925 1.871 17.787 1.00 89.06 142 ARG A CA 1
ATOM 1219 C C . ARG A 1 142 ? -0.939 3.015 18.002 1.00 89.06 142 ARG A C 1
ATOM 1221 O O . ARG A 1 142 ? -0.085 2.928 18.879 1.00 89.06 142 ARG A O 1
ATOM 1228 N N . PHE A 1 143 ? -1.066 4.103 17.239 1.00 88.50 143 PHE A N 1
ATOM 1229 C CA . PHE A 1 143 ? -0.217 5.284 17.409 1.00 88.50 143 PHE A CA 1
ATOM 1230 C C . PHE A 1 143 ? -0.555 6.032 18.695 1.00 88.50 143 PHE A C 1
ATOM 1232 O O . PHE A 1 143 ? 0.350 6.500 19.383 1.00 88.50 143 PHE A O 1
ATOM 1239 N N . THR A 1 144 ? -1.836 6.094 19.061 1.00 88.38 144 THR A N 1
ATOM 1240 C CA . THR A 1 144 ? -2.266 6.676 20.336 1.00 88.38 144 THR A CA 1
ATOM 1241 C C . THR A 1 144 ? -1.742 5.866 21.530 1.00 88.38 144 THR A C 1
ATOM 1243 O O . THR A 1 144 ? -1.178 6.448 22.457 1.00 88.38 144 THR A O 1
ATOM 1246 N N . ASP A 1 145 ? -1.840 4.535 21.483 1.00 87.50 145 ASP A N 1
ATOM 1247 C CA . ASP A 1 145 ? -1.330 3.643 22.532 1.00 87.50 145 ASP A CA 1
ATOM 1248 C C . ASP A 1 145 ? 0.198 3.743 22.664 1.00 87.50 145 ASP A C 1
ATOM 1250 O O . ASP A 1 145 ? 0.719 3.855 23.775 1.00 87.50 145 ASP A O 1
ATOM 1254 N N . MET A 1 146 ? 0.934 3.760 21.545 1.00 87.62 146 MET A N 1
ATOM 1255 C CA . MET A 1 146 ? 2.392 3.936 21.565 1.00 87.62 146 MET A CA 1
ATOM 1256 C C . MET A 1 146 ? 2.802 5.324 22.072 1.00 87.62 146 MET A C 1
ATOM 1258 O O . MET A 1 146 ? 3.754 5.438 22.842 1.00 87.62 146 MET A O 1
ATOM 1262 N N . ARG A 1 147 ? 2.067 6.384 21.716 1.00 90.06 147 ARG A N 1
ATOM 1263 C CA . ARG A 1 147 ? 2.302 7.730 22.262 1.00 90.06 147 ARG A CA 1
ATOM 1264 C C . ARG A 1 147 ? 2.179 7.744 23.785 1.00 90.06 147 ARG A C 1
ATOM 1266 O O . ARG A 1 147 ? 2.999 8.378 24.446 1.00 90.06 147 ARG A O 1
ATOM 1273 N N . GLY A 1 148 ? 1.200 7.024 24.335 1.00 89.62 148 GLY A N 1
ATOM 1274 C CA . GLY A 1 148 ? 1.049 6.844 25.780 1.00 89.62 148 GLY A CA 1
ATOM 1275 C C . GLY A 1 148 ? 2.232 6.107 26.416 1.00 89.62 148 GLY A C 1
ATOM 1276 O O . GLY A 1 148 ? 2.722 6.532 27.458 1.00 89.62 148 GLY A O 1
ATOM 1277 N N . GLN A 1 149 ? 2.733 5.053 25.766 1.00 90.25 149 GLN A N 1
ATOM 1278 C CA . GLN A 1 149 ? 3.853 4.242 26.265 1.00 90.25 149 GLN A CA 1
ATOM 1279 C C . GLN A 1 149 ? 5.196 4.988 26.250 1.00 90.25 149 GLN A C 1
ATOM 1281 O O . GLN A 1 149 ? 5.962 4.907 27.206 1.00 90.25 149 GLN A O 1
ATOM 1286 N N . TYR A 1 150 ? 5.489 5.727 25.177 1.00 90.00 150 TYR A N 1
ATOM 1287 C CA . TYR A 1 150 ? 6.791 6.376 24.984 1.00 90.00 150 TYR A CA 1
ATOM 1288 C C . TYR A 1 150 ? 6.857 7.822 25.500 1.00 90.00 150 TYR A C 1
ATOM 1290 O O . TYR A 1 150 ? 7.953 8.381 25.639 1.00 90.00 150 TYR A O 1
ATOM 1298 N N . GLY A 1 151 ? 5.708 8.437 25.799 1.00 91.75 151 GLY A N 1
ATOM 1299 C CA . GLY A 1 151 ? 5.600 9.746 26.442 1.00 91.75 151 GLY A CA 1
ATOM 1300 C C . GLY A 1 151 ? 6.472 10.816 25.778 1.00 91.75 151 GLY A C 1
ATOM 1301 O O . GLY A 1 151 ? 6.330 11.113 24.592 1.00 91.75 151 GLY A O 1
ATOM 1302 N N . LYS A 1 152 ? 7.421 11.382 26.538 1.00 90.44 152 LYS A N 1
ATOM 1303 C CA . LYS A 1 152 ? 8.316 12.462 26.075 1.00 90.44 152 LYS A CA 1
ATOM 1304 C C . LYS A 1 152 ? 9.221 12.083 24.896 1.00 90.44 152 LYS A C 1
ATOM 1306 O O . LYS A 1 152 ? 9.692 12.968 24.191 1.00 90.44 152 LYS A O 1
ATOM 1311 N N . HIS A 1 153 ? 9.467 10.793 24.670 1.00 92.94 153 HIS A N 1
ATOM 1312 C CA . HIS A 1 153 ? 10.315 10.305 23.579 1.00 92.94 153 HIS A CA 1
ATOM 1313 C C . HIS A 1 153 ? 9.523 10.026 22.293 1.00 92.94 153 HIS A C 1
ATOM 1315 O O . HIS A 1 153 ? 10.118 9.723 21.262 1.00 92.94 153 HIS A O 1
ATOM 1321 N N . TRP A 1 154 ? 8.190 10.157 22.325 1.00 91.69 154 TRP A N 1
ATOM 1322 C CA . TRP A 1 154 ? 7.326 9.836 21.188 1.00 91.69 154 TRP A CA 1
ATOM 1323 C C . TRP A 1 154 ? 7.700 10.587 19.906 1.00 91.69 154 TRP A C 1
ATOM 1325 O O . TRP A 1 154 ? 7.593 10.024 18.822 1.00 91.69 154 TRP A O 1
ATOM 1335 N N . TRP A 1 155 ? 8.167 11.834 20.000 1.00 90.38 155 TRP A N 1
ATOM 1336 C CA . TRP A 1 155 ? 8.464 12.638 18.813 1.00 90.38 155 TRP A CA 1
ATOM 1337 C C . TRP A 1 155 ? 9.513 11.970 17.906 1.00 90.38 155 TRP A C 1
ATOM 1339 O O . TRP A 1 155 ? 9.245 11.790 16.720 1.00 90.38 155 TRP A O 1
ATOM 1349 N N . TRP A 1 156 ? 10.643 11.497 18.447 1.00 91.50 156 TRP A N 1
ATOM 1350 C CA . TRP A 1 156 ? 11.680 10.820 17.655 1.00 91.50 156 TRP A CA 1
ATOM 1351 C C . TRP A 1 156 ? 11.401 9.325 17.473 1.00 91.50 156 TRP A C 1
ATOM 1353 O O . TRP A 1 156 ? 11.686 8.783 16.410 1.00 91.50 156 TRP A O 1
ATOM 1363 N N . ILE A 1 157 ? 10.771 8.657 18.447 1.00 91.19 157 ILE A N 1
ATOM 1364 C CA . ILE A 1 157 ? 10.380 7.244 18.302 1.00 91.19 157 ILE A CA 1
ATOM 1365 C C . ILE A 1 157 ? 9.340 7.084 17.190 1.00 91.19 157 ILE A C 1
ATOM 1367 O O . ILE A 1 157 ? 9.427 6.147 16.402 1.00 91.19 157 ILE A O 1
ATOM 1371 N N . SER A 1 158 ? 8.406 8.030 17.051 1.00 90.31 158 SER A N 1
ATOM 1372 C CA . SER A 1 158 ? 7.416 8.007 15.971 1.00 90.31 158 SER A CA 1
ATOM 1373 C C . SER A 1 158 ? 8.067 8.024 14.588 1.00 90.31 158 SER A C 1
ATOM 1375 O O . SER A 1 158 ? 7.562 7.349 13.698 1.00 90.31 158 SER A O 1
ATOM 1377 N N . PHE A 1 159 ? 9.214 8.691 14.407 1.00 92.81 159 PHE A N 1
ATOM 1378 C CA . PHE A 1 159 ? 9.957 8.649 13.144 1.00 92.81 159 PHE A CA 1
ATOM 1379 C C . PHE A 1 159 ? 10.326 7.208 12.770 1.00 92.81 159 PHE A C 1
ATOM 1381 O O . PHE A 1 159 ? 10.010 6.746 11.677 1.00 92.81 159 PHE A O 1
ATOM 1388 N N . PHE A 1 160 ? 10.912 6.454 13.700 1.00 91.38 160 PHE A N 1
ATOM 1389 C CA . PHE A 1 160 ? 11.349 5.086 13.430 1.00 91.38 160 PHE A CA 1
ATOM 1390 C C . PHE A 1 160 ? 10.193 4.080 13.417 1.00 91.38 160 PHE A C 1
ATOM 1392 O O . PHE A 1 160 ? 10.064 3.281 12.490 1.00 91.38 160 PHE A O 1
ATOM 1399 N N . SER A 1 161 ? 9.324 4.132 14.426 1.00 86.25 161 SER A N 1
ATOM 1400 C CA . SER A 1 161 ? 8.248 3.158 14.609 1.00 86.25 161 SER A CA 1
ATOM 1401 C C . SER A 1 161 ? 7.081 3.358 13.644 1.00 86.25 161 SER A C 1
ATOM 1403 O O . SER A 1 161 ? 6.440 2.372 13.283 1.00 86.25 161 SER A O 1
ATOM 1405 N N . VAL A 1 162 ? 6.794 4.597 13.220 1.00 89.06 162 VAL A N 1
ATOM 1406 C CA . VAL A 1 162 ? 5.659 4.915 12.333 1.00 89.06 162 VAL A CA 1
ATOM 1407 C C . VAL A 1 162 ? 6.088 5.212 10.907 1.00 89.06 162 VAL A C 1
ATOM 1409 O O . VAL A 1 162 ? 5.326 4.885 10.015 1.00 89.06 162 VAL A O 1
ATOM 1412 N N . TYR A 1 163 ? 7.249 5.817 10.650 1.00 91.88 163 TYR A N 1
ATOM 1413 C CA . TYR A 1 163 ? 7.607 6.210 9.281 1.00 91.88 163 TYR A CA 1
ATOM 1414 C C . TYR A 1 163 ? 8.663 5.294 8.662 1.00 91.88 163 TYR A C 1
ATOM 1416 O O . TYR A 1 163 ? 8.407 4.706 7.609 1.00 91.88 163 TYR A O 1
ATOM 1424 N N . ALA A 1 164 ? 9.793 5.084 9.341 1.00 90.50 164 ALA A N 1
ATOM 1425 C CA . ALA A 1 164 ? 10.876 4.254 8.809 1.00 90.50 164 ALA A CA 1
ATOM 1426 C C . ALA A 1 164 ? 10.437 2.794 8.629 1.00 90.50 164 ALA A C 1
ATOM 1428 O O . ALA A 1 164 ? 10.719 2.174 7.602 1.00 90.50 164 ALA A O 1
ATOM 1429 N N . SER A 1 165 ? 9.668 2.266 9.586 1.00 89.56 165 SER A N 1
ATOM 1430 C CA . SER A 1 165 ? 9.058 0.936 9.484 1.00 89.56 165 SER A CA 1
ATOM 1431 C C . SER A 1 165 ? 8.153 0.803 8.251 1.00 89.56 165 SER A C 1
ATOM 1433 O O . SER A 1 165 ? 8.205 -0.207 7.547 1.00 89.56 165 SER A O 1
ATOM 1435 N N . GLN A 1 166 ? 7.368 1.839 7.940 1.00 89.50 166 GLN A N 1
ATOM 1436 C CA . GLN A 1 166 ? 6.448 1.847 6.802 1.00 89.50 166 GLN A CA 1
ATOM 1437 C C . GLN A 1 166 ? 7.192 1.937 5.479 1.00 89.50 166 GLN A C 1
ATOM 1439 O O . GLN A 1 166 ? 6.753 1.323 4.513 1.00 89.50 166 GLN A O 1
ATOM 1444 N N . GLN A 1 167 ? 8.333 2.630 5.430 1.00 91.38 167 GLN A N 1
ATOM 1445 C CA . GLN A 1 167 ? 9.201 2.604 4.256 1.00 91.38 167 GLN A CA 1
ATOM 1446 C C . GLN A 1 167 ? 9.683 1.190 3.956 1.00 91.38 167 GLN A C 1
ATOM 1448 O O . GLN A 1 167 ? 9.485 0.701 2.845 1.00 91.38 167 GLN A O 1
ATOM 1453 N N . MET A 1 168 ? 10.291 0.531 4.948 1.00 86.94 168 MET A N 1
ATOM 1454 C CA . MET A 1 168 ? 10.815 -0.826 4.777 1.00 86.94 168 MET A CA 1
ATOM 1455 C C . MET A 1 168 ? 9.716 -1.781 4.309 1.00 86.94 168 MET A C 1
ATOM 1457 O O . MET A 1 168 ? 9.927 -2.595 3.411 1.00 86.94 168 MET A O 1
ATOM 1461 N N . PHE A 1 169 ? 8.524 -1.635 4.885 1.00 88.38 169 PHE A N 1
ATOM 1462 C CA . PHE A 1 169 ? 7.385 -2.475 4.571 1.00 88.38 169 PHE A CA 1
ATOM 1463 C C . PHE A 1 169 ? 6.804 -2.221 3.175 1.00 88.38 169 PHE A C 1
ATOM 1465 O O . PHE A 1 169 ? 6.715 -3.146 2.368 1.00 88.38 169 PHE A O 1
ATOM 1472 N N . LEU A 1 170 ? 6.411 -0.977 2.877 1.00 91.25 170 LEU A N 1
ATOM 1473 C CA . LEU A 1 170 ? 5.734 -0.622 1.627 1.00 91.25 170 LEU A CA 1
ATOM 1474 C C . LEU A 1 170 ? 6.646 -0.782 0.417 1.00 91.25 170 LEU A C 1
ATOM 1476 O O . LEU A 1 170 ? 6.188 -1.237 -0.628 1.00 91.25 170 LEU A O 1
ATOM 1480 N N . VAL A 1 171 ? 7.929 -0.438 0.541 1.00 90.81 171 VAL A N 1
ATOM 1481 C CA . VAL A 1 171 ? 8.886 -0.667 -0.545 1.00 90.81 171 VAL A CA 1
ATOM 1482 C C . VAL A 1 171 ? 9.048 -2.165 -0.775 1.00 90.81 171 VAL A C 1
ATOM 1484 O O . VAL A 1 171 ? 8.902 -2.611 -1.909 1.00 90.81 171 VAL A O 1
ATOM 1487 N N . GLY A 1 172 ? 9.267 -2.950 0.287 1.00 91.19 172 GLY A N 1
ATOM 1488 C CA . GLY A 1 172 ? 9.475 -4.395 0.186 1.00 91.19 172 GLY A CA 1
ATOM 1489 C C . GLY A 1 172 ? 8.296 -5.139 -0.442 1.00 91.19 172 GLY A C 1
ATOM 1490 O O . GLY A 1 172 ? 8.483 -5.945 -1.353 1.00 91.19 172 GLY A O 1
ATOM 1491 N N . ILE A 1 173 ? 7.072 -4.842 -0.003 1.00 92.62 173 ILE A N 1
ATOM 1492 C CA . ILE A 1 173 ? 5.862 -5.501 -0.511 1.00 92.62 173 ILE A CA 1
ATOM 1493 C C . ILE A 1 173 ? 5.515 -5.092 -1.952 1.00 92.62 173 ILE A C 1
ATOM 1495 O O . ILE A 1 173 ? 4.873 -5.854 -2.670 1.00 92.62 173 ILE A O 1
ATOM 1499 N N . CYS A 1 174 ? 5.969 -3.915 -2.399 1.00 95.69 174 CYS A N 1
ATOM 1500 C CA . CYS A 1 174 ? 5.736 -3.403 -3.750 1.00 95.69 174 CYS A CA 1
ATOM 1501 C C . CYS A 1 174 ? 6.834 -3.776 -4.759 1.00 95.69 174 CYS A C 1
ATOM 1503 O O . CYS A 1 174 ? 6.710 -3.435 -5.936 1.00 95.69 174 CYS A O 1
ATOM 1505 N N . LEU A 1 175 ? 7.880 -4.505 -4.352 1.00 95.50 175 LEU A N 1
ATOM 1506 C CA . LEU A 1 175 ? 8.918 -5.001 -5.267 1.00 95.50 175 LEU A CA 1
ATOM 1507 C C . LEU A 1 175 ? 8.385 -5.827 -6.456 1.00 95.50 175 LEU A C 1
ATOM 1509 O O . LEU A 1 175 ? 8.973 -5.722 -7.535 1.00 95.50 175 LEU A O 1
ATOM 1513 N N . PRO A 1 176 ? 7.261 -6.569 -6.363 1.00 97.31 176 PRO A N 1
ATOM 1514 C CA . PRO A 1 176 ? 6.633 -7.156 -7.543 1.00 97.31 176 PRO A CA 1
ATOM 1515 C C . PRO A 1 176 ? 6.325 -6.147 -8.657 1.00 97.31 176 PRO A C 1
ATOM 1517 O O . PRO A 1 176 ? 6.480 -6.484 -9.828 1.00 97.31 176 PRO A O 1
ATOM 1520 N N . PHE A 1 177 ? 5.968 -4.896 -8.337 1.00 97.69 177 PHE A N 1
ATOM 1521 C CA . PHE A 1 177 ? 5.751 -3.867 -9.359 1.00 97.69 177 PHE A CA 1
ATOM 1522 C C . PHE A 1 177 ? 7.040 -3.483 -10.083 1.00 97.69 177 PHE A C 1
ATOM 1524 O O . PHE A 1 177 ? 6.999 -3.263 -11.290 1.00 97.69 177 PHE A O 1
ATOM 1531 N N . TYR A 1 178 ? 8.174 -3.437 -9.382 1.00 97.31 178 TYR A N 1
ATOM 1532 C CA . TYR A 1 178 ? 9.474 -3.234 -10.021 1.00 97.31 178 TYR A CA 1
ATOM 1533 C C . TYR A 1 178 ? 9.780 -4.375 -10.997 1.00 97.31 178 TYR A C 1
ATOM 1535 O O . TYR A 1 178 ? 10.115 -4.126 -12.153 1.00 97.31 178 TYR A O 1
ATOM 1543 N N . ILE A 1 179 ? 9.584 -5.622 -10.564 1.00 97.19 179 ILE A N 1
ATOM 1544 C CA . ILE A 1 179 ? 9.876 -6.820 -11.366 1.00 97.19 179 ILE A CA 1
ATOM 1545 C C . ILE A 1 179 ? 8.999 -6.872 -12.623 1.00 97.19 179 ILE A C 1
ATOM 1547 O O . ILE A 1 179 ? 9.514 -7.098 -13.718 1.00 97.19 179 ILE A O 1
ATOM 1551 N N . VAL A 1 180 ? 7.696 -6.594 -12.490 1.00 97.44 180 VAL A N 1
ATOM 1552 C CA . VAL A 1 180 ? 6.751 -6.528 -13.621 1.00 97.44 180 VAL A CA 1
ATOM 1553 C C . VAL A 1 180 ? 7.209 -5.542 -14.697 1.00 97.44 180 VAL A C 1
ATOM 1555 O O . VAL A 1 180 ? 6.986 -5.801 -15.876 1.00 97.44 180 VAL A O 1
ATOM 1558 N N . HIS A 1 181 ? 7.866 -4.446 -14.306 1.00 97.81 181 HIS A N 1
ATOM 1559 C CA . HIS A 1 181 ? 8.335 -3.401 -15.219 1.00 97.81 181 HIS A CA 1
ATOM 1560 C C . HIS A 1 181 ? 9.831 -3.504 -15.578 1.00 97.81 181 HIS A C 1
ATOM 1562 O O . HIS A 1 181 ? 10.360 -2.621 -16.251 1.00 97.81 181 HIS A O 1
ATOM 1568 N N . SER A 1 182 ? 10.510 -4.576 -15.157 1.00 96.56 182 SER A N 1
ATOM 1569 C CA . SER A 1 182 ? 11.942 -4.804 -15.422 1.00 96.56 182 SER A CA 1
ATOM 1570 C C . SER A 1 182 ? 12.220 -6.021 -16.307 1.00 96.56 182 SER A C 1
ATOM 1572 O O . SER A 1 182 ? 13.353 -6.211 -16.746 1.00 96.56 182 SER A O 1
ATOM 1574 N N . VAL A 1 183 ? 11.211 -6.863 -16.556 1.00 96.25 183 VAL A N 1
ATOM 1575 C CA . VAL A 1 183 ? 11.353 -8.096 -17.335 1.00 96.25 183 VAL A CA 1
ATOM 1576 C C . VAL A 1 183 ? 10.378 -8.114 -18.509 1.00 96.25 183 VAL A C 1
ATOM 1578 O O . VAL A 1 183 ? 9.158 -8.173 -18.332 1.00 96.25 183 VAL A O 1
ATOM 1581 N N . ASP A 1 184 ? 10.926 -8.162 -19.723 1.00 96.38 184 ASP A N 1
ATOM 1582 C CA . ASP A 1 184 ? 10.151 -8.349 -20.947 1.00 96.38 184 ASP A CA 1
ATOM 1583 C C . ASP A 1 184 ? 10.078 -9.834 -21.325 1.00 96.38 184 ASP A C 1
ATOM 1585 O O . ASP A 1 184 ? 10.977 -10.406 -21.938 1.00 96.38 184 ASP A O 1
ATOM 1589 N N . LYS A 1 185 ? 8.997 -10.478 -20.884 1.00 95.19 185 LYS A N 1
ATOM 1590 C CA . LYS A 1 185 ? 8.622 -11.849 -21.249 1.00 95.19 185 LYS A CA 1
ATOM 1591 C C . LYS A 1 185 ? 7.180 -11.857 -21.748 1.00 95.19 185 LYS A C 1
ATOM 1593 O O . LYS A 1 185 ? 6.373 -11.106 -21.186 1.00 95.19 185 LYS A O 1
ATOM 1598 N N . PRO A 1 186 ? 6.818 -12.711 -22.723 1.00 95.25 186 PRO A N 1
ATOM 1599 C CA . PRO A 1 186 ? 5.427 -12.871 -23.137 1.00 95.25 186 PRO A CA 1
ATOM 1600 C C . PRO A 1 186 ? 4.542 -13.284 -21.955 1.00 95.25 186 PRO A C 1
ATOM 1602 O O . PRO A 1 186 ? 5.037 -13.734 -20.918 1.00 95.25 186 PRO A O 1
ATOM 1605 N N . LEU A 1 187 ? 3.233 -13.082 -22.103 1.00 95.69 187 LEU A N 1
ATOM 1606 C CA . LEU A 1 187 ? 2.258 -13.570 -21.131 1.00 95.69 187 LEU A CA 1
ATOM 1607 C C . LEU A 1 187 ? 2.242 -15.098 -21.120 1.00 95.69 187 LEU A C 1
ATOM 1609 O O . LEU A 1 187 ? 2.341 -15.726 -22.173 1.00 95.69 187 LEU A O 1
ATOM 1613 N N . ASP A 1 188 ? 2.068 -15.665 -19.935 1.00 94.81 188 ASP A N 1
ATOM 1614 C CA . ASP A 1 188 ? 1.941 -17.102 -19.719 1.00 94.81 188 ASP A CA 1
ATOM 1615 C C . ASP A 1 188 ? 0.735 -17.413 -18.811 1.00 94.81 188 ASP A C 1
ATOM 1617 O O . ASP A 1 188 ? 0.142 -16.523 -18.200 1.00 94.81 188 ASP A O 1
ATOM 1621 N N . VAL A 1 189 ? 0.363 -18.689 -18.702 1.00 97.06 189 VAL A N 1
ATOM 1622 C CA . VAL A 1 189 ? -0.733 -19.202 -17.866 1.00 97.06 189 VAL A CA 1
ATOM 1623 C C . VAL A 1 189 ? -0.633 -18.693 -16.425 1.00 97.06 189 VAL A C 1
ATOM 1625 O O . VAL A 1 189 ? -1.647 -18.331 -15.825 1.00 97.06 189 VAL A O 1
ATOM 1628 N N . TRP A 1 190 ? 0.580 -18.584 -15.878 1.00 97.31 190 TRP A N 1
ATOM 1629 C CA . TRP A 1 190 ? 0.805 -18.073 -14.525 1.00 97.31 190 TRP A CA 1
ATOM 1630 C C . TRP A 1 190 ? 0.404 -16.609 -14.332 1.00 97.31 190 TRP A C 1
ATOM 1632 O O . TRP A 1 190 ? -0.008 -16.247 -13.230 1.00 97.31 190 TRP A O 1
ATOM 1642 N N . ASP A 1 191 ? 0.451 -15.778 -15.379 1.00 96.38 191 ASP A N 1
ATOM 1643 C CA . ASP A 1 191 ? -0.068 -14.409 -15.307 1.00 96.38 191 ASP A CA 1
ATOM 1644 C C . ASP A 1 191 ? -1.587 -14.425 -15.073 1.00 96.38 191 ASP A C 1
ATOM 1646 O O . ASP A 1 191 ? -2.098 -13.682 -14.237 1.00 96.38 191 ASP A O 1
ATOM 1650 N N . PHE A 1 192 ? -2.315 -15.323 -15.744 1.00 96.62 192 PHE A N 1
ATOM 1651 C CA . PHE A 1 192 ? -3.762 -15.471 -15.559 1.00 96.62 192 PHE A CA 1
ATOM 1652 C C . PHE A 1 192 ? -4.117 -16.050 -14.186 1.00 96.62 192 PHE A C 1
ATOM 1654 O O . PHE A 1 192 ? -5.052 -15.567 -13.548 1.00 96.62 192 PHE A O 1
ATOM 1661 N N . VAL A 1 193 ? -3.351 -17.033 -13.698 1.00 98.25 193 VAL A N 1
ATOM 1662 C CA . VAL A 1 193 ? -3.509 -17.575 -12.337 1.00 98.25 193 VAL A CA 1
ATOM 1663 C C . VAL A 1 193 ? -3.305 -16.473 -11.298 1.00 98.25 193 VAL A C 1
ATOM 1665 O O . VAL A 1 193 ? -4.134 -16.304 -10.406 1.00 98.25 193 VAL A O 1
ATOM 1668 N N . ALA A 1 194 ? -2.242 -15.682 -11.431 1.00 97.81 194 ALA A N 1
ATOM 1669 C CA . ALA A 1 194 ? -1.964 -14.576 -10.525 1.00 97.81 194 ALA A CA 1
ATOM 1670 C C . ALA A 1 194 ? -3.076 -13.520 -10.523 1.00 97.81 194 ALA A C 1
ATOM 1672 O O . ALA A 1 194 ? -3.503 -13.069 -9.461 1.00 97.81 194 ALA A O 1
ATOM 1673 N N . VAL A 1 195 ? -3.580 -13.150 -11.703 1.00 97.06 195 VAL A N 1
ATOM 1674 C CA . VAL A 1 195 ? -4.696 -12.204 -11.837 1.00 97.06 195 VAL A CA 1
ATOM 1675 C C . VAL A 1 195 ? -5.958 -12.757 -11.184 1.00 97.06 195 VAL A C 1
ATOM 1677 O O . VAL A 1 195 ? -6.618 -12.029 -10.445 1.00 97.06 195 VAL A O 1
ATOM 1680 N N . ALA A 1 196 ? -6.272 -14.039 -11.385 1.00 98.19 196 ALA A N 1
ATOM 1681 C CA . ALA A 1 196 ? -7.400 -14.683 -10.721 1.00 98.19 196 ALA A CA 1
ATOM 1682 C C . ALA A 1 196 ? -7.254 -14.627 -9.191 1.00 98.19 196 ALA A C 1
ATOM 1684 O O . ALA A 1 196 ? -8.193 -14.229 -8.505 1.00 98.19 196 ALA A O 1
ATOM 1685 N N . VAL A 1 197 ? -6.064 -14.924 -8.658 1.00 98.56 197 VAL A N 1
ATOM 1686 C CA . VAL A 1 197 ? -5.763 -14.828 -7.219 1.00 98.56 197 VAL A CA 1
ATOM 1687 C C . VAL A 1 197 ? -5.948 -13.395 -6.700 1.00 98.56 197 VAL A C 1
ATOM 1689 O O . VAL A 1 197 ? -6.636 -13.195 -5.696 1.00 98.56 197 VAL A O 1
ATOM 1692 N N . CYS A 1 198 ? -5.420 -12.391 -7.406 1.00 98.19 198 CYS A N 1
ATOM 1693 C CA . CYS A 1 198 ? -5.599 -10.979 -7.061 1.00 98.19 198 CYS A CA 1
ATOM 1694 C C . CYS A 1 198 ? -7.078 -10.569 -7.038 1.00 98.19 198 CYS A C 1
ATOM 1696 O O . CYS A 1 198 ? -7.532 -9.941 -6.081 1.00 98.19 198 CYS A O 1
ATOM 1698 N N . LEU A 1 199 ? -7.840 -10.931 -8.074 1.00 97.88 199 LEU A N 1
ATOM 1699 C CA . LEU A 1 199 ? -9.261 -10.599 -8.183 1.00 97.88 199 LEU A CA 1
ATOM 1700 C C . LEU A 1 199 ? -10.088 -11.294 -7.099 1.00 97.88 199 LEU A C 1
ATOM 1702 O O . LEU A 1 199 ? -10.918 -10.644 -6.466 1.00 97.88 199 LEU A O 1
ATOM 1706 N N . CYS A 1 200 ? -9.828 -12.574 -6.820 1.00 98.25 200 CYS A N 1
ATOM 1707 C CA . CYS A 1 200 ? -10.439 -13.280 -5.694 1.00 98.25 200 CYS A CA 1
ATOM 1708 C C . CYS A 1 200 ? -10.160 -12.559 -4.369 1.00 98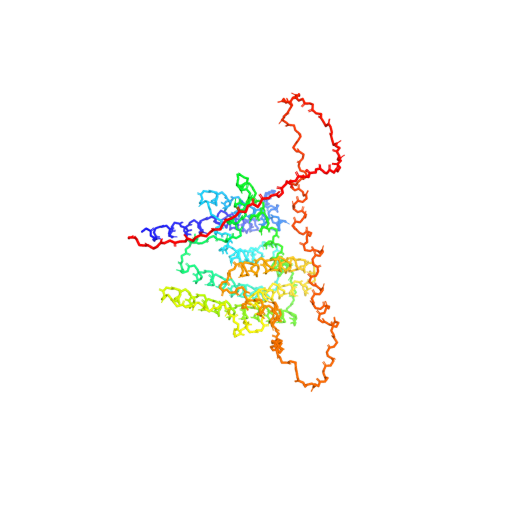.25 200 CYS A C 1
ATOM 1710 O O . CYS A 1 200 ? -11.084 -12.351 -3.582 1.00 98.25 200 CYS A O 1
ATOM 1712 N N . GLY A 1 201 ? -8.917 -12.118 -4.149 1.00 97.94 201 GLY A N 1
ATOM 1713 C CA . GLY A 1 201 ? -8.537 -11.338 -2.973 1.00 97.94 201 GLY A CA 1
ATOM 1714 C C . GLY A 1 201 ? -9.326 -10.038 -2.833 1.00 97.94 201 GLY A C 1
ATOM 1715 O O . GLY A 1 201 ? -9.928 -9.782 -1.788 1.00 97.94 201 GLY A O 1
ATOM 1716 N N . ILE A 1 202 ? -9.397 -9.254 -3.912 1.00 97.56 202 ILE A N 1
ATOM 1717 C CA . ILE A 1 202 ? -10.162 -8.001 -3.974 1.00 97.56 202 ILE A CA 1
ATOM 1718 C C . ILE A 1 202 ? -11.644 -8.241 -3.670 1.00 97.56 202 ILE A C 1
ATOM 1720 O O . ILE A 1 202 ? -12.231 -7.500 -2.881 1.00 97.56 202 ILE A O 1
ATOM 1724 N N . VAL A 1 203 ? -12.251 -9.264 -4.277 1.00 98.12 203 VAL A N 1
ATOM 1725 C CA . VAL A 1 203 ? -13.674 -9.589 -4.107 1.00 98.12 203 VAL A CA 1
ATOM 1726 C C . VAL A 1 203 ? -13.972 -9.989 -2.662 1.00 98.12 203 VAL A C 1
ATOM 1728 O O . VAL A 1 203 ? -14.884 -9.431 -2.049 1.00 98.12 203 VAL A O 1
ATOM 1731 N N . ILE A 1 204 ? -13.180 -10.903 -2.090 1.00 97.94 204 ILE A N 1
ATOM 1732 C CA . ILE A 1 204 ? -13.330 -11.327 -0.692 1.00 97.94 204 ILE A CA 1
ATOM 1733 C C . ILE A 1 204 ? -13.190 -10.122 0.241 1.00 97.94 204 ILE A C 1
ATOM 1735 O O . ILE A 1 204 ? -14.045 -9.919 1.105 1.00 97.94 204 ILE A O 1
ATOM 1739 N N . ALA A 1 205 ? -12.158 -9.296 0.044 1.00 97.56 205 ALA A N 1
ATOM 1740 C CA . ALA A 1 205 ? -11.927 -8.118 0.869 1.00 97.56 205 ALA A CA 1
ATOM 1741 C C . ALA A 1 205 ? -13.074 -7.106 0.760 1.00 97.56 205 ALA A C 1
ATOM 1743 O O . ALA A 1 205 ? -13.564 -6.628 1.779 1.00 97.56 205 ALA A O 1
ATOM 1744 N N . TYR A 1 206 ? -13.565 -6.830 -0.451 1.00 97.56 206 TYR A N 1
ATOM 1745 C CA . TYR A 1 206 ? -14.667 -5.896 -0.680 1.00 97.56 206 TYR A CA 1
ATOM 1746 C C . TYR A 1 206 ? -15.948 -6.307 0.059 1.00 97.56 206 TYR A C 1
ATOM 1748 O O . TYR A 1 206 ? -16.560 -5.483 0.752 1.00 97.56 206 TYR A O 1
ATOM 1756 N N . PHE A 1 207 ? -16.349 -7.576 -0.058 1.00 97.88 207 PHE A N 1
ATOM 1757 C CA . PHE A 1 207 ? -17.540 -8.080 0.624 1.00 97.88 207 PHE A CA 1
ATOM 1758 C C . PHE A 1 207 ? -17.344 -8.141 2.142 1.00 97.88 207 PHE A C 1
ATOM 1760 O O . PHE A 1 207 ? -18.242 -7.744 2.885 1.00 97.88 207 PHE A O 1
ATOM 1767 N N . ALA A 1 208 ? -16.172 -8.575 2.612 1.00 97.56 208 ALA A N 1
ATOM 1768 C CA . ALA A 1 208 ? -15.850 -8.628 4.034 1.00 97.56 208 ALA A CA 1
ATOM 1769 C C . ALA A 1 208 ? -15.875 -7.236 4.683 1.00 97.56 208 ALA A C 1
ATOM 1771 O O . ALA A 1 208 ? -16.510 -7.055 5.724 1.00 97.56 208 ALA A O 1
ATOM 1772 N N . ASP A 1 209 ? -15.240 -6.250 4.047 1.00 96.94 209 ASP A N 1
ATOM 1773 C CA . ASP A 1 209 ? -15.215 -4.859 4.500 1.00 96.94 209 ASP A CA 1
ATOM 1774 C C . ASP A 1 209 ? -16.618 -4.241 4.507 1.00 96.94 209 ASP A C 1
ATOM 1776 O O . ASP A 1 209 ? -16.977 -3.517 5.434 1.00 96.94 209 ASP A O 1
ATOM 1780 N N . THR A 1 210 ? -17.444 -4.555 3.506 1.00 97.50 210 THR A N 1
ATOM 1781 C CA . THR A 1 210 ? -18.818 -4.040 3.420 1.00 97.50 210 THR A CA 1
ATOM 1782 C C . THR A 1 210 ? -19.707 -4.633 4.515 1.00 97.50 210 THR A C 1
ATOM 1784 O O . THR A 1 210 ? -20.392 -3.883 5.208 1.00 97.50 210 THR A O 1
ATOM 1787 N N . GLN A 1 211 ? -19.608 -5.943 4.771 1.00 97.81 211 GLN A N 1
ATOM 1788 C CA . GLN A 1 211 ? -20.286 -6.594 5.901 1.00 97.81 211 GLN A CA 1
ATOM 1789 C C . GLN A 1 211 ? -19.849 -5.999 7.250 1.00 97.81 211 GLN A C 1
ATOM 1791 O O . GLN A 1 211 ? -20.684 -5.767 8.128 1.00 97.81 211 GLN A O 1
ATOM 1796 N N . LEU A 1 212 ? -18.552 -5.711 7.413 1.00 97.12 212 LEU A N 1
ATOM 1797 C CA . LEU A 1 212 ? -18.022 -5.086 8.625 1.00 97.12 212 LEU A CA 1
ATOM 1798 C C . LEU A 1 212 ? -18.538 -3.659 8.807 1.00 97.12 212 LEU A C 1
ATOM 1800 O O . LEU A 1 212 ? -18.936 -3.290 9.911 1.00 97.12 212 LEU A O 1
ATOM 1804 N N . HIS A 1 213 ? -18.550 -2.866 7.738 1.00 96.62 213 HIS A N 1
ATOM 1805 C CA . HIS A 1 213 ? -19.063 -1.504 7.771 1.00 96.62 213 HIS A CA 1
ATOM 1806 C C . HIS A 1 213 ? -20.537 -1.478 8.189 1.00 96.62 213 HIS A C 1
ATOM 1808 O O . HIS A 1 213 ? -20.886 -0.785 9.141 1.00 96.62 213 HIS A O 1
ATOM 1814 N N . GLU A 1 214 ? -21.384 -2.294 7.559 1.00 96.56 214 GLU A N 1
ATOM 1815 C CA . GLU A 1 214 ? -22.807 -2.395 7.902 1.00 96.56 214 GLU A CA 1
ATOM 1816 C C . GLU A 1 214 ? -23.033 -2.826 9.355 1.00 96.56 214 GLU A C 1
ATOM 1818 O O . GLU A 1 214 ? -23.902 -2.280 10.041 1.00 96.56 214 GLU A O 1
ATOM 1823 N N . PHE A 1 215 ? -22.242 -3.783 9.848 1.00 96.88 215 PHE A N 1
ATOM 1824 C CA . PHE A 1 215 ? -22.290 -4.223 11.240 1.00 96.88 215 PHE A CA 1
ATOM 1825 C C . PHE A 1 215 ? -21.936 -3.095 12.214 1.00 96.88 215 PHE A C 1
ATOM 1827 O O . PHE A 1 215 ? -22.670 -2.858 13.176 1.00 96.88 215 PHE A O 1
ATOM 1834 N N . VAL A 1 216 ? -20.837 -2.379 11.959 1.00 95.06 216 VAL A N 1
ATOM 1835 C CA . VAL A 1 216 ? -20.396 -1.262 12.804 1.00 95.06 216 VAL A CA 1
ATOM 1836 C C . VAL A 1 216 ? -21.434 -0.142 12.789 1.00 95.06 216 VAL A C 1
ATOM 1838 O O . VAL A 1 216 ? -21.861 0.292 13.855 1.00 95.06 216 VAL A O 1
ATOM 1841 N N . THR A 1 217 ? -21.916 0.269 11.615 1.00 95.81 217 THR A N 1
ATOM 1842 C CA . THR A 1 217 ? -22.946 1.311 11.484 1.00 95.81 217 THR A CA 1
ATOM 1843 C C . THR A 1 217 ? -24.251 0.918 12.176 1.00 95.81 217 THR A C 1
ATOM 1845 O O . THR A 1 217 ? -24.874 1.742 12.847 1.00 95.81 217 THR A O 1
ATOM 1848 N N . ARG A 1 218 ? -24.666 -0.352 12.078 1.00 95.69 218 ARG A N 1
ATOM 1849 C CA . ARG A 1 218 ? -25.832 -0.861 12.812 1.00 95.69 218 ARG A CA 1
ATOM 1850 C C . ARG A 1 218 ? -25.633 -0.754 14.322 1.00 95.69 218 ARG A C 1
ATOM 1852 O O . ARG A 1 218 ? -26.549 -0.316 15.013 1.00 95.69 218 ARG A O 1
ATOM 1859 N N . ASN A 1 219 ? -24.463 -1.134 14.829 1.00 95.25 219 ASN A N 1
ATOM 1860 C CA . ASN A 1 219 ? -24.157 -1.052 16.255 1.00 95.25 219 ASN A CA 1
ATOM 1861 C C . ASN A 1 219 ? -24.064 0.395 16.760 1.00 95.25 219 ASN A C 1
ATOM 1863 O O . ASN A 1 219 ? -24.550 0.668 17.855 1.00 95.25 219 ASN A O 1
ATOM 1867 N N . GLU A 1 220 ? -23.526 1.326 15.965 1.00 94.62 220 GLU A N 1
ATOM 1868 C CA . GLU A 1 220 ? -23.572 2.764 16.272 1.00 94.62 220 GLU A CA 1
ATOM 1869 C C . GLU A 1 220 ? -25.024 3.233 16.456 1.00 94.62 220 GLU A C 1
ATOM 1871 O O . GLU A 1 220 ? -25.358 3.810 17.489 1.00 94.62 220 GLU A O 1
ATOM 1876 N N . LYS A 1 221 ? -25.917 2.878 15.523 1.00 95.38 221 LYS A N 1
ATOM 1877 C CA . LYS A 1 221 ? -27.344 3.223 15.605 1.00 95.38 221 LYS A CA 1
ATOM 1878 C C . LYS A 1 221 ? -28.048 2.580 16.805 1.00 95.38 221 LYS A C 1
ATOM 1880 O O . LYS A 1 221 ? -28.886 3.213 17.440 1.00 95.38 221 LYS A O 1
ATOM 1885 N N . LEU A 1 222 ? -27.742 1.321 17.129 1.00 95.50 222 LEU A N 1
ATOM 1886 C CA . LEU A 1 222 ? -28.304 0.658 18.313 1.00 95.50 222 LEU A CA 1
ATOM 1887 C C . LEU A 1 222 ? -27.883 1.374 19.598 1.00 95.50 222 LEU A C 1
ATOM 1889 O O . LEU A 1 222 ? -28.729 1.617 20.455 1.00 95.50 222 LEU A O 1
ATOM 1893 N N . LYS A 1 223 ? -26.610 1.771 19.688 1.00 94.00 223 LYS A N 1
ATOM 1894 C CA . LYS A 1 223 ? -26.077 2.532 20.818 1.00 94.00 223 LYS A CA 1
ATOM 1895 C C . LYS A 1 223 ? -26.762 3.892 20.968 1.00 94.00 223 LYS A C 1
ATOM 1897 O O . LYS A 1 223 ? -27.136 4.248 22.079 1.00 94.00 223 LYS A O 1
ATOM 1902 N N . GLU A 1 224 ? -26.963 4.624 19.872 1.00 95.19 224 GLU A N 1
ATOM 1903 C CA . GLU A 1 224 ? -27.693 5.904 19.870 1.00 95.19 224 GLU A CA 1
ATOM 1904 C C . GLU A 1 224 ? -29.146 5.754 20.348 1.00 95.19 224 GLU A C 1
ATOM 1906 O O . GLU A 1 224 ? -29.669 6.631 21.027 1.00 95.19 224 GLU A O 1
ATOM 1911 N N . LEU A 1 225 ? -29.785 4.620 20.047 1.00 95.75 225 LEU A N 1
ATOM 1912 C CA . LEU A 1 225 ? -31.147 4.293 20.481 1.00 95.75 225 LEU A CA 1
ATOM 1913 C C . LEU A 1 225 ? -31.221 3.676 21.892 1.00 95.75 225 LEU A C 1
ATOM 1915 O O . LEU A 1 225 ? -32.300 3.247 22.300 1.00 95.75 225 LEU A O 1
ATOM 1919 N N . GLY A 1 226 ? -30.099 3.557 22.613 1.00 93.56 226 GLY A N 1
ATOM 1920 C CA . GLY A 1 226 ? -30.042 2.914 23.932 1.00 93.56 226 GLY A CA 1
ATOM 1921 C C . GLY A 1 226 ? -30.324 1.404 23.916 1.00 93.56 226 GLY A C 1
ATOM 1922 O O . GLY A 1 226 ? -30.659 0.827 24.947 1.00 93.56 226 GLY A O 1
ATOM 1923 N N . LYS A 1 227 ? -30.219 0.752 22.752 1.00 93.25 227 LYS A N 1
ATOM 1924 C CA . LYS A 1 227 ? -30.454 -0.688 22.577 1.00 93.25 227 LYS A CA 1
ATOM 1925 C C . LYS A 1 227 ? -29.159 -1.491 22.758 1.00 93.25 227 LYS A C 1
ATOM 1927 O O . LYS A 1 227 ? -28.077 -0.973 22.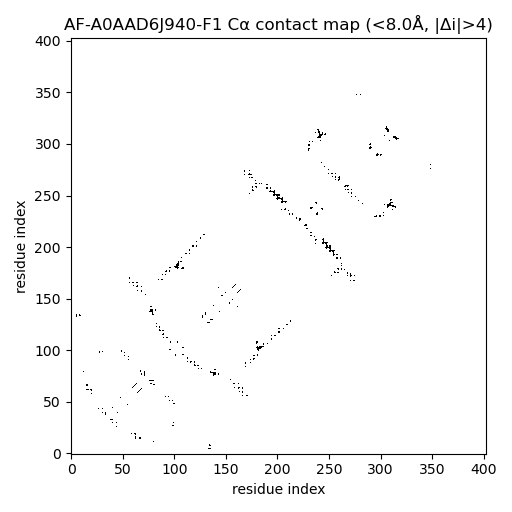467 1.00 93.25 227 LYS A O 1
ATOM 1932 N N . PRO A 1 228 ? -29.243 -2.768 23.181 1.00 91.56 228 PRO A N 1
ATOM 1933 C CA . PRO A 1 228 ? -28.065 -3.621 23.290 1.00 91.56 228 PRO A CA 1
ATOM 1934 C C . PRO A 1 228 ? -27.397 -3.798 21.919 1.00 91.56 228 PRO A C 1
ATOM 1936 O O . PRO A 1 228 ? -28.059 -4.090 20.921 1.00 91.56 228 PRO A O 1
ATOM 1939 N N . MET A 1 229 ? -26.078 -3.605 21.874 1.00 93.81 229 MET A N 1
ATOM 1940 C CA . MET A 1 229 ? -25.275 -3.813 20.667 1.00 93.81 229 MET A CA 1
ATOM 1941 C C . MET A 1 229 ? -25.112 -5.307 20.383 1.00 93.81 229 MET A C 1
ATOM 1943 O O . MET A 1 229 ? -25.035 -6.123 21.302 1.00 93.81 229 MET A O 1
ATOM 1947 N N . VAL A 1 230 ? -24.992 -5.668 19.107 1.00 94.12 230 VAL A N 1
ATOM 1948 C CA . VAL A 1 230 ? -24.676 -7.044 18.716 1.00 94.12 230 VAL A CA 1
ATOM 1949 C C . VAL A 1 230 ? -23.191 -7.298 18.991 1.00 94.12 230 VAL A C 1
ATOM 1951 O O . VAL A 1 230 ? -22.354 -6.543 18.483 1.00 94.12 230 VAL A O 1
ATOM 1954 N N . PRO A 1 231 ? -22.832 -8.344 19.760 1.00 92.94 231 PRO A N 1
ATOM 1955 C CA . PRO A 1 231 ? -21.466 -8.513 20.231 1.00 92.94 231 PRO A CA 1
ATOM 1956 C C . PRO A 1 231 ? -20.502 -8.885 19.110 1.00 92.94 231 PRO A C 1
ATOM 1958 O O . PRO A 1 231 ? -19.382 -8.400 19.136 1.00 92.94 231 PRO A O 1
ATOM 1961 N N . ASN A 1 232 ? -20.905 -9.689 18.116 1.00 94.12 232 ASN A N 1
ATOM 1962 C CA . ASN A 1 232 ? -20.020 -10.168 17.049 1.00 94.12 232 ASN A CA 1
ATOM 1963 C C . ASN A 1 232 ? -20.664 -10.118 15.666 1.00 94.12 232 ASN A C 1
ATOM 1965 O O . ASN A 1 232 ? -21.867 -10.315 15.517 1.00 94.12 232 ASN A O 1
ATOM 1969 N N . LEU A 1 233 ? -19.818 -9.905 14.658 1.00 94.75 233 LEU A N 1
ATOM 1970 C CA . LEU A 1 233 ? -20.153 -10.161 13.267 1.00 94.75 233 LEU A CA 1
ATOM 1971 C C . LEU A 1 233 ? -19.740 -11.593 12.950 1.00 94.75 233 LEU A C 1
ATOM 1973 O O . LEU A 1 233 ? -18.560 -11.876 12.789 1.00 94.75 233 LEU A O 1
ATOM 1977 N N . ASP A 1 234 ? -20.720 -12.485 12.917 1.00 93.69 234 ASP A N 1
ATOM 1978 C CA . ASP A 1 234 ? -20.503 -13.925 12.822 1.00 93.69 234 ASP A CA 1
ATOM 1979 C C . ASP A 1 234 ? -21.339 -14.539 11.675 1.00 93.69 234 ASP A C 1
ATOM 1981 O O . ASP A 1 234 ? -21.665 -15.722 11.671 1.00 93.69 234 ASP A O 1
ATOM 1985 N N . ARG A 1 235 ? -21.704 -13.728 10.678 1.00 92.06 235 ARG A N 1
ATOM 1986 C CA . ARG A 1 235 ? -22.484 -14.137 9.500 1.00 92.06 235 ARG A CA 1
ATOM 1987 C C . ARG A 1 235 ? -21.776 -13.721 8.214 1.00 92.06 235 ARG A C 1
ATOM 1989 O O . ARG A 1 235 ? -20.891 -12.869 8.232 1.00 92.06 235 ARG A O 1
ATOM 1996 N N . GLY A 1 236 ? -22.189 -14.300 7.088 1.00 94.62 236 GLY A N 1
ATOM 1997 C CA . GLY A 1 236 ? -21.563 -14.031 5.792 1.00 94.62 236 GLY A CA 1
ATOM 1998 C C . GLY A 1 236 ? -20.138 -14.579 5.744 1.00 94.62 236 GLY A C 1
ATOM 1999 O O . GLY A 1 236 ? -19.889 -15.682 6.225 1.00 94.62 236 GLY A O 1
ATOM 2000 N N . LEU A 1 237 ? -19.188 -13.805 5.212 1.00 95.31 237 LEU A N 1
ATOM 2001 C CA . LEU A 1 237 ? -17.779 -14.219 5.143 1.00 95.31 237 LEU A CA 1
ATOM 2002 C C . LEU A 1 237 ? -17.149 -14.337 6.535 1.00 95.31 237 LEU A C 1
ATOM 2004 O O . LEU A 1 237 ? -16.327 -15.221 6.770 1.00 95.31 237 LEU A O 1
ATOM 2008 N N . TRP A 1 238 ? -17.617 -13.514 7.476 1.00 96.50 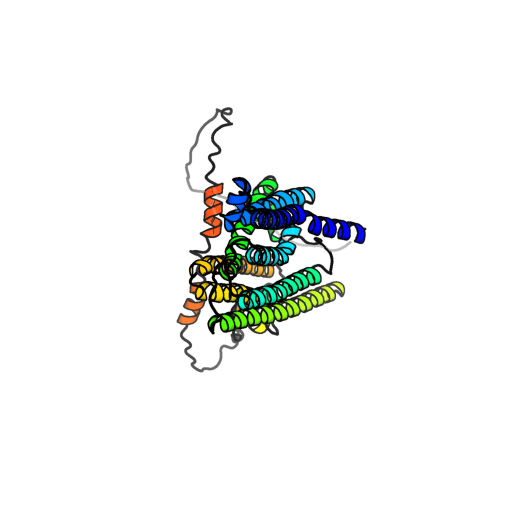238 TRP A N 1
ATOM 2009 C CA . TRP A 1 238 ? -17.248 -13.591 8.889 1.00 96.50 238 TRP A CA 1
ATOM 2010 C C . TRP A 1 238 ? -17.820 -14.848 9.576 1.00 96.50 238 TRP A C 1
ATOM 2012 O O . TRP A 1 238 ? -17.477 -15.198 10.695 1.00 96.50 238 TRP A O 1
ATOM 2022 N N . GLY A 1 239 ? -18.696 -15.597 8.904 1.00 94.00 239 GLY A N 1
ATOM 2023 C CA . GLY A 1 239 ? -19.093 -16.933 9.341 1.00 94.00 239 GLY A CA 1
ATOM 2024 C C . GLY A 1 239 ? -17.966 -17.964 9.228 1.00 94.00 239 GLY A C 1
ATOM 2025 O O . GLY A 1 239 ? -17.903 -18.876 10.051 1.00 94.00 239 GLY A O 1
ATOM 2026 N N . TYR A 1 240 ? -17.094 -17.796 8.228 1.00 93.88 240 TYR A N 1
ATOM 2027 C CA . TYR A 1 240 ? -16.075 -18.767 7.817 1.00 93.88 240 TYR A CA 1
ATOM 2028 C C . TYR A 1 240 ? -14.660 -18.392 8.267 1.00 93.88 240 TYR A C 1
ATOM 2030 O O . TYR A 1 240 ? -13.796 -19.253 8.411 1.00 93.88 240 TYR A O 1
ATOM 2038 N N . SER A 1 241 ? -14.401 -17.102 8.463 1.00 96.00 241 SER A N 1
ATOM 2039 C CA . SER A 1 241 ? -13.108 -16.574 8.893 1.00 96.00 241 SER A CA 1
ATOM 2040 C C . SER A 1 241 ? -13.323 -15.399 9.835 1.00 96.00 241 SER A C 1
ATOM 2042 O O . SER A 1 241 ? -14.246 -14.615 9.636 1.00 96.00 241 SER A O 1
ATOM 2044 N N . ARG A 1 242 ? -12.471 -15.245 10.849 1.00 96.00 242 ARG A N 1
ATOM 2045 C CA . ARG A 1 242 ? -12.528 -14.117 11.782 1.00 96.00 242 ARG A CA 1
ATOM 2046 C C . ARG A 1 242 ? -11.982 -12.833 11.187 1.00 96.00 242 ARG A C 1
ATOM 2048 O O . ARG A 1 242 ? -12.374 -11.776 11.659 1.00 96.00 242 ARG A O 1
ATOM 2055 N N . HIS A 1 243 ? -11.131 -12.922 10.164 1.00 96.56 243 HIS A N 1
ATOM 2056 C CA . HIS A 1 243 ? -10.580 -11.777 9.433 1.00 96.56 243 HIS A CA 1
ATOM 2057 C C . HIS A 1 243 ? -10.556 -12.072 7.920 1.00 96.56 243 HIS A C 1
ATOM 2059 O O . HIS A 1 243 ? -9.485 -12.190 7.317 1.00 96.56 243 HIS A O 1
ATOM 2065 N N . PRO A 1 244 ? -11.727 -12.216 7.267 1.00 97.06 244 PRO A N 1
ATOM 2066 C CA . PRO A 1 244 ? -11.801 -12.558 5.846 1.00 97.06 244 PRO A CA 1
ATOM 2067 C C . PRO A 1 244 ? -11.252 -11.437 4.957 1.00 97.06 244 PRO A C 1
ATOM 2069 O O . PRO A 1 244 ? -10.685 -11.706 3.901 1.00 97.06 244 PRO A O 1
ATOM 2072 N N . ASN A 1 245 ? -11.355 -10.180 5.396 1.00 96.56 245 ASN A N 1
ATOM 2073 C CA . ASN A 1 245 ? -10.735 -9.053 4.706 1.00 96.56 245 ASN A CA 1
ATOM 2074 C C . ASN A 1 245 ? -9.205 -9.157 4.699 1.00 96.56 245 ASN A C 1
ATOM 2076 O O . ASN A 1 245 ? -8.596 -8.934 3.661 1.00 96.56 245 ASN A O 1
ATOM 2080 N N . TYR A 1 246 ? -8.588 -9.577 5.806 1.00 96.19 246 TYR A N 1
ATOM 2081 C CA . TYR A 1 246 ? -7.139 -9.789 5.884 1.00 96.19 246 TYR A CA 1
ATOM 2082 C C . TYR A 1 246 ? -6.682 -10.903 4.948 1.00 96.19 246 TYR A C 1
ATOM 2084 O O . TYR A 1 246 ? -5.662 -10.761 4.280 1.00 96.19 246 TYR A O 1
ATOM 2092 N N . PHE A 1 247 ? -7.460 -11.980 4.839 1.00 96.94 247 PHE A N 1
ATOM 2093 C CA . PHE A 1 247 ? -7.205 -13.024 3.851 1.00 96.94 247 PHE A CA 1
ATOM 2094 C C . PHE A 1 247 ? -7.279 -12.488 2.413 1.00 96.94 247 PHE A C 1
ATOM 2096 O O . PHE A 1 247 ? -6.387 -12.765 1.613 1.00 96.94 247 PHE A O 1
ATOM 2103 N N . GLY A 1 248 ? -8.282 -11.663 2.101 1.00 97.38 248 GLY A N 1
ATOM 2104 C CA . GLY A 1 248 ? -8.383 -10.998 0.801 1.00 97.38 248 GLY A CA 1
ATOM 2105 C C . GLY A 1 248 ? -7.184 -10.091 0.486 1.00 97.38 248 GLY A C 1
ATOM 2106 O O . GLY A 1 248 ? -6.651 -10.146 -0.622 1.00 97.38 248 GLY A O 1
ATOM 2107 N N . GLU A 1 249 ? -6.698 -9.324 1.470 1.00 95.81 249 GLU A N 1
ATOM 2108 C CA . GLU A 1 249 ? -5.461 -8.537 1.327 1.00 95.81 249 GLU A CA 1
ATOM 2109 C C . GLU A 1 249 ? -4.241 -9.427 1.074 1.00 95.81 249 GLU A C 1
ATOM 2111 O O . GLU A 1 249 ? -3.401 -9.098 0.240 1.00 95.81 249 GLU A O 1
ATOM 2116 N N . GLN A 1 250 ? -4.127 -10.569 1.759 1.00 96.62 250 GLN A N 1
ATOM 2117 C CA . GLN A 1 250 ? -3.024 -11.498 1.513 1.00 96.62 250 GLN A CA 1
ATOM 2118 C C . GLN A 1 250 ? -3.073 -12.050 0.089 1.00 96.62 250 GLN A C 1
ATOM 2120 O O . GLN A 1 250 ? -2.062 -12.000 -0.604 1.00 96.62 250 GLN A O 1
ATOM 2125 N N . LEU A 1 251 ? -4.235 -12.501 -0.390 1.00 97.75 251 LEU A N 1
ATOM 2126 C CA . LEU A 1 251 ? -4.375 -12.990 -1.764 1.00 97.75 251 LEU A CA 1
ATOM 2127 C C . LEU A 1 251 ? -3.938 -11.946 -2.799 1.00 97.75 251 LEU A C 1
ATOM 2129 O O . LEU A 1 251 ? -3.248 -12.296 -3.750 1.00 97.75 251 LEU A O 1
ATOM 2133 N N . TRP A 1 252 ? -4.261 -10.667 -2.592 1.00 97.38 252 TRP A N 1
ATOM 2134 C CA . TRP A 1 252 ? -3.776 -9.584 -3.450 1.00 97.38 252 TRP A CA 1
ATOM 2135 C C . TRP A 1 252 ? -2.239 -9.553 -3.541 1.00 97.38 252 TRP A C 1
ATOM 2137 O O . TRP A 1 252 ? -1.673 -9.628 -4.633 1.00 97.38 252 TRP A O 1
ATOM 2147 N N . TRP A 1 253 ? -1.547 -9.498 -2.401 1.00 97.00 253 TRP A N 1
ATOM 2148 C CA . TRP A 1 253 ? -0.084 -9.406 -2.384 1.00 97.00 253 TRP A CA 1
ATOM 2149 C C . TRP A 1 253 ? 0.599 -10.684 -2.872 1.00 97.00 253 TRP A C 1
ATOM 2151 O O . TRP A 1 253 ? 1.581 -10.618 -3.612 1.00 97.00 253 TRP A O 1
ATOM 2161 N N . TRP A 1 254 ? 0.066 -11.850 -2.510 1.00 97.75 254 TRP A N 1
ATOM 2162 C CA . TRP A 1 254 ? 0.577 -13.136 -2.977 1.00 97.75 254 TRP A CA 1
ATOM 2163 C C . TRP A 1 254 ? 0.345 -13.336 -4.478 1.00 97.75 254 TRP A C 1
ATOM 2165 O O . TRP A 1 254 ? 1.226 -13.863 -5.152 1.00 97.75 254 TRP A O 1
ATOM 2175 N N . GLY A 1 255 ? -0.766 -12.841 -5.032 1.00 97.88 255 GLY A N 1
ATOM 2176 C CA . GLY A 1 255 ? -1.003 -12.827 -6.475 1.00 97.88 255 GLY A CA 1
ATOM 2177 C C . GLY A 1 255 ? 0.070 -12.038 -7.231 1.00 97.88 255 GLY A C 1
ATOM 2178 O O . GLY A 1 255 ? 0.641 -12.546 -8.193 1.00 97.88 255 GLY A O 1
ATOM 2179 N N . LEU A 1 256 ? 0.451 -10.851 -6.744 1.00 97.69 256 LEU A N 1
ATOM 2180 C CA . LEU A 1 256 ? 1.564 -10.086 -7.327 1.00 97.69 256 LEU A CA 1
ATOM 2181 C C . LEU A 1 256 ? 2.900 -10.843 -7.255 1.00 97.69 256 LEU A C 1
ATOM 2183 O O . LEU A 1 256 ? 3.690 -10.803 -8.201 1.00 97.69 256 LEU A O 1
ATOM 2187 N N . VAL A 1 257 ? 3.151 -11.564 -6.160 1.00 97.25 257 VAL A N 1
ATOM 2188 C CA . VAL A 1 257 ? 4.360 -12.386 -6.015 1.00 97.25 257 VAL A CA 1
ATOM 2189 C C . VAL A 1 257 ? 4.376 -13.571 -6.981 1.00 97.25 257 VAL A C 1
ATOM 2191 O O . VAL A 1 257 ? 5.447 -13.893 -7.487 1.00 97.25 257 VAL A O 1
ATOM 2194 N N . ILE A 1 258 ? 3.230 -14.176 -7.313 1.00 97.94 258 ILE A N 1
ATOM 2195 C CA . ILE A 1 258 ? 3.164 -15.232 -8.341 1.00 97.94 258 ILE A CA 1
ATOM 2196 C C . ILE A 1 258 ? 3.658 -14.692 -9.693 1.00 97.94 258 ILE A C 1
ATOM 2198 O O . ILE A 1 258 ? 4.449 -15.361 -10.357 1.00 97.94 258 ILE A O 1
ATOM 2202 N N . ILE A 1 259 ? 3.280 -13.462 -10.066 1.00 97.06 259 ILE A N 1
ATOM 2203 C CA . ILE A 1 259 ? 3.789 -12.812 -11.290 1.00 97.06 259 ILE A CA 1
ATOM 2204 C C . ILE A 1 259 ? 5.307 -12.631 -11.203 1.00 97.06 259 ILE A C 1
ATOM 2206 O O . ILE A 1 259 ? 6.039 -13.008 -12.116 1.00 97.06 259 ILE A O 1
ATOM 2210 N N . ALA A 1 260 ? 5.800 -12.077 -10.094 1.00 97.00 260 ALA A N 1
ATOM 2211 C CA . ALA A 1 260 ? 7.228 -11.855 -9.885 1.00 97.00 260 ALA A CA 1
ATOM 2212 C C . ALA A 1 260 ? 8.047 -13.159 -9.939 1.00 97.00 260 ALA A C 1
ATOM 2214 O O . ALA A 1 260 ? 9.106 -13.215 -10.570 1.00 97.00 260 ALA A O 1
ATOM 2215 N N . TRP A 1 261 ? 7.537 -14.224 -9.322 1.00 97.25 261 TRP A N 1
ATOM 2216 C CA . TRP A 1 261 ? 8.132 -15.554 -9.358 1.00 97.25 261 TRP A CA 1
ATOM 2217 C C . TRP A 1 261 ? 8.169 -16.120 -10.781 1.00 97.25 261 TRP A C 1
ATOM 2219 O O . TRP A 1 261 ? 9.229 -16.571 -11.212 1.00 97.25 261 TRP A O 1
ATOM 2229 N N . ASN A 1 262 ? 7.075 -16.003 -11.541 1.00 96.69 262 ASN A N 1
ATOM 2230 C CA . ASN A 1 262 ? 7.021 -16.415 -12.948 1.00 96.69 262 ASN A CA 1
ATOM 2231 C C . ASN A 1 262 ? 8.060 -15.672 -13.816 1.00 96.69 262 ASN A C 1
ATOM 2233 O O . ASN A 1 262 ? 8.668 -16.222 -14.735 1.00 96.69 262 ASN A O 1
ATOM 2237 N N . LEU A 1 263 ? 8.353 -14.416 -13.474 1.00 96.81 263 LEU A N 1
ATOM 2238 C CA . LEU A 1 263 ? 9.405 -13.624 -14.113 1.00 96.81 263 LEU A CA 1
ATOM 2239 C C . LEU A 1 263 ? 10.830 -14.013 -13.681 1.00 96.81 263 LEU A C 1
ATOM 2241 O O . LEU A 1 263 ? 11.792 -13.429 -14.177 1.00 96.81 263 LEU A O 1
ATOM 2245 N N . GLY A 1 264 ? 10.994 -15.024 -12.826 1.00 96.00 264 GLY A N 1
ATOM 2246 C CA . GLY A 1 264 ? 12.283 -15.544 -12.357 1.00 96.00 264 GLY A CA 1
ATOM 2247 C C . GLY A 1 264 ? 12.796 -14.894 -11.071 1.00 96.00 264 GLY A C 1
ATOM 2248 O O . GLY A 1 264 ? 13.944 -15.111 -10.696 1.00 96.00 264 GLY A O 1
ATOM 2249 N N . HIS A 1 265 ? 11.974 -14.100 -10.382 1.00 96.25 265 HIS A N 1
ATOM 2250 C CA . HIS A 1 265 ? 12.382 -13.319 -9.212 1.00 96.25 265 HIS A CA 1
ATOM 2251 C C . HIS A 1 265 ? 11.731 -13.853 -7.929 1.00 96.25 265 HIS A C 1
ATOM 2253 O O . HIS A 1 265 ? 10.961 -13.169 -7.256 1.00 96.25 265 HIS A O 1
ATOM 2259 N N . GLY A 1 266 ? 12.063 -15.097 -7.564 1.00 92.81 266 GLY A N 1
ATOM 2260 C CA . GLY A 1 266 ? 11.514 -15.762 -6.372 1.00 92.81 266 GLY A CA 1
ATOM 2261 C C . GLY A 1 266 ? 11.828 -15.054 -5.047 1.00 92.81 266 GLY A C 1
ATOM 2262 O O . GLY A 1 266 ? 11.095 -15.202 -4.077 1.00 92.81 266 GLY A O 1
ATOM 2263 N N . TRP A 1 267 ? 12.855 -14.207 -4.983 1.00 92.69 267 TRP A N 1
ATOM 2264 C CA . TRP A 1 267 ? 13.141 -13.426 -3.775 1.00 92.69 267 TRP A CA 1
ATOM 2265 C C . TRP A 1 267 ? 11.985 -12.485 -3.375 1.00 92.69 267 TRP A C 1
ATOM 2267 O O . TRP A 1 267 ? 11.888 -12.109 -2.207 1.00 92.69 267 TRP A O 1
ATOM 2277 N N . ALA A 1 268 ? 11.060 -12.162 -4.294 1.00 92.81 268 ALA A N 1
ATOM 2278 C CA . ALA A 1 268 ? 9.855 -11.380 -4.004 1.00 92.81 268 ALA A CA 1
ATOM 2279 C C . ALA A 1 268 ? 8.952 -12.023 -2.929 1.00 92.81 268 ALA A C 1
ATOM 2281 O O . ALA A 1 268 ? 8.203 -11.313 -2.253 1.00 92.81 268 ALA A O 1
ATOM 2282 N N . PHE A 1 269 ? 9.070 -13.340 -2.701 1.00 93.00 269 PHE A N 1
ATOM 2283 C CA . PHE A 1 269 ? 8.395 -14.039 -1.603 1.00 93.00 269 PHE A CA 1
ATOM 2284 C C . PHE A 1 269 ? 8.727 -13.455 -0.226 1.00 93.00 269 PHE A C 1
ATOM 2286 O O . PHE A 1 269 ? 7.859 -13.438 0.645 1.00 93.00 269 PHE A O 1
ATOM 2293 N N . ALA A 1 270 ? 9.940 -12.926 -0.023 1.00 92.31 270 ALA A N 1
ATOM 2294 C CA . ALA A 1 270 ? 10.340 -12.352 1.259 1.00 92.31 270 ALA A CA 1
ATOM 2295 C C . ALA A 1 270 ? 9.430 -11.181 1.676 1.00 92.31 270 ALA A C 1
ATOM 2297 O O . ALA A 1 270 ? 9.015 -11.106 2.832 1.00 92.31 270 ALA A O 1
ATOM 2298 N N . GLY A 1 271 ? 9.056 -10.312 0.729 1.00 90.25 271 GLY A N 1
ATOM 2299 C CA . GLY A 1 271 ? 8.166 -9.176 0.987 1.00 90.25 271 GLY A CA 1
ATOM 2300 C C . GLY A 1 271 ? 6.762 -9.613 1.414 1.00 90.25 271 GLY A C 1
ATOM 2301 O O . GLY A 1 271 ? 6.259 -9.164 2.445 1.00 90.25 271 GLY A O 1
ATOM 2302 N N . ALA A 1 272 ? 6.143 -10.541 0.675 1.00 91.38 272 ALA A N 1
ATOM 2303 C CA . ALA A 1 272 ? 4.821 -11.071 1.025 1.00 91.38 272 ALA A CA 1
ATOM 2304 C C . ALA A 1 272 ? 4.831 -11.884 2.329 1.00 91.38 272 ALA A C 1
ATOM 2306 O O . ALA A 1 272 ? 3.874 -11.820 3.106 1.00 91.38 272 ALA A O 1
ATOM 2307 N N . PHE A 1 273 ? 5.920 -12.602 2.611 1.00 92.31 273 PHE A N 1
ATOM 2308 C CA . PHE A 1 273 ? 6.087 -13.328 3.865 1.00 92.31 273 PHE A CA 1
ATOM 2309 C C . PHE A 1 273 ? 6.160 -12.375 5.065 1.00 92.31 273 PHE A C 1
ATOM 2311 O O . PHE A 1 273 ? 5.403 -12.537 6.022 1.00 92.31 273 PHE A O 1
ATOM 2318 N N . VAL A 1 274 ? 6.995 -11.331 4.995 1.00 91.31 274 VAL A N 1
ATOM 2319 C CA . VAL A 1 274 ? 7.070 -10.293 6.039 1.00 91.31 274 VAL A CA 1
ATOM 2320 C C . VAL A 1 274 ? 5.718 -9.592 6.211 1.00 91.31 274 VAL A C 1
ATOM 2322 O O . VAL A 1 274 ? 5.279 -9.374 7.342 1.00 91.31 274 VAL A O 1
ATOM 2325 N N . ASN A 1 275 ? 5.007 -9.313 5.114 1.00 92.00 275 ASN A N 1
ATOM 2326 C CA . ASN A 1 275 ? 3.648 -8.775 5.166 1.00 92.00 275 ASN A CA 1
ATOM 2327 C C . ASN A 1 275 ? 2.665 -9.702 5.884 1.00 92.00 275 ASN A C 1
ATOM 2329 O O . ASN A 1 275 ? 1.901 -9.249 6.736 1.00 92.00 275 ASN A O 1
ATOM 2333 N N . SER A 1 276 ? 2.718 -10.999 5.587 1.00 93.19 276 SER A N 1
ATOM 2334 C CA . SER A 1 276 ? 1.905 -12.010 6.264 1.00 93.19 276 SER A CA 1
ATOM 2335 C C . SER A 1 276 ? 2.207 -12.033 7.764 1.00 93.19 276 SER A C 1
ATOM 2337 O O . SER A 1 276 ? 1.290 -11.978 8.574 1.00 93.19 276 SER A O 1
ATOM 2339 N N . MET A 1 277 ? 3.480 -12.021 8.166 1.00 92.50 277 MET A N 1
ATOM 2340 C CA . MET A 1 277 ? 3.861 -12.009 9.586 1.00 92.50 277 MET A CA 1
ATOM 2341 C C . MET A 1 277 ? 3.394 -10.743 10.314 1.00 92.50 277 MET A C 1
ATOM 2343 O O . MET A 1 277 ? 2.867 -10.823 11.425 1.00 92.50 277 MET A O 1
ATOM 2347 N N . CYS A 1 278 ? 3.525 -9.576 9.682 1.00 89.62 278 CYS A N 1
ATOM 2348 C CA . CYS A 1 278 ? 3.021 -8.322 10.237 1.00 89.62 278 CYS A CA 1
ATOM 2349 C C . CYS A 1 278 ? 1.499 -8.370 10.424 1.00 89.62 278 CYS A C 1
ATOM 2351 O O . CYS A 1 278 ? 0.991 -8.018 11.490 1.00 89.62 278 CYS A O 1
ATOM 2353 N N . LEU A 1 279 ? 0.762 -8.878 9.432 1.00 91.12 279 LEU A N 1
ATOM 2354 C CA . LEU A 1 279 ? -0.687 -9.002 9.542 1.00 91.12 279 LEU A CA 1
ATOM 2355 C C . LEU A 1 279 ? -1.093 -10.020 10.617 1.00 91.12 279 LEU A C 1
ATOM 2357 O O . LEU A 1 279 ? -2.096 -9.804 11.300 1.00 91.12 279 LEU A O 1
ATOM 2361 N N . ALA A 1 280 ? -0.313 -11.089 10.825 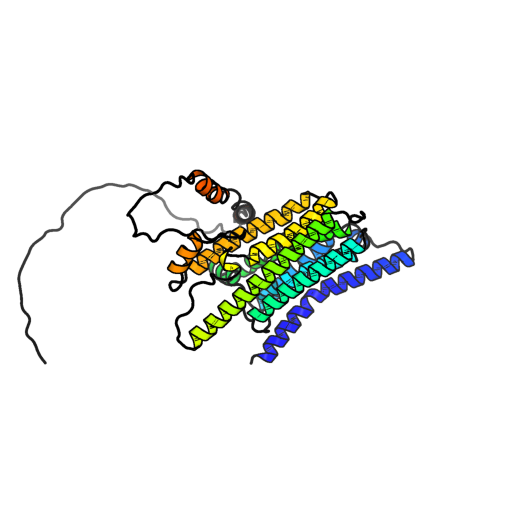1.00 91.56 280 ALA A N 1
ATOM 2362 C CA . ALA A 1 280 ? -0.532 -12.061 11.906 1.00 91.56 280 ALA A CA 1
ATOM 2363 C C . ALA A 1 280 ? -0.427 -11.380 13.267 1.00 91.56 280 ALA A C 1
ATOM 2365 O O . ALA A 1 280 ? -1.313 -11.511 14.112 1.00 91.56 280 ALA A O 1
ATOM 2366 N N . TYR A 1 281 ? 0.615 -10.573 13.445 1.00 90.62 281 TYR A N 1
ATOM 2367 C CA . TYR A 1 281 ? 0.801 -9.789 14.655 1.00 90.62 281 TYR A CA 1
ATOM 2368 C C . TYR A 1 281 ? -0.338 -8.779 14.873 1.00 90.62 281 TYR A C 1
ATOM 2370 O O . TYR A 1 281 ? -0.927 -8.725 15.954 1.00 90.62 281 TYR A O 1
ATOM 2378 N N . VAL A 1 282 ? -0.724 -8.029 13.834 1.00 89.56 282 VAL A N 1
ATOM 2379 C CA . VAL A 1 282 ? -1.856 -7.088 13.903 1.00 89.56 282 VAL A CA 1
ATOM 2380 C C . VAL A 1 282 ? -3.163 -7.808 14.238 1.00 89.56 282 VAL A C 1
ATOM 2382 O O . VAL A 1 282 ? -3.951 -7.292 15.028 1.00 89.56 282 VAL A O 1
ATOM 2385 N N . THR A 1 283 ? -3.374 -9.012 13.706 1.00 92.44 283 THR A N 1
ATOM 2386 C CA . THR A 1 283 ? -4.542 -9.842 14.026 1.00 92.44 283 THR A CA 1
ATOM 2387 C C . THR A 1 283 ? -4.622 -10.096 15.529 1.00 92.44 283 THR A C 1
ATOM 2389 O O . THR A 1 283 ? -5.648 -9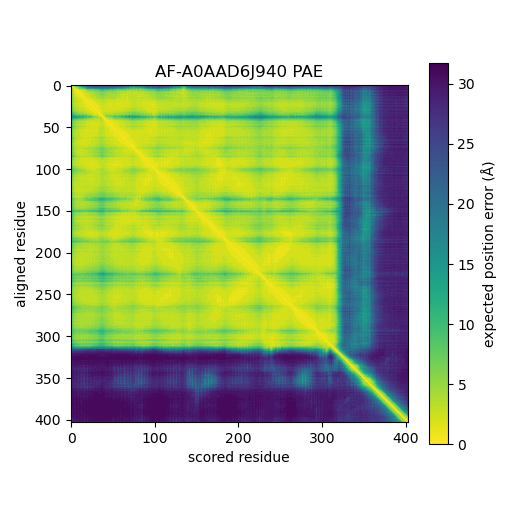.803 16.138 1.00 92.44 283 THR A O 1
ATOM 2392 N N . VAL A 1 284 ? -3.525 -10.536 16.154 1.00 93.88 284 VAL A N 1
ATOM 2393 C CA . VAL A 1 284 ? -3.465 -10.763 17.608 1.00 93.88 284 VAL A CA 1
ATOM 2394 C C . VAL A 1 284 ? -3.810 -9.492 18.386 1.00 93.88 284 VAL A C 1
ATOM 2396 O O . VAL A 1 284 ? -4.636 -9.539 19.299 1.00 93.88 284 VAL A O 1
ATOM 2399 N N . LEU A 1 285 ? -3.238 -8.347 18.004 1.00 91.81 285 LEU A N 1
ATOM 2400 C CA . LEU A 1 285 ? -3.517 -7.062 18.652 1.00 91.81 285 LEU A CA 1
ATOM 2401 C C . LEU A 1 285 ? -5.000 -6.670 18.569 1.00 91.81 285 LEU A C 1
ATOM 2403 O O . LEU A 1 285 ? -5.584 -6.204 19.551 1.00 91.81 285 LEU A O 1
ATOM 2407 N N . VAL A 1 286 ? -5.622 -6.872 17.406 1.00 92.50 286 VAL A N 1
ATOM 2408 C CA . VAL A 1 286 ? -7.046 -6.589 17.195 1.00 92.50 286 VAL A CA 1
ATOM 2409 C C . VAL A 1 286 ? -7.911 -7.519 18.042 1.00 92.50 286 VAL A C 1
ATOM 2411 O O . VAL A 1 286 ? -8.801 -7.034 18.741 1.00 92.50 286 VAL A O 1
ATOM 2414 N N . GLU A 1 287 ? -7.643 -8.827 18.045 1.00 94.12 287 GLU A N 1
ATOM 2415 C CA . GLU A 1 287 ? -8.420 -9.789 18.839 1.00 94.12 287 GLU A CA 1
ATOM 2416 C C . GLU A 1 287 ? -8.308 -9.508 20.342 1.00 94.12 287 GLU A C 1
ATOM 2418 O O . GLU A 1 287 ? -9.318 -9.486 21.045 1.00 94.12 287 GLU A O 1
ATOM 2423 N N . GLN A 1 288 ? -7.105 -9.200 20.837 1.00 93.50 288 GLN A N 1
ATOM 2424 C CA . GLN A 1 288 ? -6.901 -8.795 22.230 1.00 93.50 288 GLN A CA 1
ATOM 2425 C C . GLN A 1 288 ? -7.705 -7.542 22.582 1.00 93.50 288 GLN A C 1
ATOM 2427 O O . GLN A 1 288 ? -8.294 -7.460 23.660 1.00 93.50 288 GLN A O 1
ATOM 2432 N N . ARG A 1 289 ? -7.777 -6.565 21.672 1.00 91.50 289 ARG A N 1
ATOM 2433 C CA . ARG A 1 289 ? -8.583 -5.359 21.879 1.00 91.50 289 ARG A CA 1
ATOM 2434 C C . ARG A 1 289 ? -10.082 -5.657 21.921 1.00 91.50 289 ARG A C 1
ATOM 2436 O O . ARG A 1 289 ? -10.788 -5.019 22.701 1.00 91.50 289 ARG A O 1
ATOM 2443 N N . MET A 1 290 ? -10.567 -6.614 21.129 1.00 91.81 290 MET A N 1
ATOM 2444 C CA . MET A 1 290 ? -11.964 -7.065 21.199 1.00 91.81 290 MET A CA 1
ATOM 2445 C C . MET A 1 290 ? -12.261 -7.758 22.533 1.00 91.81 290 MET A C 1
ATOM 2447 O O . MET A 1 290 ? -13.304 -7.505 23.127 1.00 91.81 290 MET A O 1
ATOM 2451 N N . LEU A 1 291 ? -11.326 -8.564 23.045 1.00 94.19 291 LEU A N 1
ATOM 2452 C CA . LEU A 1 291 ? -11.460 -9.264 24.328 1.00 94.19 291 LEU A CA 1
ATOM 2453 C C . LEU A 1 291 ? -11.415 -8.340 25.554 1.00 94.19 291 LEU A C 1
ATOM 2455 O O . LEU A 1 291 ? -11.954 -8.699 26.596 1.00 94.19 291 LEU A O 1
ATOM 2459 N N . LYS A 1 292 ? -10.811 -7.151 25.439 1.00 93.75 292 LYS A N 1
ATOM 2460 C CA . LYS A 1 292 ? -10.838 -6.119 26.494 1.00 93.75 292 LYS A CA 1
ATOM 2461 C C . LYS A 1 292 ? -12.209 -5.449 26.653 1.00 93.75 292 LYS A C 1
ATOM 2463 O O . LYS A 1 292 ? -12.415 -4.723 27.618 1.00 93.75 292 LYS A O 1
ATOM 2468 N N . GLN A 1 293 ? -13.134 -5.642 25.712 1.00 92.00 293 GLN A N 1
ATOM 2469 C CA . GLN A 1 293 ? -14.475 -5.063 25.774 1.00 92.00 293 GLN A CA 1
ATOM 2470 C C . GLN A 1 293 ? -15.437 -6.042 26.456 1.00 92.00 293 GLN A C 1
ATOM 2472 O O . GLN A 1 293 ? -15.860 -7.022 25.843 1.00 92.00 293 GLN A O 1
ATOM 2477 N N . GLU A 1 294 ? -15.811 -5.757 27.706 1.00 90.50 294 GLU A N 1
ATOM 2478 C CA . GLU A 1 294 ? -16.612 -6.659 28.552 1.00 90.50 294 GLU A CA 1
ATOM 2479 C C . GLU A 1 294 ? -17.901 -7.141 27.872 1.00 90.50 294 GLU A C 1
ATOM 2481 O O . GLU A 1 294 ? -18.155 -8.342 27.839 1.00 90.50 294 GLU A O 1
ATOM 2486 N N . TYR A 1 295 ? -18.650 -6.240 27.219 1.00 91.31 295 TYR A N 1
ATOM 2487 C CA . TYR A 1 295 ? -19.937 -6.568 26.583 1.00 91.31 295 TYR A CA 1
ATOM 2488 C C . TYR A 1 295 ? -19.860 -7.645 25.486 1.00 91.31 295 TYR A C 1
ATOM 2490 O O . TYR A 1 295 ? -20.885 -8.219 25.124 1.00 91.31 295 TYR A O 1
ATOM 2498 N N . ARG A 1 296 ? -18.674 -7.895 24.910 1.00 94.06 296 ARG A N 1
ATOM 2499 C CA . ARG A 1 296 ? -18.484 -8.873 23.824 1.00 94.06 296 ARG A CA 1
ATOM 2500 C C . ARG A 1 296 ? -17.453 -9.951 24.127 1.00 94.06 296 ARG A C 1
ATOM 2502 O O . ARG A 1 296 ? -17.313 -10.865 23.318 1.00 94.06 296 ARG A O 1
ATOM 2509 N N . ALA A 1 297 ? -16.719 -9.852 25.233 1.00 93.75 297 ALA A N 1
ATOM 2510 C CA . ALA A 1 297 ? -15.568 -10.709 25.505 1.00 93.75 297 ALA A CA 1
ATOM 2511 C C . ALA A 1 297 ? -15.942 -12.199 25.507 1.00 93.75 297 ALA A C 1
ATOM 2513 O O . ALA A 1 297 ? -15.285 -13.002 24.849 1.00 93.75 297 ALA A O 1
ATOM 2514 N N . GLU A 1 298 ? -17.026 -12.566 26.192 1.00 93.88 298 GLU A N 1
ATOM 2515 C CA . GLU A 1 298 ? -17.502 -13.951 26.268 1.00 93.88 298 GLU A CA 1
ATOM 2516 C C . GLU A 1 298 ? -17.945 -14.483 24.899 1.00 93.88 298 GLU A C 1
ATOM 2518 O O . GLU A 1 298 ? -17.440 -15.506 24.429 1.00 93.88 298 GLU A O 1
ATOM 2523 N N . ALA A 1 299 ? -18.803 -13.734 24.202 1.00 93.81 299 ALA A N 1
ATOM 2524 C CA . ALA A 1 299 ? -19.254 -14.090 22.861 1.00 93.81 299 ALA A CA 1
ATOM 2525 C C . ALA A 1 299 ? -18.077 -14.217 21.876 1.00 93.81 299 ALA A C 1
ATOM 2527 O O . ALA A 1 299 ? -18.067 -15.102 21.020 1.00 93.81 299 ALA A O 1
ATOM 2528 N N . TYR A 1 300 ? -17.068 -13.340 21.968 1.00 95.12 300 TYR A N 1
ATOM 2529 C CA . TYR A 1 300 ? -15.883 -13.383 21.105 1.00 95.12 300 TYR A CA 1
ATOM 2530 C C . TYR A 1 300 ? -14.998 -14.599 21.395 1.00 95.12 300 TYR A C 1
ATOM 2532 O O . TYR A 1 300 ? -14.496 -15.207 20.454 1.00 95.12 300 TYR A O 1
ATOM 2540 N N . ARG A 1 301 ? -14.863 -15.032 22.656 1.00 94.69 301 ARG A N 1
ATOM 2541 C CA . ARG A 1 301 ? -14.158 -16.286 22.986 1.00 94.69 301 ARG A CA 1
ATOM 2542 C C . ARG A 1 301 ? -14.835 -17.500 22.354 1.00 94.69 301 ARG A C 1
ATOM 2544 O O . ARG A 1 301 ? -14.149 -18.365 21.814 1.00 94.69 301 ARG A O 1
ATOM 2551 N N . LEU A 1 302 ? -16.168 -17.559 22.368 1.00 93.81 302 LEU A N 1
ATOM 2552 C CA . LEU A 1 302 ? -16.906 -18.628 21.685 1.00 93.81 302 LEU A CA 1
ATOM 2553 C C . LEU A 1 302 ? -16.691 -18.576 20.163 1.00 93.81 302 LEU A C 1
ATOM 2555 O O . LEU A 1 302 ? -16.468 -19.599 19.514 1.00 93.81 302 LEU A O 1
ATOM 2559 N N . TYR A 1 303 ? -16.683 -17.373 19.594 1.00 94.25 303 TYR A N 1
ATOM 2560 C CA . TYR A 1 303 ? -16.386 -17.162 18.181 1.00 94.25 303 TYR A CA 1
ATOM 2561 C C . TYR A 1 303 ? -14.956 -17.601 17.802 1.00 94.25 303 TYR A C 1
ATOM 2563 O O . TYR A 1 303 ? -14.763 -18.250 16.774 1.00 94.25 303 TYR A O 1
ATOM 2571 N N . GLN A 1 304 ? -13.964 -17.353 18.667 1.00 93.94 304 GLN A N 1
ATOM 2572 C CA . GLN A 1 304 ? -12.584 -17.817 18.481 1.00 93.94 304 GLN A CA 1
ATOM 2573 C C . GLN A 1 304 ? -12.447 -19.345 18.473 1.00 93.94 304 GLN A C 1
ATOM 2575 O O . GLN A 1 304 ? -11.587 -19.864 17.763 1.00 93.94 304 GLN A O 1
ATOM 2580 N N . LYS A 1 305 ? -13.285 -20.063 19.232 1.00 92.81 305 LYS A N 1
ATOM 2581 C CA . LYS A 1 305 ? -13.293 -21.534 19.244 1.00 92.81 305 LYS A CA 1
ATOM 2582 C C . LYS A 1 305 ? -13.873 -22.119 17.952 1.00 92.81 305 LYS A C 1
ATOM 2584 O O . LYS A 1 305 ? -13.400 -23.142 17.476 1.00 92.81 305 LYS A O 1
ATOM 2589 N N . THR A 1 306 ? -14.901 -21.483 17.395 1.00 91.75 306 THR A N 1
ATOM 2590 C CA . THR A 1 306 ? -15.743 -22.073 16.337 1.00 91.75 306 THR A CA 1
ATOM 2591 C C . THR A 1 306 ? -15.350 -21.669 14.917 1.00 91.75 306 THR A C 1
ATOM 2593 O O . THR A 1 306 ? -15.720 -22.360 13.969 1.00 91.75 306 THR A O 1
ATOM 2596 N N . THR A 1 307 ? -14.623 -20.560 14.748 1.00 93.56 307 THR A N 1
ATOM 2597 C CA . THR A 1 307 ? -14.361 -19.945 13.434 1.00 93.56 307 THR A CA 1
ATOM 2598 C C . THR A 1 307 ? -12.862 -19.802 13.175 1.00 93.56 307 THR A C 1
ATOM 2600 O O . THR A 1 307 ? -12.132 -19.350 14.053 1.00 93.56 307 THR A O 1
ATOM 2603 N N . SER A 1 308 ? -12.400 -20.149 11.969 1.00 93.88 308 SER A N 1
ATOM 2604 C CA . SER A 1 308 ? -10.993 -20.018 11.540 1.00 93.88 308 SER A CA 1
ATOM 2605 C C . SER A 1 308 ? -10.496 -18.567 11.581 1.00 93.88 308 SER A C 1
ATOM 2607 O O . SER A 1 308 ? -11.286 -17.645 11.431 1.00 93.88 308 SER A O 1
ATOM 2609 N N . VAL A 1 309 ? -9.190 -18.331 11.757 1.00 92.56 309 VAL A N 1
ATOM 2610 C CA . VAL A 1 309 ? -8.628 -16.968 11.846 1.00 92.56 309 VAL A CA 1
ATOM 2611 C C . VAL A 1 309 ? -8.656 -16.245 10.497 1.00 92.56 309 VAL A C 1
ATOM 2613 O O . VAL A 1 309 ? -9.226 -15.162 10.403 1.00 92.56 309 VAL A O 1
ATOM 2616 N N . TRP A 1 310 ? -8.025 -16.829 9.473 1.00 87.81 310 TRP A N 1
ATOM 2617 C CA . TRP A 1 310 ? -7.791 -16.191 8.170 1.00 87.81 310 TRP A CA 1
ATOM 2618 C C . TRP A 1 310 ? -8.378 -16.988 7.022 1.00 87.81 310 TRP A C 1
ATOM 2620 O O . TRP A 1 310 ? -9.257 -16.483 6.327 1.00 87.81 310 TRP A O 1
ATOM 2630 N N . ILE A 1 311 ? -7.905 -18.221 6.834 1.00 91.44 311 ILE A N 1
ATOM 2631 C CA . ILE A 1 311 ? -8.341 -19.084 5.738 1.00 91.44 311 ILE A CA 1
ATOM 2632 C C . ILE A 1 311 ? -9.803 -19.459 5.998 1.00 91.44 311 ILE A C 1
ATOM 2634 O O . ILE A 1 311 ? -10.068 -20.088 7.029 1.00 91.44 311 ILE A O 1
ATOM 2638 N N . PRO A 1 312 ? -10.748 -19.065 5.123 1.00 88.62 312 PRO A N 1
ATOM 2639 C CA . PRO A 1 312 ? -12.155 -19.393 5.297 1.00 88.62 312 PRO A CA 1
ATOM 2640 C C . PRO A 1 312 ? -12.350 -20.901 5.446 1.00 88.62 312 PRO A C 1
ATOM 2642 O O . PRO A 1 312 ? -11.891 -21.676 4.608 1.00 88.62 312 PRO A O 1
ATOM 2645 N N . TRP A 1 313 ? -13.021 -21.310 6.519 1.00 91.06 313 TRP A N 1
ATOM 2646 C CA . TRP A 1 313 ? -13.292 -22.712 6.811 1.00 91.06 313 TRP A CA 1
ATOM 2647 C C . TRP A 1 313 ? -14.676 -22.899 7.428 1.00 91.06 313 TRP A C 1
ATOM 2649 O O . TRP A 1 313 ? -15.269 -21.961 7.962 1.00 91.06 313 TRP A O 1
ATOM 2659 N N . PHE A 1 314 ? -15.206 -24.118 7.353 1.00 87.12 314 PHE A N 1
ATOM 2660 C CA . PHE A 1 314 ? -16.486 -24.453 7.969 1.00 87.12 314 PHE A CA 1
ATOM 2661 C C . PHE A 1 314 ? -16.419 -24.315 9.494 1.00 87.12 314 PHE A C 1
ATOM 2663 O O . PHE A 1 314 ? -15.389 -24.600 10.112 1.00 87.12 314 PHE A O 1
ATOM 2670 N N . ARG A 1 315 ? -17.531 -23.886 10.104 1.00 79.50 315 ARG A N 1
ATOM 2671 C CA . ARG A 1 315 ? -17.616 -23.740 11.559 1.00 79.50 315 ARG A CA 1
ATOM 2672 C C . ARG A 1 315 ? -17.492 -25.082 12.253 1.00 79.50 315 ARG A C 1
ATOM 2674 O O . ARG A 1 315 ? -18.17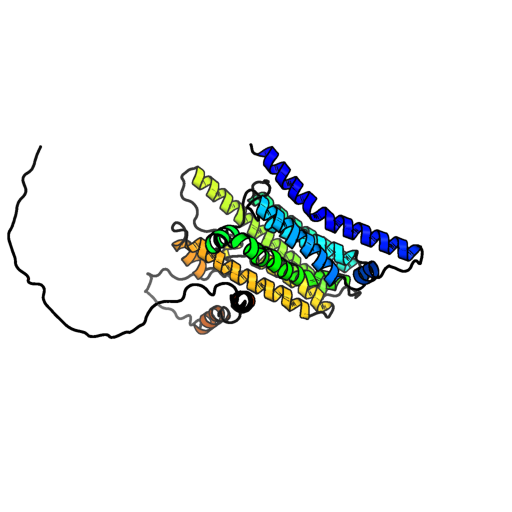7 -26.040 11.903 1.00 79.50 315 ARG A O 1
ATOM 2681 N N . ILE A 1 316 ? -16.681 -25.098 13.299 1.00 76.06 316 ILE A N 1
ATOM 2682 C CA . ILE A 1 316 ? -16.600 -26.220 14.225 1.00 76.06 316 ILE A CA 1
ATOM 2683 C C . ILE A 1 316 ? -17.696 -26.003 15.268 1.00 76.06 316 ILE A C 1
ATOM 2685 O O . ILE A 1 316 ? -17.678 -25.004 15.988 1.00 76.06 316 ILE A O 1
ATOM 2689 N N . CYS A 1 317 ? -18.682 -26.898 15.321 1.00 64.50 317 CYS A N 1
ATOM 2690 C CA . CYS A 1 317 ? -19.717 -26.871 16.348 1.00 64.50 317 CYS A CA 1
ATOM 2691 C C . CYS A 1 317 ? -19.227 -27.693 17.544 1.00 64.50 317 CYS A C 1
ATOM 2693 O O . CYS A 1 317 ? -18.966 -28.886 17.399 1.00 64.50 317 CYS A O 1
ATOM 2695 N N . PHE A 1 318 ? -19.075 -27.062 18.708 1.00 57.62 318 PHE A N 1
ATOM 2696 C CA . PHE A 1 318 ? -18.868 -27.796 19.954 1.00 57.62 318 PHE A CA 1
ATOM 2697 C C . PHE A 1 318 ? -20.239 -28.081 20.568 1.00 57.62 318 PHE A C 1
ATOM 2699 O O . PHE A 1 318 ? -21.053 -27.153 20.634 1.00 57.62 318 PHE A O 1
ATOM 2706 N N . PRO A 1 319 ? -20.520 -29.319 21.009 1.00 43.59 319 PRO A N 1
ATOM 2707 C CA . PRO A 1 319 ? -21.718 -29.572 21.792 1.00 43.59 319 PRO A CA 1
ATOM 2708 C C . PRO A 1 319 ? -21.696 -28.672 23.039 1.00 43.59 319 PRO A C 1
ATOM 2710 O O . PRO A 1 319 ? -20.615 -28.417 23.581 1.00 43.59 319 PRO A O 1
ATOM 2713 N N . PRO A 1 320 ? -22.854 -28.150 23.481 1.00 48.94 320 PRO A N 1
ATOM 2714 C CA . PRO A 1 320 ? -22.915 -27.352 24.696 1.00 48.94 320 PRO A CA 1
ATOM 2715 C C . PRO A 1 320 ? -22.345 -28.168 25.861 1.00 48.94 320 PRO A C 1
ATOM 2717 O O . PRO A 1 320 ? -22.695 -29.339 26.037 1.00 48.94 320 PRO A O 1
ATOM 2720 N N . GLU A 1 321 ? -21.447 -27.555 26.636 1.00 45.94 321 GLU A N 1
ATOM 2721 C CA . GLU A 1 321 ? -20.950 -28.114 27.895 1.00 45.94 321 GLU A CA 1
ATOM 2722 C C . GLU A 1 321 ? -22.168 -28.337 28.810 1.00 45.94 321 GLU A C 1
ATOM 2724 O O . GLU A 1 321 ? -22.709 -27.395 29.383 1.00 45.94 321 GLU A O 1
ATOM 2729 N N . GLY A 1 322 ? -22.677 -29.574 28.843 1.00 43.47 322 GLY A N 1
ATOM 2730 C CA . GLY A 1 322 ? -23.923 -29.919 29.535 1.00 43.47 322 GLY A CA 1
ATOM 2731 C C . GLY A 1 322 ? -24.675 -31.150 29.013 1.00 43.47 322 GLY A C 1
ATOM 2732 O O . GLY A 1 322 ? -25.494 -31.693 29.745 1.00 43.47 322 GLY A O 1
ATOM 2733 N N . CYS A 1 323 ? -24.388 -31.655 27.810 1.00 34.03 323 CYS A N 1
ATOM 2734 C CA . CYS A 1 323 ? -24.989 -32.905 27.317 1.00 34.03 323 CYS A CA 1
ATOM 2735 C C . CYS A 1 323 ? -23.990 -34.069 27.381 1.00 34.03 323 CYS A C 1
ATOM 2737 O O . CYS A 1 323 ? -23.536 -34.574 26.358 1.00 34.03 323 CYS A O 1
ATOM 2739 N N . ALA A 1 324 ? -23.634 -34.494 28.595 1.00 33.72 324 ALA A N 1
ATOM 2740 C CA . ALA A 1 324 ? -23.036 -35.809 28.807 1.00 33.72 324 ALA A CA 1
ATOM 2741 C C . ALA A 1 324 ? -24.167 -36.845 28.877 1.00 33.72 324 ALA A C 1
ATOM 2743 O O . ALA A 1 324 ? -24.780 -37.044 29.923 1.00 33.72 324 ALA A O 1
ATOM 2744 N N . GLY A 1 325 ? -24.467 -37.469 27.740 1.00 33.59 325 GLY A N 1
ATOM 2745 C CA . GLY A 1 325 ? -25.399 -38.585 27.659 1.00 33.59 325 GLY A CA 1
ATOM 2746 C C . GLY A 1 325 ? -25.513 -39.120 26.235 1.00 33.59 325 GLY A C 1
ATOM 2747 O O . GLY A 1 325 ? -26.048 -38.431 25.376 1.00 33.59 325 GLY A O 1
ATOM 2748 N N . ALA A 1 326 ? -25.051 -40.361 26.057 1.00 31.05 326 ALA A N 1
ATOM 2749 C CA . ALA A 1 326 ? -25.183 -41.240 24.890 1.00 31.05 326 ALA A CA 1
ATOM 2750 C C . ALA A 1 326 ? -24.202 -41.028 23.714 1.00 31.05 326 ALA A C 1
ATOM 2752 O O . ALA A 1 326 ? -24.428 -40.252 22.791 1.00 31.05 326 ALA A O 1
ATOM 2753 N N . ASP A 1 327 ? -23.102 -41.782 23.788 1.00 31.19 327 ASP A N 1
ATOM 2754 C CA . ASP A 1 327 ? -22.556 -42.674 22.756 1.00 31.19 327 ASP A CA 1
ATOM 2755 C C . ASP A 1 327 ? -22.829 -42.345 21.276 1.00 31.19 327 ASP A C 1
ATOM 2757 O O . ASP A 1 327 ? -23.913 -42.575 20.752 1.00 31.19 327 ASP A O 1
ATOM 2761 N N . HIS A 1 328 ? -21.775 -41.957 20.551 1.00 31.45 328 HIS A N 1
ATOM 2762 C CA . HIS A 1 328 ? -21.185 -42.830 19.529 1.00 31.45 328 HIS A CA 1
ATOM 2763 C C . HIS A 1 328 ? -19.857 -42.264 19.004 1.00 31.45 328 HIS A C 1
ATOM 2765 O O . HIS A 1 328 ? -19.685 -41.071 18.764 1.00 31.45 328 HIS A O 1
ATOM 2771 N N . HIS A 1 329 ? -18.905 -43.181 18.845 1.00 31.47 329 HIS A N 1
ATOM 2772 C CA . HIS A 1 329 ? -17.544 -42.980 18.372 1.00 31.47 329 HIS A CA 1
ATOM 2773 C C . HIS A 1 329 ? -17.455 -42.193 17.057 1.00 31.47 329 HIS A C 1
ATOM 2775 O O . HIS A 1 329 ? -17.821 -42.694 15.998 1.00 31.47 329 HIS A O 1
ATOM 2781 N N . VAL A 1 330 ? -16.810 -41.028 17.110 1.00 32.03 330 VAL A N 1
ATOM 2782 C CA . VAL A 1 330 ? -16.050 -40.489 15.979 1.00 32.03 330 VAL A CA 1
ATOM 2783 C C . VAL A 1 330 ? -14.682 -40.082 16.513 1.00 32.03 330 VAL A C 1
ATOM 2785 O O . VAL A 1 330 ? -14.489 -39.004 17.073 1.00 32.03 330 VAL A O 1
ATOM 2788 N N . THR A 1 331 ? -13.721 -40.990 16.378 1.00 30.67 331 THR A N 1
ATOM 2789 C CA . THR A 1 331 ? -12.319 -40.763 16.730 1.00 30.67 331 THR A CA 1
ATOM 2790 C C . THR A 1 331 ? -11.681 -39.859 15.671 1.00 30.67 331 THR A C 1
ATOM 2792 O O . THR A 1 331 ? -10.962 -40.325 14.793 1.00 30.67 331 THR A O 1
ATOM 2795 N N . VAL A 1 332 ? -11.949 -38.550 15.717 1.00 36.12 332 VAL A N 1
ATOM 2796 C CA . VAL A 1 332 ? -11.089 -37.569 15.039 1.00 36.12 332 VAL A CA 1
ATOM 2797 C C . VAL A 1 332 ? -9.864 -37.401 15.923 1.00 36.12 332 VAL A C 1
ATOM 2799 O O . VAL A 1 332 ? -9.918 -36.792 16.989 1.00 36.12 332 VAL A O 1
ATOM 2802 N N . THR A 1 333 ? -8.767 -38.018 15.494 1.00 32.25 333 THR A N 1
ATOM 2803 C CA . THR A 1 333 ? -7.453 -37.975 16.136 1.00 32.25 333 THR A CA 1
ATOM 2804 C C . THR A 1 333 ? -7.094 -36.544 16.538 1.00 32.25 333 THR A C 1
ATOM 2806 O O . THR A 1 333 ? -6.859 -35.676 15.694 1.00 32.25 333 THR A O 1
ATOM 2809 N N . SER A 1 334 ? -7.025 -36.320 17.849 1.00 36.94 334 SER A N 1
ATOM 2810 C CA . SER A 1 334 ? -6.715 -35.065 18.546 1.00 36.94 334 SER A CA 1
ATOM 2811 C C . SER A 1 334 ? -5.299 -34.523 18.288 1.00 36.94 334 SER A C 1
ATOM 2813 O O . SER A 1 334 ? -4.901 -33.504 18.856 1.00 36.94 334 SER A O 1
ATOM 2815 N N . GLU A 1 335 ? -4.545 -35.156 17.392 1.00 29.92 335 GLU A N 1
ATOM 2816 C CA . GLU A 1 335 ? -3.195 -34.753 17.009 1.00 29.92 335 GLU A CA 1
ATOM 2817 C C . GLU A 1 335 ? -3.192 -33.652 15.936 1.00 29.92 335 GLU A C 1
ATOM 2819 O O . GLU A 1 335 ? -2.410 -32.708 16.033 1.00 29.92 335 GLU A O 1
ATOM 2824 N N . LEU A 1 336 ? -4.131 -33.655 14.981 1.00 33.56 336 LEU A N 1
ATOM 2825 C CA . LEU A 1 336 ? -4.198 -32.621 13.931 1.00 33.56 336 LEU A CA 1
ATOM 2826 C C . LEU A 1 336 ? -4.616 -31.241 14.472 1.00 33.56 336 LEU A C 1
ATOM 2828 O O . LEU A 1 336 ? -4.130 -30.217 13.999 1.00 33.56 336 LEU A O 1
ATOM 2832 N N . SER A 1 337 ? -5.439 -31.200 15.525 1.00 32.00 337 SER A N 1
ATOM 2833 C CA . SER A 1 337 ? -5.795 -29.956 16.230 1.00 32.00 337 SER A CA 1
ATOM 2834 C C . SER A 1 337 ? -4.596 -29.345 16.965 1.00 32.00 337 SER A C 1
ATOM 2836 O O . SER A 1 337 ? -4.429 -28.123 16.974 1.00 32.00 337 SER A O 1
ATOM 2838 N N . LYS A 1 338 ? -3.715 -30.183 17.529 1.00 30.25 338 LYS A N 1
ATOM 2839 C CA . LYS A 1 338 ? -2.457 -29.713 18.115 1.00 30.25 338 LYS A CA 1
ATOM 2840 C C . LYS A 1 338 ? -1.502 -29.203 17.042 1.00 30.25 338 LYS A C 1
ATOM 2842 O O . LYS A 1 338 ? -0.886 -28.174 17.275 1.00 30.25 338 LYS A O 1
ATOM 2847 N N . TYR A 1 339 ? -1.423 -29.835 15.870 1.00 29.62 339 TYR A N 1
ATOM 2848 C CA . TYR A 1 339 ? -0.550 -29.372 14.783 1.00 29.62 339 TYR A CA 1
ATOM 2849 C C . TYR A 1 339 ? -1.028 -28.067 14.126 1.00 29.62 339 TYR A C 1
ATOM 2851 O O . TYR A 1 339 ? -0.217 -27.165 13.937 1.00 29.62 339 TYR A O 1
ATOM 2859 N N . VAL A 1 340 ? -2.330 -27.892 13.867 1.00 36.44 340 VAL A N 1
ATOM 2860 C CA . VAL A 1 340 ? -2.862 -26.633 13.299 1.00 36.44 340 VAL A CA 1
ATOM 2861 C C . VAL A 1 340 ? -2.735 -25.463 14.289 1.00 36.44 340 VAL A C 1
ATOM 2863 O O . VAL A 1 340 ? -2.461 -24.337 13.877 1.00 36.44 340 VAL A O 1
ATOM 2866 N N . ASN A 1 341 ? -2.823 -25.726 15.598 1.00 31.23 341 ASN A N 1
ATOM 2867 C CA . ASN A 1 341 ? -2.574 -24.711 16.627 1.00 31.23 341 ASN A CA 1
ATOM 2868 C C . ASN A 1 341 ? -1.073 -24.493 16.932 1.00 31.23 341 ASN A C 1
ATOM 2870 O O . ASN A 1 341 ? -0.699 -23.384 17.306 1.00 31.23 341 ASN A O 1
ATOM 2874 N N . ASN A 1 342 ? -0.192 -25.486 16.725 1.00 26.36 342 ASN A N 1
ATOM 2875 C CA . ASN A 1 342 ? 1.257 -25.362 16.976 1.00 26.36 342 ASN A CA 1
ATOM 2876 C C . ASN A 1 342 ? 2.071 -24.772 15.819 1.00 26.36 342 ASN A C 1
ATOM 2878 O O . ASN A 1 342 ? 3.167 -24.273 16.065 1.00 26.36 342 ASN A O 1
ATOM 2882 N N . VAL A 1 343 ? 1.561 -24.737 14.584 1.00 28.53 343 VAL A N 1
ATOM 2883 C CA . VAL A 1 343 ? 2.223 -23.970 13.503 1.00 28.53 343 VAL A CA 1
ATOM 2884 C C . VAL A 1 343 ? 2.116 -22.447 13.747 1.00 28.53 343 VAL A C 1
ATOM 2886 O O . VAL A 1 343 ? 2.809 -21.657 13.116 1.00 28.53 343 VAL A O 1
ATOM 2889 N N . SER A 1 344 ? 1.346 -22.025 14.758 1.00 32.28 344 SER A N 1
ATOM 2890 C CA . SER A 1 344 ? 1.284 -20.642 15.259 1.00 32.28 344 SER A CA 1
ATOM 2891 C C . SER A 1 344 ? 2.306 -20.331 16.371 1.00 32.28 344 SER A C 1
ATOM 2893 O O . SER A 1 344 ? 2.166 -19.332 17.078 1.00 32.28 344 SER A O 1
ATOM 2895 N N . SER A 1 345 ? 3.341 -21.159 16.559 1.00 27.30 345 SER A N 1
ATOM 2896 C CA . SER A 1 345 ? 4.339 -20.979 17.624 1.00 27.30 345 SER A CA 1
ATOM 2897 C C . SER A 1 345 ? 5.389 -19.908 17.281 1.00 27.30 345 SER A C 1
ATOM 2899 O O . SER A 1 345 ? 6.435 -20.184 16.701 1.00 27.30 345 SER A O 1
ATOM 2901 N N . VAL A 1 346 ? 5.050 -18.651 17.588 1.00 34.72 346 VAL A N 1
ATOM 2902 C CA . VAL A 1 346 ? 5.728 -17.681 18.491 1.00 34.72 346 VAL A CA 1
ATOM 2903 C C . VAL A 1 346 ? 7.271 -17.518 18.489 1.00 34.72 346 VAL A C 1
ATOM 2905 O O . VAL A 1 346 ? 7.751 -16.511 19.000 1.00 34.72 346 VAL A O 1
ATOM 2908 N N . TYR A 1 347 ? 8.092 -18.352 17.850 1.00 27.28 347 TYR A N 1
ATOM 2909 C CA . TYR A 1 347 ? 9.560 -18.237 17.950 1.00 27.28 347 TYR A CA 1
ATOM 2910 C C . TYR A 1 347 ? 10.247 -17.473 16.802 1.00 27.28 347 TYR A C 1
ATOM 2912 O O . TYR A 1 347 ? 11.336 -16.942 17.003 1.00 27.28 347 TYR A O 1
ATOM 2920 N N . CYS A 1 348 ? 9.606 -17.304 15.638 1.00 26.47 348 CYS A N 1
ATOM 2921 C CA . CYS A 1 348 ? 10.118 -16.428 14.561 1.00 26.47 348 CYS A CA 1
ATOM 2922 C C . CYS A 1 348 ? 9.537 -15.002 14.590 1.00 26.47 348 CYS A C 1
ATOM 2924 O O . CYS A 1 348 ? 10.151 -14.068 14.078 1.00 26.47 348 CYS A O 1
ATOM 2926 N N . LEU A 1 349 ? 8.376 -14.814 15.227 1.00 35.38 349 LEU A N 1
ATOM 2927 C CA . LEU A 1 349 ? 7.614 -13.552 15.265 1.00 35.38 349 LEU A CA 1
ATOM 2928 C C . LEU A 1 349 ? 8.305 -12.437 16.057 1.00 35.38 349 LEU A C 1
ATOM 2930 O O . LEU A 1 349 ? 8.011 -11.257 15.884 1.00 35.38 349 LEU A O 1
ATOM 2934 N N . ASN A 1 350 ? 9.269 -12.822 16.883 1.00 31.98 350 ASN A N 1
ATOM 2935 C CA . ASN A 1 350 ? 10.099 -11.912 17.638 1.00 31.98 350 ASN A CA 1
ATOM 2936 C C . ASN A 1 350 ? 11.230 -11.311 16.796 1.00 31.98 350 ASN A C 1
ATOM 2938 O O . ASN A 1 350 ? 11.710 -10.248 17.147 1.00 31.98 350 ASN A O 1
ATOM 2942 N N . LEU A 1 351 ? 11.646 -11.900 15.668 1.00 33.28 351 LEU A N 1
ATOM 2943 C CA . LEU A 1 351 ? 12.827 -11.404 14.953 1.00 33.28 351 LEU A CA 1
ATOM 2944 C C . LEU A 1 351 ? 12.628 -10.013 14.351 1.00 33.28 351 LEU A C 1
ATOM 2946 O O . LEU A 1 351 ? 13.498 -9.183 14.542 1.00 33.28 351 LEU A O 1
ATOM 2950 N N . CYS A 1 352 ? 11.505 -9.692 13.704 1.00 32.75 352 CYS A N 1
ATOM 2951 C CA . CYS A 1 352 ? 11.374 -8.388 13.031 1.00 32.75 352 CYS A CA 1
ATOM 2952 C C . CYS A 1 352 ? 11.246 -7.200 14.007 1.00 32.75 352 CYS A C 1
ATOM 2954 O O . CYS A 1 352 ? 11.732 -6.110 13.713 1.00 32.75 352 CYS A O 1
ATOM 2956 N N . TRP A 1 353 ? 10.637 -7.415 15.180 1.00 37.12 353 TRP A N 1
ATOM 2957 C CA . TRP A 1 353 ? 10.520 -6.400 16.234 1.00 37.12 353 TRP A CA 1
ATOM 2958 C C . TRP A 1 353 ? 11.704 -6.433 17.214 1.00 37.12 353 TRP A C 1
ATOM 2960 O O . TRP A 1 353 ? 12.240 -5.377 17.538 1.00 37.12 353 TRP A O 1
ATOM 2970 N N . MET A 1 354 ? 12.213 -7.609 17.611 1.00 32.91 354 MET A N 1
ATOM 2971 C CA . MET A 1 354 ? 13.436 -7.714 18.425 1.00 32.91 354 MET A CA 1
ATOM 2972 C C . MET A 1 354 ? 14.683 -7.258 17.668 1.00 32.91 354 MET A C 1
ATOM 2974 O O . MET A 1 354 ? 15.589 -6.763 18.330 1.00 32.91 354 MET A O 1
ATOM 2978 N N . PHE A 1 355 ? 14.765 -7.359 16.331 1.00 33.28 355 PHE A N 1
ATOM 2979 C CA . PHE A 1 355 ? 15.902 -6.780 15.592 1.00 33.28 355 PHE A CA 1
ATOM 2980 C C . PHE A 1 355 ? 15.978 -5.267 15.820 1.00 33.28 355 PHE A C 1
ATOM 2982 O O . PHE A 1 355 ? 17.064 -4.732 16.030 1.00 33.28 355 PHE A O 1
ATOM 2989 N N . PHE A 1 356 ? 14.819 -4.603 15.869 1.00 34.25 356 PHE A N 1
ATOM 2990 C CA . PHE A 1 356 ? 14.709 -3.170 16.126 1.00 34.25 356 PHE A CA 1
ATOM 2991 C C . PHE A 1 356 ? 14.846 -2.833 17.622 1.00 34.25 356 PHE A C 1
ATOM 2993 O O . PHE A 1 356 ? 15.547 -1.891 17.984 1.00 34.25 356 PHE A O 1
ATOM 3000 N N . GLN A 1 357 ? 14.260 -3.641 18.513 1.00 33.41 357 GLN A N 1
ATOM 3001 C CA . GLN A 1 357 ? 14.292 -3.408 19.960 1.00 33.41 357 GLN A CA 1
ATOM 3002 C C . GLN A 1 357 ? 15.687 -3.658 20.572 1.00 33.41 357 GLN A C 1
ATOM 3004 O O . GLN A 1 357 ? 16.159 -2.833 21.350 1.00 33.41 357 GLN A O 1
ATOM 3009 N N . ARG A 1 358 ? 16.411 -4.714 20.155 1.00 30.53 358 ARG A N 1
ATOM 3010 C CA . ARG A 1 358 ? 17.795 -4.970 20.616 1.00 30.53 358 ARG A CA 1
ATOM 3011 C C . ARG A 1 358 ? 18.812 -3.948 20.105 1.00 30.53 358 ARG A C 1
ATOM 3013 O O . ARG A 1 358 ? 19.815 -3.745 20.775 1.00 30.53 358 ARG A O 1
ATOM 3020 N N . HIS A 1 359 ? 18.582 -3.312 18.952 1.00 35.34 359 HIS A N 1
ATOM 3021 C CA . HIS A 1 359 ? 19.511 -2.304 18.418 1.00 35.34 359 HIS A CA 1
ATOM 3022 C C . HIS A 1 359 ? 19.245 -0.893 18.960 1.00 35.34 359 HIS A C 1
ATOM 3024 O O . HIS A 1 359 ? 20.184 -0.109 19.072 1.00 35.34 359 HIS A O 1
ATOM 3030 N N . CYS A 1 360 ? 18.015 -0.571 19.377 1.00 30.59 360 CYS A N 1
ATOM 3031 C CA . CYS A 1 360 ? 17.740 0.678 20.096 1.00 30.59 360 CYS A CA 1
ATOM 3032 C C . CYS A 1 360 ? 18.221 0.655 21.559 1.00 30.59 360 CYS A C 1
ATOM 3034 O O . CYS A 1 360 ? 18.572 1.707 22.087 1.00 30.59 360 CYS A O 1
ATOM 3036 N N . GLU A 1 361 ? 18.300 -0.515 22.202 1.00 30.86 361 GLU A N 1
ATOM 3037 C CA . GLU A 1 361 ? 18.899 -0.670 23.542 1.00 30.86 361 GLU A CA 1
ATOM 3038 C C . GLU A 1 361 ? 20.443 -0.715 23.523 1.00 30.86 361 GLU A C 1
ATOM 3040 O O . GLU A 1 361 ? 21.075 -0.606 24.571 1.00 30.86 361 GLU A O 1
ATOM 3045 N N . ALA A 1 362 ? 21.067 -0.820 22.342 1.00 28.23 362 ALA A N 1
ATOM 3046 C CA . ALA A 1 362 ? 22.520 -0.940 22.171 1.00 28.23 362 ALA A CA 1
ATOM 3047 C C . ALA A 1 362 ? 23.247 0.387 21.859 1.00 28.23 362 ALA A C 1
ATOM 3049 O O . ALA A 1 362 ? 24.405 0.368 21.443 1.00 28.23 362 ALA A O 1
ATOM 3050 N N . LEU A 1 363 ? 22.608 1.545 22.066 1.00 26.33 363 LEU A N 1
ATOM 3051 C CA . LEU A 1 363 ? 23.306 2.836 22.082 1.00 26.33 363 LEU A CA 1
ATOM 3052 C C . LEU A 1 363 ? 23.865 3.080 23.494 1.00 26.33 363 LEU A C 1
ATOM 3054 O O . LEU A 1 363 ? 23.077 3.281 24.422 1.00 26.33 363 LEU A O 1
ATOM 3058 N N . PRO A 1 364 ? 25.195 3.076 23.702 1.00 28.72 364 PRO A N 1
ATOM 3059 C CA . PRO A 1 364 ? 25.751 3.350 25.015 1.00 28.72 364 PRO A CA 1
ATOM 3060 C C . PRO A 1 364 ? 25.473 4.812 25.384 1.00 28.72 364 PRO A C 1
ATOM 3062 O O . PRO A 1 364 ? 26.070 5.738 24.839 1.00 28.72 364 PRO A O 1
ATOM 3065 N N . LEU A 1 365 ? 24.582 5.016 26.357 1.00 31.36 365 LEU A N 1
ATOM 3066 C CA . LEU A 1 365 ? 24.511 6.229 27.176 1.00 31.36 365 LEU A CA 1
ATOM 3067 C C . LEU A 1 365 ? 25.777 6.300 28.042 1.00 31.36 365 LEU A C 1
ATOM 3069 O O . LEU A 1 365 ? 25.761 6.056 29.245 1.00 31.36 365 LEU A O 1
ATOM 3073 N N . GLY A 1 366 ? 26.902 6.586 27.400 1.00 32.34 366 GLY A N 1
ATOM 3074 C CA . GLY A 1 366 ? 28.200 6.760 28.021 1.00 32.34 366 GLY A CA 1
ATOM 3075 C C . GLY A 1 366 ? 28.870 7.972 27.406 1.00 32.34 366 GLY A C 1
ATOM 3076 O O . GLY A 1 366 ? 29.502 7.843 26.370 1.00 32.34 366 GLY A O 1
ATOM 3077 N N . VAL A 1 367 ? 28.660 9.128 28.044 1.00 30.34 367 VAL A N 1
ATOM 3078 C CA . VAL A 1 367 ? 29.495 10.347 28.124 1.00 30.34 367 VAL A CA 1
ATOM 3079 C C . VAL A 1 367 ? 28.542 11.538 28.249 1.00 30.34 367 VAL A C 1
ATOM 3081 O O . VAL A 1 367 ? 28.144 12.137 27.260 1.00 30.34 367 VAL A O 1
ATOM 3084 N N . LEU A 1 368 ? 28.117 11.809 29.488 1.00 28.39 368 LEU A N 1
ATOM 3085 C CA . LEU A 1 368 ? 27.762 13.116 30.072 1.00 28.39 368 LEU A CA 1
ATOM 3086 C C . LEU A 1 368 ? 26.989 12.844 31.368 1.00 28.39 368 LEU A C 1
ATOM 3088 O O . LEU A 1 368 ? 25.770 12.722 31.389 1.00 28.39 368 LEU A O 1
ATOM 3092 N N . GLY A 1 369 ? 27.736 12.677 32.457 1.00 26.78 369 GLY A N 1
ATOM 3093 C CA . GLY A 1 369 ? 27.158 12.420 33.777 1.00 26.78 369 GLY A CA 1
ATOM 3094 C C . GLY A 1 369 ? 28.168 12.035 34.853 1.00 26.78 369 GLY A C 1
ATOM 3095 O O . GLY A 1 369 ? 27.804 11.392 35.830 1.00 26.78 369 GLY A O 1
ATOM 3096 N N . SER A 1 370 ? 29.442 12.403 34.698 1.00 26.95 370 SER A N 1
ATOM 3097 C CA . SER A 1 370 ? 30.394 12.379 35.807 1.00 26.95 370 SER A CA 1
ATOM 3098 C C . SER A 1 370 ? 30.138 13.606 36.676 1.00 26.95 370 SER A C 1
ATOM 3100 O O . SER A 1 370 ? 30.806 14.605 36.474 1.00 26.95 370 SER A O 1
ATOM 3102 N N . PHE A 1 371 ? 29.155 13.557 37.579 1.00 26.80 371 PHE A N 1
ATOM 3103 C CA . PHE A 1 371 ? 29.084 14.385 38.798 1.00 26.80 371 PHE A CA 1
ATOM 3104 C C . PHE A 1 371 ? 27.896 13.935 39.669 1.00 26.80 371 PHE A C 1
ATOM 3106 O O . PHE A 1 371 ? 26.844 14.556 39.678 1.00 26.80 371 PHE A O 1
ATOM 3113 N N . ALA A 1 372 ? 28.067 12.823 40.389 1.00 28.88 372 ALA A N 1
ATOM 3114 C CA . ALA A 1 372 ? 27.402 12.542 41.670 1.00 28.88 372 ALA A CA 1
ATOM 3115 C C . ALA A 1 372 ? 28.032 11.284 42.289 1.00 28.88 372 ALA A C 1
ATOM 3117 O O . ALA A 1 372 ? 27.491 10.182 42.267 1.00 28.88 372 ALA A O 1
ATOM 3118 N N . LYS A 1 373 ? 29.254 11.455 42.793 1.00 26.34 373 LYS A N 1
ATOM 3119 C CA . LYS A 1 373 ? 29.920 10.518 43.704 1.00 26.34 373 LYS A CA 1
ATOM 3120 C C . LYS A 1 373 ? 29.271 10.642 45.093 1.00 26.34 373 LYS A C 1
ATOM 3122 O O . LYS A 1 373 ? 28.846 11.741 45.429 1.00 26.34 373 LYS A O 1
ATOM 3127 N N . SER A 1 374 ? 29.348 9.569 45.897 1.00 24.16 374 SER A N 1
ATOM 3128 C CA . SER A 1 374 ? 29.024 9.455 47.344 1.00 24.16 374 SER A CA 1
ATOM 3129 C C . SER A 1 374 ? 27.545 9.117 47.631 1.00 24.16 374 SER A C 1
ATOM 3131 O O . SER A 1 374 ? 26.696 9.972 47.442 1.00 24.16 374 SER A O 1
ATOM 3133 N N . ARG A 1 375 ? 27.139 7.940 48.146 1.00 27.27 375 ARG A N 1
ATOM 3134 C CA . ARG A 1 375 ? 27.708 7.152 49.260 1.00 27.27 375 ARG A CA 1
ATOM 3135 C C . ARG A 1 375 ? 26.987 5.783 49.411 1.00 27.27 375 ARG A C 1
ATOM 3137 O O . ARG A 1 375 ? 25.766 5.756 49.386 1.00 27.27 375 ARG A O 1
ATOM 3144 N N . ASN A 1 376 ? 27.777 4.728 49.658 1.00 26.52 376 ASN A N 1
ATOM 3145 C CA . ASN A 1 376 ? 27.599 3.622 50.628 1.00 26.52 376 ASN A CA 1
ATOM 3146 C C . ASN A 1 376 ? 26.363 2.693 50.527 1.00 26.52 376 ASN A C 1
ATOM 3148 O O . ASN A 1 376 ? 25.253 3.083 50.852 1.00 26.52 376 ASN A O 1
ATOM 3152 N N . THR A 1 377 ? 26.504 1.488 49.950 1.00 26.14 377 THR A N 1
ATOM 3153 C CA . THR A 1 377 ? 26.948 0.184 50.535 1.00 26.14 377 THR A CA 1
ATOM 3154 C C . THR A 1 377 ? 25.811 -0.672 51.127 1.00 26.14 377 THR A C 1
ATOM 3156 O O . THR A 1 377 ? 25.192 -0.308 52.117 1.00 26.14 377 THR A O 1
ATOM 3159 N N . LEU A 1 378 ? 25.623 -1.833 50.480 1.00 22.88 378 LEU A N 1
ATOM 3160 C CA . LEU A 1 378 ? 24.928 -3.098 50.832 1.00 22.88 378 LEU A CA 1
ATOM 3161 C C . LEU A 1 378 ? 25.282 -3.642 52.254 1.00 22.88 378 LEU A C 1
ATOM 3163 O O . LEU A 1 378 ? 26.215 -3.083 52.830 1.00 22.88 378 LEU A O 1
ATOM 3167 N N . PRO A 1 379 ? 24.699 -4.753 52.809 1.00 29.48 379 PRO A N 1
ATOM 3168 C CA . PRO A 1 379 ? 23.996 -5.869 52.141 1.00 29.48 379 PRO A CA 1
ATOM 3169 C C . PRO A 1 379 ? 22.802 -6.555 52.877 1.00 29.48 379 PRO A C 1
ATOM 3171 O O . PRO A 1 379 ? 22.439 -6.275 54.012 1.00 29.48 379 PRO A O 1
ATOM 3174 N N . VAL A 1 380 ? 22.249 -7.529 52.149 1.00 27.52 380 VAL A N 1
ATOM 3175 C CA . VAL A 1 380 ? 21.356 -8.659 52.480 1.00 27.52 380 VAL A CA 1
ATOM 3176 C C . VAL A 1 380 ? 21.645 -9.385 53.811 1.00 27.52 380 VAL A C 1
ATOM 3178 O O . VAL A 1 380 ? 22.799 -9.707 54.085 1.00 27.52 380 VAL A O 1
ATOM 3181 N N . ARG A 1 381 ? 20.588 -9.810 54.533 1.00 23.58 381 ARG A N 1
ATOM 3182 C CA . ARG A 1 381 ? 20.481 -11.127 55.215 1.00 23.58 381 ARG A CA 1
ATOM 3183 C C . ARG A 1 381 ? 19.045 -11.414 55.679 1.00 23.58 381 ARG A C 1
ATOM 3185 O O . ARG A 1 381 ? 18.389 -10.543 56.236 1.00 23.58 381 ARG A O 1
ATOM 3192 N N . GLY A 1 382 ? 18.578 -12.641 55.441 1.00 23.70 382 GLY A N 1
ATOM 3193 C CA . GLY A 1 382 ? 17.329 -13.167 55.991 1.00 23.70 382 GLY A CA 1
ATOM 3194 C C . GLY A 1 382 ? 17.496 -13.736 57.401 1.00 23.70 382 GLY A C 1
ATOM 3195 O O . GLY A 1 382 ? 18.606 -14.083 57.798 1.00 23.70 382 GLY A O 1
ATOM 3196 N N . ALA A 1 383 ? 16.383 -13.860 58.121 1.00 25.55 383 ALA A N 1
ATOM 3197 C CA . ALA A 1 383 ? 16.173 -14.798 59.223 1.00 25.55 383 ALA A CA 1
ATOM 3198 C C . ALA A 1 383 ? 14.673 -14.866 59.551 1.00 25.55 383 ALA A C 1
ATOM 3200 O O . ALA A 1 383 ? 13.951 -13.878 59.435 1.00 25.55 383 ALA A O 1
ATOM 3201 N N . ALA A 1 384 ? 14.230 -16.064 59.913 1.00 23.91 384 ALA A N 1
ATOM 3202 C CA . ALA A 1 384 ? 12.869 -16.427 60.264 1.00 23.91 384 ALA A CA 1
ATOM 3203 C C . ALA A 1 384 ? 12.547 -16.189 61.757 1.00 23.91 384 ALA A C 1
ATOM 3205 O O . ALA A 1 384 ? 13.444 -15.946 62.559 1.00 23.91 384 ALA A O 1
ATOM 3206 N N . CYS A 1 385 ? 11.266 -16.425 62.078 1.00 23.20 385 CYS A N 1
ATOM 3207 C CA . CYS A 1 385 ? 10.668 -16.829 63.364 1.00 23.20 385 CYS A CA 1
ATOM 3208 C C . CYS A 1 385 ? 10.105 -15.781 64.344 1.00 23.20 385 CYS A C 1
ATOM 3210 O O . CYS A 1 385 ? 10.848 -15.073 65.011 1.00 23.20 385 CYS A O 1
ATOM 3212 N N . SER A 1 386 ? 8.790 -15.959 64.589 1.00 22.17 386 SER A N 1
ATOM 3213 C CA . SER A 1 386 ? 8.049 -15.831 65.869 1.00 22.17 386 SER A CA 1
ATOM 3214 C C . SER A 1 386 ? 7.879 -14.402 66.429 1.00 22.17 386 SER A C 1
ATOM 3216 O O . SER A 1 386 ? 8.746 -13.571 66.242 1.00 22.17 386 SER A O 1
ATOM 3218 N N . SER A 1 387 ? 6.792 -13.985 67.084 1.00 24.14 387 SER A N 1
ATOM 3219 C CA . SER A 1 387 ? 5.764 -14.677 67.863 1.00 24.14 387 SER A CA 1
ATOM 3220 C C . SER A 1 387 ? 4.547 -13.748 68.095 1.00 24.14 387 SER A C 1
ATOM 3222 O O . SER A 1 387 ? 4.666 -12.528 68.031 1.00 24.14 387 SER A O 1
ATOM 3224 N N . THR A 1 388 ? 3.418 -14.360 68.478 1.00 26.02 388 THR A N 1
ATOM 3225 C CA . THR A 1 388 ? 2.403 -13.872 69.450 1.00 26.02 388 THR A CA 1
ATOM 3226 C C . THR A 1 388 ? 1.550 -12.625 69.150 1.00 26.02 388 THR A C 1
ATOM 3228 O O . THR A 1 388 ? 1.979 -11.497 69.363 1.00 26.02 388 THR A O 1
ATOM 3231 N N . TYR A 1 389 ? 0.264 -12.864 68.856 1.00 26.62 389 TYR A N 1
ATOM 3232 C CA . TYR A 1 389 ? -0.871 -11.996 69.218 1.00 26.62 389 TYR A CA 1
ATOM 3233 C C . TYR A 1 389 ? -1.727 -12.720 70.277 1.00 26.62 389 TYR A C 1
ATOM 3235 O O . TYR A 1 389 ? -1.945 -13.923 70.114 1.00 26.62 389 TYR A O 1
ATOM 3243 N N . PRO A 1 390 ? -2.223 -12.050 71.335 1.00 31.38 390 PRO A N 1
ATOM 3244 C CA . PRO A 1 390 ? -3.175 -12.648 72.264 1.00 31.38 390 PRO A CA 1
ATOM 3245 C C . PRO A 1 390 ? -4.627 -12.468 71.788 1.00 31.38 390 PRO A C 1
ATOM 3247 O O . PRO A 1 390 ? -5.011 -11.406 71.296 1.00 31.38 390 PRO A O 1
ATOM 3250 N N . ASN A 1 391 ? -5.414 -13.529 71.972 1.00 26.16 391 ASN A N 1
ATOM 3251 C CA . ASN A 1 391 ? -6.875 -13.518 72.032 1.00 26.16 391 ASN A CA 1
ATOM 3252 C C . ASN A 1 391 ? -7.333 -13.097 73.437 1.00 26.16 391 ASN A C 1
ATOM 3254 O O . ASN A 1 391 ? -6.647 -13.419 74.402 1.00 26.16 391 ASN A O 1
ATOM 3258 N N . ASP A 1 392 ? -8.483 -12.422 73.519 1.00 26.14 392 ASP A N 1
ATOM 3259 C CA . ASP A 1 392 ? -9.633 -12.723 74.404 1.00 26.14 392 ASP A CA 1
ATOM 3260 C C . ASP A 1 392 ? -10.679 -11.594 74.224 1.00 26.14 392 ASP A C 1
ATOM 3262 O O . ASP A 1 392 ? -10.338 -10.415 74.265 1.00 26.14 392 ASP A O 1
ATOM 3266 N N . ALA A 1 393 ? -11.878 -11.881 73.686 1.00 29.62 393 ALA A N 1
ATOM 3267 C CA . ALA A 1 393 ? -13.111 -12.274 74.403 1.00 29.62 393 ALA A CA 1
ATOM 3268 C C . ALA A 1 393 ? -13.641 -11.121 75.295 1.00 29.62 393 ALA A C 1
ATOM 3270 O O . ALA A 1 393 ? -12.887 -10.530 76.046 1.00 29.62 393 ALA A O 1
ATOM 3271 N N . THR A 1 394 ? -14.904 -10.683 75.342 1.00 27.41 394 THR A N 1
ATOM 3272 C CA . THR A 1 394 ? -16.229 -11.194 74.948 1.00 27.41 394 THR A CA 1
ATOM 3273 C C . THR A 1 394 ? -17.255 -10.101 75.314 1.00 27.41 394 THR A C 1
ATOM 3275 O O . THR A 1 394 ? -17.037 -9.376 76.283 1.00 27.41 394 THR A O 1
ATOM 3278 N N . SER A 1 395 ? -18.397 -10.037 74.619 1.00 27.12 395 SER A N 1
ATOM 3279 C CA . SER A 1 395 ? -19.771 -9.876 75.165 1.00 27.12 395 SER A CA 1
ATOM 3280 C C . SER A 1 395 ? -20.689 -9.029 74.267 1.00 27.12 395 SER A C 1
ATOM 3282 O O . SER A 1 395 ? -20.269 -8.361 73.331 1.00 27.12 395 SER A O 1
ATOM 3284 N N . SER A 1 396 ? -21.983 -9.183 74.499 1.00 27.91 396 SER A N 1
ATOM 3285 C CA . SER A 1 396 ? -23.061 -9.364 73.530 1.00 27.91 396 SER A CA 1
ATOM 3286 C C . SER A 1 396 ? -24.201 -8.340 73.682 1.00 27.91 396 SER A C 1
ATOM 3288 O O . SER A 1 396 ? -24.643 -8.177 74.809 1.00 27.91 396 SER A O 1
ATOM 3290 N N . ILE A 1 397 ? -24.724 -7.820 72.545 1.00 29.33 397 ILE A N 1
ATOM 3291 C CA . ILE A 1 397 ? -26.163 -7.666 72.132 1.00 29.33 397 ILE A CA 1
ATOM 3292 C C . ILE A 1 397 ? -27.111 -6.784 73.023 1.00 29.33 397 ILE A C 1
ATOM 3294 O O . ILE A 1 397 ? -26.885 -6.735 74.223 1.00 29.33 397 ILE A O 1
ATOM 3298 N N . PRO A 1 398 ? -28.249 -6.170 72.560 1.00 41.41 398 PRO A N 1
ATOM 3299 C CA . PRO A 1 398 ? -28.809 -5.887 71.217 1.00 41.41 398 PRO A CA 1
ATOM 3300 C C . PRO A 1 398 ? -29.220 -4.409 70.949 1.00 41.41 398 PRO A C 1
ATOM 3302 O O . PRO A 1 398 ? -29.237 -3.538 71.811 1.00 41.41 398 PRO A O 1
ATOM 3305 N N . ALA A 1 399 ? -29.672 -4.209 69.707 1.00 32.09 399 ALA A N 1
ATOM 3306 C CA . ALA A 1 399 ? -30.407 -3.083 69.138 1.00 32.09 399 ALA A CA 1
ATOM 3307 C C . ALA A 1 399 ? -31.693 -2.631 69.868 1.00 32.09 399 ALA A C 1
ATOM 3309 O O . ALA A 1 399 ? -32.463 -3.446 70.372 1.00 32.09 399 ALA A O 1
ATOM 3310 N N . THR A 1 400 ? -32.009 -1.337 69.731 1.00 31.55 400 THR A N 1
ATOM 3311 C CA . THR A 1 400 ? -33.383 -0.803 69.693 1.00 31.55 400 THR A CA 1
ATOM 3312 C C . THR A 1 400 ? -33.531 0.266 68.603 1.00 31.55 400 THR A C 1
ATOM 3314 O O . THR A 1 400 ? -32.571 0.884 68.154 1.00 31.55 400 THR A O 1
ATOM 3317 N N . ARG A 1 401 ? -34.770 0.358 68.122 1.00 30.12 401 ARG A N 1
ATOM 3318 C CA . ARG A 1 401 ? -35.307 1.052 66.947 1.00 30.12 401 ARG A CA 1
ATOM 3319 C C . ARG A 1 401 ? -35.664 2.519 67.247 1.00 30.12 401 ARG A C 1
ATOM 3321 O O . ARG A 1 401 ? -35.998 2.831 68.382 1.00 30.12 401 ARG A O 1
ATOM 3328 N N . ASN A 1 402 ? -35.814 3.276 66.156 1.00 31.55 402 ASN A N 1
ATOM 3329 C CA . ASN A 1 402 ? -36.639 4.482 65.953 1.00 31.55 402 ASN A CA 1
ATOM 3330 C C . ASN A 1 402 ? -36.138 5.822 66.518 1.00 31.55 402 ASN A C 1
ATOM 3332 O O . ASN A 1 402 ? -36.217 6.055 67.718 1.00 31.55 402 ASN A O 1
ATOM 3336 N N . THR A 1 403 ? -35.813 6.739 65.600 1.00 39.66 403 THR A N 1
ATOM 3337 C CA . THR A 1 403 ? -36.624 7.936 65.280 1.00 39.66 403 THR A CA 1
ATOM 3338 C C . THR A 1 403 ? -36.397 8.329 63.833 1.00 39.66 403 THR A C 1
ATOM 3340 O O . THR A 1 403 ? -35.231 8.195 63.395 1.00 39.66 403 THR A O 1
#

Organism: NCBI:txid889485

Mean predicted aligned error: 12.27 Å